Protein AF-A0A7S2U0S7-F1 (afdb_monomer)

pLDDT: mean 76.63, std 20.43, range [22.02, 98.06]

Nearest PDB structures (foldseek):
  7uqo-assembly1_A-2  TM=3.531E-01  e=1.583E-01  Papaver somniferum
  7uqn-assembly1_A-2  TM=3.551E-01  e=3.623E-01  Papaver somniferum
  3kay-assembly1_B  TM=3.324E-01  e=2.334E+00  Arabidopsis thaliana

Organism: NCBI:txid641309

InterPro domains:
  IPR036188 FAD/NAD(P)-binding domain superfamily [SSF51905] (11-325)

Secondary structure (DSSP, 8-state):
-PPPTTSS-----HHHHHHHHHHHHHHTT----TTEEEEEEEE-S-------------------SSSGGGGSEEEEEEEPPP--------PPPP---PEEEEEEES-EEE--GGG-HHHHHHTTTPPPSEEEEEEEEEEE-GGGTTGGGG--EEEE-SSS-EEEES---HHHHHHHHH--S-------EEEE--EEEEEE-TT-TTEEEEEEEEEE-S-TTSPPHHHHHHHHHHHHHHHTT-SS-HHHHHHTTS-EEEEEEEEEEEE-SS-S----TT--SEEE-GGGGT-S-TTT--HHHHHHHHHHHHHHHHHHHHHHT--SHHHHGGGS---HHHHTTHHHHHHTSPPP-----S-------PPP----------S--------S---HHHHHHTHHHHHHHHHHHHHHHTTTTS-TTHHHHHTT---HHHHHHHHHHHHHH-TTHHHHHHHHH-HHHHHHHHHHHHHHHHHHHHHHHHTHHHHHHHHHHTSSSHHHHHHHHHHHHHHHHHTTTTTT--

Mean predicted aligned error: 11.98 Å

Sequence (522 aa):
STPVKDILNIGISPKKLIETARKRFEDMGGTVYEKVSLESISISEDFHHTNNNNNNNNNNNHDDNDNDNNNLAVLECRKTKINNNNSSQGTPPEQHHDMMVQLKSRLVIDAMGSGSPIAGQARGGVKPDGVCLVVGGSMATEEFKDLNGGGGDLIYTMNGAMEIPTLATDQEYAFTKSSPRHTKIPNKTSEIQLFWEAFPSSSGASYRTTYMFAYMDTQTERPSLQRLFQEYWRLLPEYQNLSNSIEELVDQGKITPKRFLYAVFPTYTDSPIQYPKNWHRLVSVGDASGIQSPLSFGGFGALLRHMPRTIPAIEDALKHDYLDHSSLKGLNPYLPNLASTWMMQTSMSAPVPVVAPSSSSSKSLSLPLLLSSPYKSLFPKASLVFGGEEGEEEYNEYLIPNILARTFEQMLLLDGGKGESLKPFLQDVVQPKGLLGGLLGVMITSPSIVPKILQHVGPNPIIKWVGDVAAMVTYAAINTFTKTNEAKNKVSSWFKTEPVRFRVRQTLDAIKYGSGGDFNDH

Foldseek 3Di:
DQDDPPFQPDDDDVVVVVVVVVVVCVVVVHDDDPQKAWDDKDAALPPDQPPPPDPDDDDDDPDPPPPVQRGWIKTKIWHDDDPPDPDDDDDDDDPDDIDIDIDTHLFDEAAVAQPGVLLVVLCVNDAFQKKKKKKWFKKFFPLQLPFPNLDKDDFDFDWFWDWFFADDDPVVVVCVVVDPDDDPDPRLTWTWGKTKIKHRDPVHSRMIIMMIMTMAGPDSSHHDSVSVNVVCQQCVCVVRVNPDRPVVCVVVVRMDTDDIDIDMQGAHLPPQRDGDQSPWNYDYAFNSRNQAAPPQSVSVLSRVLLCVQLVVLVVLCVVSVVGGPVSRVLSGDDFLLRSLRVLLSLLRTFDGPDPPDPDDDDDDDDDDDDDDDPDDDDDDDPDPDDDDPDDPVRCVSCLSVVLVVQLLVQLCVLVPNNCPLVVLVSSRQGALSSNVSSVVSCCVVPVVSVVVSCVRNPDPVVVVSVVSSVLLVVLLVCCVVCVLVVNLVVVLVVDDDSSSSSSSNSVSVSSCRSNSVSSPVD

Solvent-accessible surface area (backbone atoms only — not comparable to full-atom values): 30523 Å² total; per-residue (Å²): 134,84,85,71,81,90,63,87,82,71,66,79,58,67,67,62,51,52,53,52,53,48,49,56,41,43,77,72,71,45,85,85,72,80,62,50,46,82,76,49,76,48,63,53,88,71,76,70,83,78,77,87,78,73,94,67,94,77,84,89,80,96,76,78,78,69,67,67,72,56,58,32,38,37,35,40,26,42,40,67,82,82,83,89,68,95,62,96,70,96,67,81,84,72,89,73,82,71,48,77,44,80,46,77,37,72,64,46,75,41,68,66,26,81,78,22,65,67,46,46,56,51,51,70,74,65,74,50,69,23,33,34,48,37,28,35,36,32,37,34,24,70,85,42,47,69,44,72,83,58,50,61,45,76,80,37,65,95,63,42,54,38,79,39,63,34,72,68,60,74,70,58,56,54,46,66,78,75,49,100,70,90,76,91,69,86,73,52,58,27,51,39,27,58,32,31,34,33,42,50,36,88,85,36,56,35,22,40,36,38,39,38,32,33,36,36,63,75,56,86,62,49,56,45,72,67,51,51,42,53,49,44,58,69,45,44,27,70,77,69,70,47,96,53,56,56,68,58,33,40,75,70,65,50,38,44,82,75,45,81,46,73,50,76,47,75,31,57,85,75,43,34,60,68,69,58,80,85,50,42,31,56,46,54,40,28,37,30,22,43,53,40,43,72,74,69,72,39,23,69,59,43,35,58,66,41,41,82,61,43,52,60,51,51,51,51,23,68,74,69,65,40,40,45,32,81,57,41,47,45,77,60,46,67,33,26,28,48,56,38,40,51,61,54,39,53,57,48,25,44,66,77,83,75,80,71,74,84,79,78,95,72,85,82,82,84,78,86,82,88,75,90,79,93,79,80,88,89,77,84,84,80,84,71,94,78,87,72,94,74,56,78,66,67,52,59,44,32,41,50,62,50,55,52,53,45,28,52,50,28,12,20,51,76,52,79,65,71,29,73,37,35,49,41,48,80,70,72,31,42,34,61,68,24,56,51,46,6,50,52,41,34,50,71,80,42,52,80,51,55,65,50,50,47,67,70,58,36,68,68,61,50,58,54,37,52,52,25,46,53,49,18,47,51,23,37,51,50,30,66,75,55,39,40,87,73,28,44,67,57,61,28,63,75,47,93,46,67,73,59,23,53,54,47,42,34,52,45,48,30,30,30,51,10,19,30,67,49,72,79,75,116

Structure (mmCIF, N/CA/C/O backbone):
data_AF-A0A7S2U0S7-F1
#
_entry.id   AF-A0A7S2U0S7-F1
#
loop_
_atom_site.group_PDB
_atom_site.id
_atom_site.type_symbol
_atom_site.label_atom_id
_atom_site.label_alt_id
_atom_site.label_comp_id
_atom_site.label_asym_id
_atom_site.label_entity_id
_atom_site.label_seq_id
_atom_site.pdbx_PDB_ins_code
_atom_site.Cartn_x
_atom_site.Cartn_y
_atom_site.Cartn_z
_atom_site.occupancy
_atom_site.B_iso_or_equiv
_atom_site.auth_seq_id
_atom_site.auth_comp_id
_atom_site.auth_asym_id
_atom_site.auth_atom_id
_atom_site.pdbx_PDB_model_num
ATOM 1 N N . SER A 1 1 ? -9.415 19.368 16.269 1.00 45.88 1 SER A N 1
ATOM 2 C CA . SER A 1 1 ? -8.719 19.010 15.018 1.00 45.88 1 SER A CA 1
ATOM 3 C C . SER A 1 1 ? -9.001 20.081 13.975 1.00 45.88 1 SER A C 1
ATOM 5 O O . SER A 1 1 ? -10.144 20.497 13.833 1.00 45.88 1 SER A O 1
ATOM 7 N N . THR A 1 2 ? -7.978 20.577 13.277 1.00 52.56 2 THR A N 1
ATOM 8 C CA . THR A 1 2 ? -8.186 21.419 12.086 1.00 52.56 2 THR A CA 1
ATOM 9 C C . THR A 1 2 ? -8.474 20.481 10.912 1.00 52.56 2 THR A C 1
ATOM 11 O O . THR A 1 2 ? -7.631 19.628 10.635 1.00 52.56 2 THR A O 1
ATOM 14 N N . PRO A 1 3 ? -9.638 20.560 10.244 1.00 60.47 3 PRO A N 1
ATOM 15 C CA . PRO A 1 3 ? -9.969 19.634 9.168 1.00 60.47 3 PRO A CA 1
ATOM 16 C C . PRO A 1 3 ? -9.050 19.866 7.963 1.00 60.47 3 PRO A C 1
ATOM 18 O O . PRO A 1 3 ? -9.024 20.961 7.395 1.00 60.47 3 PRO A O 1
ATOM 21 N N . VAL A 1 4 ? -8.321 18.828 7.551 1.00 63.91 4 VAL A N 1
ATOM 22 C CA . VAL A 1 4 ? -7.629 18.815 6.257 1.00 63.91 4 VAL A CA 1
ATOM 23 C C . VAL A 1 4 ? -8.654 18.420 5.202 1.00 63.91 4 VAL A C 1
ATOM 25 O O . VAL A 1 4 ? -9.242 17.343 5.266 1.00 63.91 4 VAL A O 1
ATOM 28 N N . LYS A 1 5 ? -8.910 19.320 4.253 1.00 70.38 5 LYS A N 1
ATOM 29 C CA . LYS A 1 5 ? -9.866 19.072 3.171 1.00 70.38 5 LYS A CA 1
ATOM 30 C C . LYS A 1 5 ? -9.280 18.120 2.134 1.00 70.38 5 LYS A C 1
ATOM 32 O O . LYS A 1 5 ? -8.067 18.030 1.949 1.00 70.38 5 LYS A O 1
ATOM 37 N N . ASP A 1 6 ? -10.178 17.476 1.410 1.00 73.75 6 ASP A N 1
ATOM 38 C CA . ASP A 1 6 ? -9.883 16.550 0.327 1.00 73.75 6 ASP A CA 1
ATOM 39 C C . ASP A 1 6 ? -9.153 15.257 0.746 1.00 73.75 6 ASP A C 1
ATOM 41 O O . ASP A 1 6 ? -8.473 14.634 -0.072 1.00 73.75 6 ASP A O 1
ATOM 45 N N . ILE A 1 7 ? -9.327 14.821 1.992 1.00 72.19 7 ILE A N 1
ATOM 46 C CA . ILE A 1 7 ? -8.801 13.560 2.522 1.00 72.19 7 ILE A CA 1
ATOM 47 C C . ILE A 1 7 ? -9.979 12.634 2.829 1.00 72.19 7 ILE A C 1
ATOM 49 O O . ILE A 1 7 ? -10.916 13.031 3.514 1.00 72.19 7 ILE A O 1
ATOM 53 N N . LEU A 1 8 ? -9.943 11.403 2.305 1.00 66.69 8 LEU A N 1
ATOM 54 C CA . LEU A 1 8 ? -10.996 10.392 2.495 1.00 66.69 8 LEU A CA 1
ATOM 55 C C . LEU A 1 8 ? -12.412 10.822 2.049 1.00 66.69 8 LEU A C 1
ATOM 57 O O . LEU A 1 8 ? -13.409 10.332 2.573 1.00 66.69 8 LEU A O 1
ATOM 61 N N . ASN A 1 9 ? -12.532 11.702 1.049 1.00 62.47 9 ASN A N 1
ATOM 62 C CA . ASN A 1 9 ? -13.840 12.263 0.652 1.00 62.47 9 ASN A CA 1
ATOM 63 C C . ASN A 1 9 ? -14.761 11.272 -0.066 1.00 62.47 9 ASN A C 1
ATOM 65 O O . ASN A 1 9 ? -15.925 11.586 -0.310 1.00 62.47 9 ASN A O 1
ATOM 69 N N . ILE A 1 10 ? -14.238 10.119 -0.486 1.00 66.75 10 ILE A N 1
ATOM 70 C CA . ILE A 1 10 ? -14.990 9.137 -1.259 1.00 66.75 10 ILE A CA 1
ATOM 71 C C . ILE A 1 10 ? -14.705 7.721 -0.766 1.00 66.75 10 ILE A C 1
ATOM 73 O O . ILE A 1 10 ? -13.571 7.249 -0.764 1.00 66.75 10 ILE A O 1
ATOM 77 N N . GLY A 1 11 ? -15.768 7.024 -0.371 1.00 68.50 11 GLY A N 1
ATOM 78 C CA . GLY A 1 11 ? -15.736 5.584 -0.151 1.00 68.50 11 GLY A CA 1
ATOM 79 C C . GLY A 1 11 ? -15.989 4.847 -1.464 1.00 68.50 11 GLY A C 1
ATOM 80 O O . GLY A 1 11 ? -17.004 5.076 -2.122 1.00 68.50 11 GLY A O 1
ATOM 81 N N . ILE A 1 12 ? -15.095 3.932 -1.837 1.00 74.62 12 ILE A N 1
ATOM 82 C CA . ILE A 1 12 ? -15.262 3.072 -3.014 1.00 74.62 12 ILE A CA 1
ATOM 83 C C . ILE A 1 12 ? -15.735 1.694 -2.552 1.00 74.62 12 ILE A C 1
ATOM 85 O O . ILE A 1 12 ? -15.182 1.122 -1.620 1.00 74.62 12 ILE A O 1
ATOM 89 N N . SER A 1 13 ? -16.745 1.130 -3.220 1.00 79.00 13 SER A N 1
ATOM 90 C CA . SER A 1 13 ? -17.102 -0.282 -3.040 1.00 79.00 13 SER A CA 1
ATOM 91 C C . SER A 1 13 ? -16.127 -1.152 -3.844 1.00 79.00 13 SER A C 1
ATOM 93 O O . SER A 1 13 ? -16.196 -1.109 -5.077 1.00 79.00 13 SER A O 1
ATOM 95 N N . PRO A 1 14 ? -15.263 -1.976 -3.209 1.00 82.25 14 PRO A N 1
ATOM 96 C CA . PRO A 1 14 ? -14.278 -2.779 -3.938 1.00 82.25 14 PRO A CA 1
ATOM 97 C C . PRO A 1 14 ? -14.932 -3.736 -4.935 1.00 82.25 14 PRO A C 1
ATOM 99 O O . PRO A 1 14 ? -14.457 -3.885 -6.053 1.00 82.25 14 PRO A O 1
ATOM 102 N N . LYS A 1 15 ? -16.083 -4.314 -4.566 1.00 85.38 15 LYS A N 1
ATOM 103 C CA . LYS A 1 15 ? -16.865 -5.188 -5.446 1.00 85.38 15 LYS A CA 1
ATOM 104 C C . LYS A 1 15 ? -17.272 -4.470 -6.735 1.00 85.38 15 LYS A C 1
ATOM 106 O O . LYS A 1 15 ? -16.960 -4.954 -7.815 1.00 85.38 15 LYS A O 1
ATOM 111 N N . LYS A 1 16 ? -17.905 -3.295 -6.626 1.00 89.12 16 LYS A N 1
ATOM 112 C CA . LYS A 1 16 ? -18.332 -2.519 -7.803 1.00 89.12 16 LYS A CA 1
ATOM 113 C C . LYS A 1 16 ? -17.143 -2.064 -8.647 1.00 89.12 16 LYS A C 1
ATOM 115 O O . LYS A 1 16 ? -17.238 -2.064 -9.871 1.00 89.12 16 LYS A O 1
ATOM 120 N N . LEU A 1 17 ? -16.040 -1.671 -8.006 1.00 89.50 17 LEU A N 1
ATOM 121 C CA . LEU A 1 17 ? -14.816 -1.273 -8.699 1.00 89.50 17 LEU A CA 1
ATOM 122 C C . LEU A 1 17 ? -14.252 -2.433 -9.529 1.00 89.50 17 LEU A C 1
ATOM 124 O O . LEU A 1 17 ? -14.016 -2.256 -10.720 1.00 89.50 17 LEU A O 1
ATOM 128 N N . ILE A 1 18 ? -14.090 -3.612 -8.921 1.00 91.62 18 ILE A N 1
ATOM 129 C CA . ILE A 1 18 ? -13.567 -4.810 -9.591 1.00 91.62 18 ILE A CA 1
ATOM 130 C C . ILE A 1 18 ? -14.509 -5.254 -10.712 1.00 91.62 18 ILE A C 1
ATOM 132 O O . ILE A 1 18 ? -14.045 -5.504 -11.817 1.00 91.62 18 ILE A O 1
ATOM 136 N N . GLU A 1 19 ? -15.825 -5.282 -10.478 1.00 94.25 19 GLU A N 1
ATOM 137 C CA . GLU A 1 19 ? -16.820 -5.605 -11.514 1.00 94.25 19 GLU A CA 1
ATOM 138 C C . GLU A 1 19 ? -16.751 -4.625 -12.695 1.00 94.25 19 GLU A C 1
ATOM 140 O O . GLU A 1 19 ? -16.797 -5.037 -13.853 1.00 94.25 19 GLU A O 1
ATOM 145 N N . THR A 1 20 ? -16.582 -3.330 -12.416 1.00 95.31 20 THR A N 1
ATOM 146 C CA . THR A 1 20 ? -16.449 -2.299 -13.456 1.00 95.31 20 THR A CA 1
ATOM 147 C C . THR A 1 20 ? -15.147 -2.457 -14.240 1.00 95.31 20 THR A C 1
ATOM 149 O O . THR A 1 20 ? -15.161 -2.379 -15.468 1.00 95.31 20 THR A O 1
ATOM 152 N N . ALA A 1 21 ? -14.026 -2.685 -13.550 1.00 93.75 21 ALA A N 1
ATOM 153 C CA . ALA A 1 21 ? -12.724 -2.902 -14.175 1.00 93.75 21 ALA A CA 1
ATOM 154 C C . ALA A 1 21 ? -12.726 -4.169 -15.040 1.00 93.75 21 ALA A C 1
ATOM 156 O O . ALA A 1 21 ? -12.300 -4.128 -16.192 1.00 93.75 21 ALA A O 1
ATOM 157 N N . ARG A 1 22 ? -13.289 -5.263 -14.515 1.00 95.38 22 ARG A N 1
ATOM 158 C CA . ARG A 1 22 ? -13.472 -6.527 -15.226 1.00 95.38 22 ARG A CA 1
ATOM 159 C C . ARG A 1 22 ? -14.281 -6.340 -16.500 1.00 95.38 22 ARG A C 1
ATOM 161 O O . ARG A 1 22 ? -13.817 -6.732 -17.563 1.00 95.38 22 ARG A O 1
ATOM 168 N N . LYS A 1 23 ? -15.456 -5.715 -16.396 1.00 96.94 23 LYS A N 1
ATOM 169 C CA . LYS A 1 23 ? -16.320 -5.491 -17.555 1.00 96.94 23 LYS A CA 1
ATOM 170 C C . LYS A 1 23 ? -15.585 -4.716 -18.647 1.00 96.94 23 LYS A C 1
ATOM 172 O O . LYS A 1 23 ? -15.597 -5.134 -19.793 1.00 96.94 23 LYS A O 1
ATOM 177 N N . ARG A 1 24 ? -14.891 -3.629 -18.287 1.00 97.38 24 ARG A N 1
ATOM 178 C CA . ARG A 1 24 ? -14.087 -2.854 -19.249 1.00 97.38 24 ARG A CA 1
ATOM 179 C C . ARG A 1 24 ? -13.001 -3.703 -19.909 1.00 97.38 24 ARG A C 1
ATOM 181 O O . ARG A 1 24 ? -12.791 -3.578 -21.107 1.00 97.38 24 ARG A O 1
ATOM 188 N N . PHE A 1 25 ? -12.324 -4.555 -19.142 1.00 96.44 25 PHE A N 1
ATOM 189 C CA . PHE A 1 25 ? -11.301 -5.455 -19.668 1.00 96.44 25 PHE A CA 1
ATOM 190 C C . PHE A 1 25 ? -11.884 -6.482 -20.653 1.00 96.44 25 PHE A C 1
ATOM 192 O O . PHE A 1 25 ? -11.331 -6.662 -21.735 1.00 96.44 25 PHE A O 1
ATOM 199 N N . GLU A 1 26 ? -13.019 -7.103 -20.322 1.00 97.44 26 GLU A N 1
ATOM 200 C CA . GLU A 1 26 ? -13.724 -8.056 -21.194 1.00 97.44 26 GLU A CA 1
ATOM 201 C C . GLU A 1 26 ? -14.292 -7.376 -22.456 1.00 97.44 26 GLU A C 1
ATOM 203 O O . GLU A 1 26 ? -14.131 -7.902 -23.556 1.00 97.44 26 GLU A O 1
ATOM 208 N N . ASP A 1 27 ? -14.860 -6.170 -22.332 1.00 98.06 27 ASP A N 1
ATOM 209 C CA . ASP A 1 27 ? -15.355 -5.361 -23.459 1.00 98.06 27 ASP A CA 1
ATOM 210 C C . ASP A 1 27 ? -14.223 -4.993 -24.447 1.00 98.06 27 ASP A C 1
ATOM 212 O O . ASP A 1 27 ? -14.465 -4.807 -25.640 1.00 98.06 27 ASP A O 1
ATOM 216 N N . MET A 1 28 ? -12.974 -4.923 -23.969 1.00 97.50 28 MET A N 1
ATOM 217 C CA . MET A 1 28 ? -11.767 -4.712 -24.781 1.00 97.50 28 MET A CA 1
ATOM 218 C C . MET A 1 28 ? -11.173 -6.016 -25.353 1.00 97.50 28 MET A C 1
ATOM 220 O O . MET A 1 28 ? -10.092 -5.990 -25.939 1.00 97.50 28 MET A O 1
ATOM 224 N N . GLY A 1 29 ? -11.856 -7.155 -25.196 1.00 97.38 29 GLY A N 1
ATOM 225 C CA . GLY A 1 29 ? -11.415 -8.470 -25.679 1.00 97.38 29 GLY A CA 1
ATOM 226 C C . GLY A 1 29 ? -10.529 -9.246 -24.699 1.00 97.38 29 GLY A C 1
ATOM 227 O O . GLY A 1 29 ? -10.010 -10.309 -25.044 1.00 97.38 29 GLY A O 1
ATOM 228 N N . GLY A 1 30 ? -10.346 -8.743 -23.476 1.00 96.56 30 GLY A N 1
ATOM 229 C CA . GLY A 1 30 ? -9.663 -9.458 -22.405 1.00 96.56 30 GLY A CA 1
ATOM 230 C C . GLY A 1 30 ? -10.436 -10.703 -21.964 1.00 96.56 30 GLY A C 1
ATOM 231 O O . GLY A 1 30 ? -11.662 -10.743 -21.993 1.00 96.56 30 GLY A O 1
ATOM 232 N N . THR A 1 31 ? -9.720 -11.744 -21.537 1.00 95.50 31 THR A N 1
ATOM 233 C CA . THR A 1 31 ? -10.335 -12.981 -21.029 1.00 95.50 31 THR A CA 1
ATOM 234 C C . THR A 1 31 ? -10.067 -13.129 -19.540 1.00 95.50 31 THR A C 1
ATOM 236 O O . THR A 1 31 ? -8.916 -13.063 -19.109 1.00 95.50 31 THR A O 1
ATOM 239 N N . VAL A 1 32 ? -11.119 -13.361 -18.752 1.00 94.56 32 VAL A N 1
ATOM 240 C CA . VAL A 1 32 ? -11.018 -13.556 -17.301 1.00 94.56 32 VAL A CA 1
ATOM 241 C C . VAL A 1 32 ? -11.297 -15.007 -16.937 1.00 94.56 32 VAL A C 1
ATOM 243 O O . VAL A 1 32 ? -12.365 -15.551 -17.219 1.00 94.56 32 VAL A O 1
ATOM 246 N N . TYR A 1 33 ? -10.333 -15.618 -16.254 1.00 91.69 33 TYR A N 1
ATOM 247 C CA . TYR A 1 33 ? -10.421 -16.981 -15.746 1.00 91.69 33 TYR A CA 1
ATOM 248 C C . TYR A 1 33 ? -10.698 -16.961 -14.239 1.00 91.69 33 TYR A C 1
ATOM 250 O O . TYR A 1 33 ? -9.789 -16.943 -13.417 1.00 91.69 33 TYR A O 1
ATOM 258 N N . GLU A 1 34 ? -11.976 -16.951 -13.867 1.00 91.12 34 GLU A N 1
ATOM 259 C CA . GLU A 1 34 ? -12.394 -17.062 -12.464 1.00 91.12 34 GLU A CA 1
ATOM 260 C C . GLU A 1 34 ? -12.154 -18.473 -11.917 1.00 91.12 34 GLU A C 1
ATOM 262 O O . GLU A 1 34 ? -12.342 -19.463 -12.631 1.00 91.12 34 GLU A O 1
ATOM 267 N N . LYS A 1 35 ? -11.832 -18.569 -10.619 1.00 89.44 35 LYS A N 1
ATOM 268 C CA . LYS A 1 35 ? -11.599 -19.852 -9.914 1.00 89.44 35 LYS A CA 1
ATOM 269 C C . LYS A 1 35 ? -10.485 -20.685 -10.552 1.00 89.44 35 LYS A C 1
ATOM 271 O O . LYS A 1 35 ? -10.542 -21.916 -10.576 1.00 89.44 35 LYS A O 1
ATOM 276 N N . VAL A 1 36 ? -9.493 -19.982 -11.084 1.00 90.81 36 VAL A N 1
ATOM 277 C CA . VAL A 1 36 ? -8.270 -20.543 -11.637 1.00 90.81 36 VAL A CA 1
ATOM 278 C C . VAL A 1 36 ? -7.109 -20.003 -10.809 1.00 90.81 36 VAL A C 1
ATOM 280 O O . VAL A 1 36 ? -6.824 -18.809 -10.858 1.00 90.81 36 VAL A O 1
ATOM 283 N N . SER A 1 37 ? -6.488 -20.862 -9.999 1.00 90.81 37 SER A N 1
ATOM 284 C CA . SER A 1 37 ? -5.305 -20.515 -9.207 1.00 90.81 37 SER A CA 1
ATOM 285 C C . SER A 1 37 ? -4.038 -20.759 -10.015 1.00 90.81 37 SER A C 1
ATOM 287 O O . SER A 1 37 ? -3.939 -21.746 -10.740 1.00 90.81 37 SER A O 1
ATOM 289 N N . LEU A 1 38 ? -3.061 -19.864 -9.885 1.00 91.00 38 LEU A N 1
ATOM 290 C CA . LEU A 1 38 ? -1.718 -20.081 -10.412 1.00 91.00 38 LEU A CA 1
ATOM 291 C C . LEU A 1 38 ? -0.976 -21.084 -9.518 1.00 91.00 38 LEU A C 1
ATOM 293 O O . LEU A 1 38 ? -0.885 -20.868 -8.312 1.00 91.00 38 LEU A O 1
ATOM 297 N N . GLU A 1 39 ? -0.420 -22.139 -10.108 1.00 90.88 39 GLU A N 1
ATOM 298 C CA . GLU A 1 39 ? 0.350 -23.164 -9.390 1.00 90.88 39 GLU A CA 1
ATOM 299 C C . GLU A 1 39 ? 1.854 -22.996 -9.616 1.00 90.88 39 GLU A C 1
ATOM 301 O O . GLU A 1 39 ? 2.641 -23.053 -8.672 1.00 90.88 39 GLU A O 1
ATOM 306 N N . SER A 1 40 ? 2.265 -22.740 -10.861 1.00 88.06 40 SER A N 1
ATOM 307 C CA . SER A 1 40 ? 3.667 -22.481 -11.190 1.00 88.06 40 SER A CA 1
ATOM 308 C C . SER A 1 40 ? 3.828 -21.643 -12.451 1.00 88.06 40 SER A C 1
ATOM 310 O O . SER A 1 40 ? 2.959 -21.619 -13.321 1.00 88.06 40 SER A O 1
ATOM 312 N N . ILE A 1 41 ? 4.984 -20.992 -12.562 1.00 88.50 41 ILE A N 1
ATOM 313 C CA . ILE A 1 41 ? 5.435 -20.316 -13.777 1.00 88.50 41 ILE A CA 1
ATOM 314 C C . ILE A 1 41 ? 6.754 -20.950 -14.201 1.00 88.50 41 ILE A C 1
ATOM 316 O O . ILE A 1 41 ? 7.657 -21.127 -13.384 1.00 88.50 41 ILE A O 1
ATOM 320 N N . SER A 1 42 ? 6.876 -21.253 -15.485 1.00 86.56 42 SER A N 1
ATOM 321 C CA . SER A 1 42 ? 8.118 -21.668 -16.121 1.00 86.56 42 SER A CA 1
ATOM 322 C C . SER A 1 42 ? 8.474 -20.661 -17.206 1.00 86.56 42 SER A C 1
ATOM 324 O O . SER A 1 42 ? 7.652 -20.327 -18.058 1.00 86.56 42 SER A O 1
ATOM 326 N N . ILE A 1 43 ? 9.698 -20.149 -17.156 1.00 80.94 43 ILE A N 1
ATOM 327 C CA . ILE A 1 43 ? 10.245 -19.223 -18.148 1.00 80.94 43 ILE A CA 1
ATOM 328 C C . ILE A 1 43 ? 11.419 -19.944 -18.803 1.00 80.94 43 ILE A C 1
ATOM 330 O O . ILE A 1 43 ? 12.274 -20.472 -18.096 1.00 80.94 43 ILE A O 1
ATOM 334 N N . SER A 1 44 ? 11.425 -20.006 -20.134 1.00 69.31 44 SER A N 1
ATOM 335 C CA . SER A 1 44 ? 12.507 -20.637 -20.896 1.00 69.31 44 SER A CA 1
ATOM 336 C C . SER A 1 44 ? 13.848 -19.933 -20.657 1.00 69.31 44 SER A C 1
ATOM 338 O O . SER A 1 44 ? 13.896 -18.704 -20.565 1.00 69.31 44 SER A O 1
ATOM 340 N N . GLU A 1 45 ? 14.931 -20.709 -20.564 1.00 61.12 45 GLU A N 1
ATOM 341 C CA . GLU A 1 45 ? 16.294 -20.197 -20.357 1.00 61.12 45 GLU A CA 1
ATOM 342 C C . GLU A 1 45 ? 16.880 -19.538 -21.621 1.00 61.12 45 GLU A C 1
ATOM 344 O O . GLU A 1 45 ? 17.769 -18.692 -21.512 1.00 61.12 45 GLU A O 1
ATOM 349 N N . ASP A 1 46 ? 16.331 -19.838 -22.805 1.00 56.44 46 ASP A N 1
ATOM 350 C CA . ASP A 1 46 ? 16.804 -19.353 -24.111 1.00 56.44 46 ASP A CA 1
ATOM 351 C C . ASP A 1 46 ? 16.342 -17.912 -24.419 1.00 56.44 46 ASP A C 1
ATOM 353 O O . ASP A 1 46 ? 15.857 -17.592 -25.509 1.00 56.44 46 ASP A O 1
ATOM 357 N N . PHE A 1 47 ? 16.480 -16.997 -23.454 1.00 56.19 47 PHE A N 1
ATOM 358 C CA . PHE A 1 47 ? 16.214 -15.578 -23.684 1.00 56.19 47 PHE A CA 1
ATOM 359 C C . PHE A 1 47 ? 17.360 -14.954 -24.501 1.00 56.19 47 PHE A C 1
ATOM 361 O O . PHE A 1 47 ? 18.295 -14.354 -23.965 1.00 56.19 47 PHE A O 1
ATOM 368 N N . HIS A 1 48 ? 17.297 -15.075 -25.827 1.00 55.91 48 HIS A N 1
ATOM 369 C CA . HIS A 1 48 ? 18.170 -14.331 -26.731 1.00 55.91 48 HIS A CA 1
ATOM 370 C C . HIS A 1 48 ? 17.542 -12.980 -27.081 1.00 55.91 48 HIS A C 1
ATOM 372 O O . HIS A 1 48 ? 16.482 -12.912 -27.695 1.00 55.91 48 HIS A O 1
ATOM 378 N N . HIS A 1 49 ? 18.219 -11.883 -26.723 1.00 48.69 49 HIS A N 1
ATOM 379 C CA . HIS A 1 49 ? 17.872 -10.557 -27.228 1.00 48.69 49 HIS A CA 1
ATOM 380 C C . HIS A 1 49 ? 18.141 -10.546 -28.738 1.00 48.69 49 HIS A C 1
ATOM 382 O O . HIS A 1 49 ? 19.292 -10.418 -29.164 1.00 48.69 49 HIS A O 1
ATOM 388 N N . THR A 1 50 ? 17.105 -10.716 -29.560 1.00 46.72 50 THR A N 1
ATOM 389 C CA . THR A 1 50 ? 17.212 -10.538 -31.010 1.00 46.72 50 THR A CA 1
ATOM 390 C C . THR A 1 50 ? 17.458 -9.060 -31.279 1.00 46.72 50 THR A C 1
ATOM 392 O O . THR A 1 50 ? 16.536 -8.259 -31.420 1.00 46.72 50 THR A O 1
ATOM 395 N N . ASN A 1 51 ? 18.732 -8.670 -31.284 1.00 39.22 51 ASN A N 1
ATOM 396 C CA . ASN A 1 51 ? 19.166 -7.333 -31.642 1.00 39.22 51 ASN A CA 1
ATOM 397 C C . ASN A 1 51 ? 18.924 -7.168 -33.146 1.00 39.22 51 ASN A C 1
ATOM 399 O O . ASN A 1 51 ? 19.783 -7.498 -33.962 1.00 39.22 51 ASN A O 1
ATOM 403 N N . ASN A 1 52 ? 17.719 -6.734 -33.515 1.00 39.75 52 ASN A N 1
ATOM 404 C CA . ASN A 1 52 ? 17.301 -6.579 -34.902 1.00 39.75 52 ASN A CA 1
ATOM 405 C C . ASN A 1 52 ? 17.927 -5.300 -35.482 1.00 39.75 52 ASN A C 1
ATOM 407 O O . ASN A 1 52 ? 17.272 -4.292 -35.720 1.00 39.75 52 ASN A O 1
ATOM 411 N N . ASN A 1 53 ? 19.248 -5.335 -35.629 1.00 36.97 53 ASN A N 1
ATOM 412 C CA . ASN A 1 53 ? 20.082 -4.296 -36.216 1.00 36.97 53 ASN A CA 1
ATOM 413 C C . ASN A 1 53 ? 20.764 -4.853 -37.474 1.00 36.97 53 ASN A C 1
ATOM 415 O O . ASN A 1 53 ? 21.955 -4.661 -37.685 1.00 36.97 53 ASN A O 1
ATOM 419 N N . ASN A 1 54 ? 20.008 -5.560 -38.317 1.00 35.00 54 ASN A N 1
ATOM 420 C CA . ASN A 1 54 ? 20.467 -5.964 -39.640 1.00 35.00 54 ASN A CA 1
ATOM 421 C C . ASN A 1 54 ? 19.640 -5.245 -40.706 1.00 35.00 54 ASN A C 1
ATOM 423 O O . ASN A 1 54 ? 18.653 -5.759 -41.223 1.00 35.00 54 ASN A O 1
ATOM 427 N N . ASN A 1 55 ? 20.109 -4.053 -41.082 1.00 40.44 55 ASN A N 1
ATOM 428 C CA . ASN A 1 55 ? 19.959 -3.590 -42.456 1.00 40.44 55 ASN A CA 1
ATOM 429 C C . ASN A 1 55 ? 20.776 -4.541 -43.337 1.00 40.44 55 ASN A C 1
ATOM 431 O O . ASN A 1 55 ? 21.960 -4.302 -43.547 1.00 40.44 55 ASN A O 1
ATOM 435 N N . ASN A 1 56 ? 20.170 -5.620 -43.823 1.00 36.75 56 ASN A N 1
ATOM 436 C CA . ASN A 1 56 ? 20.674 -6.338 -44.984 1.00 36.75 56 ASN A CA 1
ATOM 437 C C . ASN A 1 56 ? 19.502 -6.922 -45.772 1.00 36.75 56 ASN A C 1
ATOM 439 O O . ASN A 1 56 ? 18.818 -7.842 -45.335 1.00 36.75 56 ASN A O 1
ATOM 443 N N . ASN A 1 57 ? 19.302 -6.357 -46.962 1.00 43.94 57 ASN A N 1
ATOM 444 C CA . ASN A 1 57 ? 18.538 -6.964 -48.040 1.00 43.94 57 ASN A CA 1
ATOM 445 C C . ASN A 1 57 ? 19.134 -8.342 -48.367 1.00 43.94 57 ASN A C 1
ATOM 447 O O . ASN A 1 57 ? 20.302 -8.406 -48.751 1.00 43.94 57 ASN A O 1
ATOM 451 N N . ASN A 1 58 ? 18.342 -9.413 -48.260 1.00 39.44 58 ASN A N 1
ATOM 452 C CA . ASN A 1 58 ? 18.023 -10.329 -49.369 1.00 39.44 58 ASN A CA 1
ATOM 453 C C . ASN A 1 58 ? 17.433 -11.668 -48.883 1.00 39.44 58 ASN A C 1
ATOM 455 O O . ASN A 1 58 ? 18.070 -12.406 -48.145 1.00 39.44 58 ASN A O 1
ATOM 459 N N . ASN A 1 59 ? 16.252 -11.961 -49.436 1.00 40.94 59 ASN A N 1
ATOM 460 C CA . ASN A 1 59 ? 15.690 -13.241 -49.887 1.00 40.94 59 ASN A CA 1
ATOM 461 C C . ASN A 1 59 ? 15.684 -14.500 -48.994 1.00 40.94 59 ASN A C 1
ATOM 463 O O . ASN A 1 59 ? 16.706 -15.134 -48.768 1.00 40.94 59 ASN A O 1
ATOM 467 N N . ASN A 1 60 ? 14.439 -14.943 -48.758 1.00 43.44 60 ASN A N 1
ATOM 468 C CA . ASN A 1 60 ? 13.915 -16.315 -48.766 1.00 43.44 60 ASN A CA 1
ATOM 469 C C . ASN A 1 60 ? 14.621 -17.374 -47.906 1.00 43.44 60 ASN A C 1
ATOM 471 O O . ASN A 1 60 ? 15.601 -17.973 -48.337 1.00 43.44 60 ASN A O 1
ATOM 475 N N . ASN A 1 61 ? 13.975 -17.762 -46.803 1.00 36.56 61 ASN A N 1
ATOM 476 C CA . ASN A 1 61 ? 13.377 -19.095 -46.684 1.00 36.56 61 ASN A CA 1
ATOM 477 C C . ASN A 1 61 ? 12.362 -19.149 -45.534 1.00 36.56 61 ASN A C 1
ATOM 479 O O . ASN A 1 61 ? 12.520 -18.513 -44.501 1.00 36.56 61 ASN A O 1
ATOM 483 N N . HIS A 1 62 ? 11.291 -19.892 -45.793 1.00 45.31 62 HIS A N 1
ATOM 484 C CA . HIS A 1 62 ? 10.241 -20.304 -44.870 1.00 45.31 62 HIS A CA 1
ATOM 485 C C . HIS A 1 62 ? 10.874 -21.182 -43.777 1.00 45.31 62 HIS A C 1
ATOM 487 O O . HIS A 1 62 ? 11.375 -22.233 -44.148 1.00 45.31 62 HIS A O 1
ATOM 493 N N . ASP A 1 63 ? 10.910 -20.731 -42.513 1.00 38.19 63 ASP A N 1
ATOM 494 C CA . ASP A 1 63 ? 10.992 -21.556 -41.279 1.00 38.19 63 ASP A CA 1
ATOM 495 C C . ASP A 1 63 ? 10.967 -20.681 -39.989 1.00 38.19 63 ASP A C 1
ATOM 497 O O . ASP A 1 63 ? 11.650 -20.958 -39.008 1.00 38.19 63 ASP A O 1
ATOM 501 N N . ASP A 1 64 ? 10.168 -19.604 -39.947 1.00 41.09 64 ASP A N 1
ATOM 502 C CA . ASP A 1 64 ? 10.149 -18.657 -38.805 1.00 41.09 64 ASP A CA 1
ATOM 503 C C . ASP A 1 64 ? 9.121 -18.982 -37.693 1.00 41.09 64 ASP A C 1
ATOM 505 O O . ASP A 1 64 ? 9.014 -18.241 -36.720 1.00 41.09 64 ASP A O 1
ATOM 509 N N . ASN A 1 65 ? 8.356 -20.078 -37.775 1.00 39.75 65 ASN A N 1
ATOM 510 C CA . ASN A 1 65 ? 7.227 -20.300 -36.848 1.00 39.75 65 ASN A CA 1
ATOM 511 C C . ASN A 1 65 ? 7.549 -21.064 -35.547 1.00 39.75 65 ASN A C 1
ATOM 513 O O . ASN A 1 65 ? 6.733 -21.020 -34.625 1.00 39.75 65 ASN A O 1
ATOM 517 N N . ASP A 1 66 ? 8.701 -21.735 -35.426 1.00 42.19 66 ASP A N 1
ATOM 518 C CA . ASP A 1 66 ? 9.006 -22.553 -34.235 1.00 42.19 66 ASP A CA 1
ATOM 519 C C . ASP A 1 66 ? 9.877 -21.845 -33.179 1.00 42.19 66 ASP A C 1
ATOM 521 O O . ASP A 1 66 ? 9.843 -22.224 -32.007 1.00 42.19 66 ASP A O 1
ATOM 525 N N . ASN A 1 67 ? 10.599 -20.772 -33.529 1.00 47.00 67 ASN A N 1
ATOM 526 C CA . ASN A 1 67 ? 11.478 -20.075 -32.575 1.00 47.00 67 ASN A CA 1
ATOM 527 C C . ASN A 1 67 ? 10.733 -19.135 -31.607 1.00 47.00 67 ASN A C 1
ATOM 529 O O . ASN A 1 67 ? 11.156 -18.988 -30.460 1.00 47.00 67 ASN A O 1
ATOM 533 N N . ASP A 1 68 ? 9.600 -18.551 -32.009 1.00 50.19 68 ASP A N 1
ATOM 534 C CA . ASP A 1 68 ? 8.848 -17.614 -31.156 1.00 50.19 68 ASP A CA 1
ATOM 535 C C . ASP A 1 68 ? 8.123 -18.312 -29.988 1.00 50.19 68 ASP A C 1
ATOM 537 O O . ASP A 1 68 ? 7.928 -17.724 -28.921 1.00 50.19 68 ASP A O 1
ATOM 541 N N . ASN A 1 69 ? 7.768 -19.593 -30.143 1.00 50.41 69 ASN A N 1
ATOM 542 C CA . ASN A 1 69 ? 7.086 -20.370 -29.102 1.00 50.41 69 ASN A CA 1
ATOM 543 C C . ASN A 1 69 ? 8.009 -20.807 -27.953 1.00 50.41 69 ASN A C 1
ATOM 545 O O . ASN A 1 69 ? 7.513 -21.094 -26.859 1.00 50.41 69 ASN A O 1
ATOM 549 N N . ASN A 1 70 ? 9.328 -20.832 -28.174 1.00 56.69 70 ASN A N 1
ATOM 550 C CA . ASN A 1 70 ? 10.313 -21.237 -27.167 1.00 56.69 70 ASN A CA 1
ATOM 551 C C . ASN A 1 70 ? 10.691 -20.112 -26.195 1.00 56.69 70 ASN A C 1
ATOM 553 O O . ASN A 1 70 ? 11.360 -20.373 -25.200 1.00 56.69 70 ASN A O 1
ATOM 557 N N . ASN A 1 71 ? 10.236 -18.878 -26.431 1.00 73.88 71 ASN A N 1
ATOM 558 C CA . ASN A 1 71 ? 10.557 -17.715 -25.604 1.00 73.88 71 ASN A CA 1
ATOM 559 C C . ASN A 1 71 ? 9.293 -17.117 -24.955 1.00 73.88 71 ASN A C 1
ATOM 561 O O . ASN A 1 71 ? 9.088 -15.906 -24.949 1.00 73.88 71 ASN A O 1
ATOM 565 N N . LEU A 1 72 ? 8.410 -17.967 -24.425 1.00 86.19 72 LEU A N 1
ATOM 566 C CA . LEU A 1 72 ? 7.199 -17.563 -23.702 1.00 86.19 72 LEU A CA 1
ATOM 567 C C . LEU A 1 72 ? 7.283 -17.972 -22.229 1.00 86.19 72 LEU A C 1
ATOM 569 O O . LEU A 1 72 ? 7.908 -18.970 -21.874 1.00 86.19 72 LEU A O 1
ATOM 573 N N . ALA A 1 73 ? 6.613 -17.211 -21.367 1.00 88.25 73 ALA A N 1
ATOM 574 C CA . ALA A 1 73 ? 6.296 -17.656 -20.020 1.00 88.25 73 ALA A CA 1
ATOM 575 C C . ALA A 1 73 ? 5.116 -18.635 -20.088 1.00 88.25 73 ALA A C 1
ATOM 577 O O . ALA A 1 73 ? 4.068 -18.317 -20.662 1.00 88.25 73 ALA A O 1
ATOM 578 N N . VAL A 1 74 ? 5.292 -19.811 -19.496 1.00 89.12 74 VAL A N 1
ATOM 579 C CA . VAL A 1 74 ? 4.279 -20.857 -19.369 1.00 89.12 74 VAL A CA 1
ATOM 580 C C . VAL A 1 74 ? 3.752 -20.839 -17.940 1.00 89.12 74 VAL A C 1
ATOM 582 O O . VAL A 1 74 ? 4.519 -20.959 -16.988 1.00 89.12 74 VAL A O 1
ATOM 585 N N . LEU A 1 75 ? 2.446 -20.659 -17.783 1.00 89.62 75 LEU A N 1
ATOM 586 C CA . LEU A 1 75 ? 1.758 -20.646 -16.502 1.00 89.62 75 LEU A CA 1
ATOM 587 C C . LEU A 1 75 ? 0.942 -21.928 -16.392 1.00 89.62 75 LEU A C 1
ATOM 589 O O . LEU A 1 75 ? 0.082 -22.189 -17.234 1.00 89.62 75 LEU A O 1
ATOM 593 N N . GLU A 1 76 ? 1.205 -22.700 -15.347 1.00 89.69 76 GLU A N 1
ATOM 594 C CA . GLU A 1 76 ? 0.383 -23.842 -14.967 1.00 89.69 76 GLU A CA 1
ATOM 595 C C . GLU A 1 76 ? -0.632 -23.381 -13.932 1.00 89.69 76 GLU A C 1
ATOM 597 O O . GLU A 1 76 ? -0.273 -22.870 -12.865 1.00 89.69 76 GLU A O 1
ATOM 602 N N . CYS A 1 77 ? -1.906 -23.563 -14.251 1.00 87.31 77 CYS A N 1
ATOM 603 C CA . CYS A 1 77 ? -3.003 -23.101 -13.425 1.00 87.31 77 CYS A CA 1
ATOM 604 C C . CYS A 1 77 ? -3.967 -24.242 -13.105 1.00 87.31 77 CYS A C 1
ATOM 606 O O . CYS A 1 77 ? -4.267 -25.080 -13.954 1.00 87.31 77 CYS A O 1
ATOM 608 N N . ARG A 1 78 ? -4.527 -24.246 -11.899 1.00 88.31 78 ARG A N 1
ATOM 609 C CA . ARG A 1 78 ? -5.527 -25.222 -11.464 1.00 88.31 78 ARG A CA 1
ATOM 610 C C . ARG A 1 78 ? -6.911 -24.600 -11.493 1.00 88.31 78 ARG A C 1
ATOM 612 O O . ARG A 1 78 ? -7.132 -23.539 -10.915 1.00 88.31 78 ARG A O 1
ATOM 619 N N . LYS A 1 79 ? -7.871 -25.270 -12.131 1.00 85.25 79 LYS A N 1
ATOM 620 C CA . LYS A 1 79 ? -9.273 -24.834 -12.149 1.00 85.25 79 LYS A CA 1
ATOM 621 C C . LYS A 1 79 ? -10.103 -25.602 -11.124 1.00 85.25 79 LYS A C 1
ATOM 623 O O . LYS A 1 79 ? -10.315 -26.803 -11.276 1.00 85.25 79 LYS A O 1
ATOM 628 N N . THR A 1 80 ? -10.653 -24.896 -10.140 1.00 80.31 80 THR A N 1
ATOM 629 C CA . THR A 1 80 ? -11.531 -25.488 -9.119 1.00 80.31 80 THR A CA 1
ATOM 630 C C . THR A 1 80 ? -12.979 -25.564 -9.620 1.00 80.31 80 THR A C 1
ATOM 632 O O . THR A 1 80 ? -13.558 -24.555 -10.034 1.00 80.31 80 THR A O 1
ATOM 635 N N . LYS A 1 81 ? -13.609 -26.748 -9.567 1.00 69.00 81 LYS A N 1
ATOM 636 C CA . LYS A 1 81 ? -15.055 -26.901 -9.833 1.00 69.00 81 LYS A CA 1
ATOM 637 C C . LYS A 1 81 ? -15.886 -26.494 -8.610 1.00 69.00 81 LYS A C 1
ATOM 639 O O . LYS A 1 81 ? -15.527 -26.787 -7.477 1.00 69.00 81 LYS A O 1
ATOM 644 N N . ILE A 1 82 ? -17.027 -25.844 -8.844 1.00 56.53 82 ILE A N 1
ATOM 645 C CA . ILE A 1 82 ? -18.023 -25.556 -7.801 1.00 56.53 82 ILE A CA 1
ATOM 646 C C . ILE A 1 82 ? -18.995 -26.737 -7.750 1.00 56.53 82 ILE A C 1
ATOM 648 O O . ILE A 1 82 ? -19.684 -26.987 -8.739 1.00 56.53 82 ILE A O 1
ATOM 652 N N . ASN A 1 83 ? -19.094 -27.428 -6.615 1.00 51.72 83 ASN A N 1
ATOM 653 C CA . ASN A 1 83 ? -20.209 -28.342 -6.374 1.00 51.72 83 ASN A CA 1
ATOM 654 C C . ASN A 1 83 ? -21.450 -27.525 -5.990 1.00 51.72 83 ASN A C 1
ATOM 656 O O . ASN A 1 83 ? -21.505 -26.943 -4.912 1.00 51.72 83 ASN A O 1
ATOM 660 N N . ASN A 1 84 ? -22.462 -27.509 -6.858 1.00 42.69 84 ASN A N 1
ATOM 661 C CA . ASN A 1 84 ? -23.790 -26.951 -6.572 1.00 42.69 84 ASN A CA 1
ATOM 662 C C . ASN A 1 84 ? -24.717 -27.982 -5.892 1.00 42.69 84 ASN A C 1
ATOM 664 O O . ASN A 1 84 ? -25.915 -28.000 -6.155 1.00 42.69 84 ASN A O 1
ATOM 668 N N . ASN A 1 85 ? -24.191 -28.838 -5.011 1.00 41.91 85 ASN A N 1
ATOM 669 C CA . ASN A 1 85 ? -25.010 -29.832 -4.317 1.00 41.91 85 ASN A CA 1
ATOM 670 C C . ASN A 1 85 ? -25.227 -29.436 -2.855 1.00 41.91 85 ASN A C 1
ATOM 672 O O . ASN A 1 85 ? -24.507 -29.864 -1.957 1.00 41.91 85 ASN A O 1
ATOM 676 N N . ASN A 1 86 ? -26.300 -28.675 -2.621 1.00 43.19 86 ASN A N 1
ATOM 677 C CA . ASN A 1 86 ? -27.086 -28.824 -1.399 1.00 43.19 86 ASN A CA 1
ATOM 678 C C . ASN A 1 86 ? -27.807 -30.179 -1.477 1.00 43.19 86 ASN A C 1
ATOM 680 O O . ASN A 1 86 ? -28.977 -30.253 -1.842 1.00 43.19 86 ASN A O 1
ATOM 684 N N . SER A 1 87 ? -27.107 -31.263 -1.168 1.00 38.84 87 SER A N 1
ATOM 685 C CA . SER A 1 87 ? -27.748 -32.540 -0.871 1.00 38.84 87 SER A CA 1
ATOM 686 C C . SER A 1 87 ? -27.025 -33.176 0.300 1.00 38.84 87 SER A C 1
ATOM 688 O O . SER A 1 87 ? -25.923 -33.706 0.175 1.00 38.84 87 SER A O 1
ATOM 690 N N . SER A 1 88 ? -27.665 -33.078 1.457 1.00 45.53 88 SER A N 1
ATOM 691 C CA . SER A 1 88 ? -27.351 -33.818 2.663 1.00 45.53 88 SER A CA 1
ATOM 692 C C . SER A 1 88 ? -27.401 -35.312 2.343 1.00 45.53 88 SER A C 1
ATOM 694 O O . SER A 1 88 ? -28.490 -35.861 2.232 1.00 45.53 88 SER A O 1
ATOM 696 N N . GLN A 1 89 ? -26.251 -35.966 2.184 1.00 42.06 89 GLN A N 1
ATOM 697 C CA . GLN A 1 89 ? -26.032 -37.350 2.617 1.00 42.06 89 GLN A CA 1
ATOM 698 C C . GLN A 1 89 ? -24.566 -37.754 2.437 1.00 42.06 89 GLN A C 1
ATOM 700 O O . GLN A 1 89 ? -23.932 -37.463 1.427 1.00 42.06 89 GLN A O 1
ATOM 705 N N . GLY A 1 90 ? -24.028 -38.391 3.479 1.00 45.09 90 GLY A N 1
ATOM 706 C CA . GLY A 1 90 ? -22.626 -38.763 3.608 1.00 45.09 90 GLY A CA 1
ATOM 707 C C . GLY A 1 90 ? -22.232 -39.949 2.737 1.00 45.09 90 GLY A C 1
ATOM 708 O O . GLY A 1 90 ? -22.265 -41.090 3.189 1.00 45.09 90 GLY A O 1
ATOM 709 N N . THR A 1 91 ? -21.769 -39.659 1.528 1.00 34.03 91 THR A N 1
ATOM 710 C CA . THR A 1 91 ? -20.862 -40.537 0.778 1.00 34.03 91 THR A CA 1
ATOM 711 C C . THR A 1 91 ? -19.433 -39.981 0.824 1.00 34.03 91 THR A C 1
ATOM 713 O O . THR A 1 91 ? -19.267 -38.759 0.864 1.00 34.03 91 THR A O 1
ATOM 716 N N . PRO A 1 92 ? -18.391 -40.840 0.847 1.00 37.28 92 PRO A N 1
ATOM 717 C CA . PRO A 1 92 ? -16.997 -40.392 0.839 1.00 37.28 92 PRO A CA 1
ATOM 718 C C . PRO A 1 92 ? -16.725 -39.544 -0.411 1.00 37.28 92 PRO A C 1
ATOM 720 O O . PRO A 1 92 ? -17.357 -39.796 -1.439 1.00 37.28 92 PRO A O 1
ATOM 723 N N . PRO A 1 93 ? -15.805 -38.565 -0.358 1.00 39.28 93 PRO A N 1
ATOM 724 C CA . PRO A 1 93 ? -15.537 -37.713 -1.505 1.00 39.28 93 PRO A CA 1
ATOM 725 C C . PRO A 1 93 ? -15.017 -38.574 -2.662 1.00 39.28 93 PRO A C 1
ATOM 727 O O . PRO A 1 93 ? -13.957 -39.193 -2.559 1.00 39.28 93 PRO A O 1
ATOM 730 N N . GLU A 1 94 ? -15.782 -38.626 -3.755 1.00 40.47 94 GLU A N 1
ATOM 731 C CA . GLU A 1 94 ? -15.283 -39.086 -5.049 1.00 40.47 94 GLU A CA 1
ATOM 732 C C . GLU A 1 94 ? -13.994 -38.320 -5.371 1.00 40.47 94 GLU A C 1
ATOM 734 O O . GLU A 1 94 ? -13.912 -37.104 -5.180 1.00 40.47 94 GLU A O 1
ATOM 739 N N . GLN A 1 95 ? -12.975 -39.032 -5.855 1.00 41.75 95 GLN A N 1
ATOM 740 C CA . GLN A 1 95 ? -11.727 -38.437 -6.326 1.00 41.75 95 GLN A CA 1
ATOM 741 C C . GLN A 1 95 ? -12.006 -37.591 -7.577 1.00 41.75 95 GLN A C 1
ATOM 743 O O . GLN A 1 95 ? -11.917 -38.055 -8.715 1.00 41.75 95 GLN A O 1
ATOM 748 N N . HIS A 1 96 ? -12.389 -36.336 -7.363 1.00 48.09 96 HIS A N 1
ATOM 749 C CA . HIS A 1 96 ? -12.602 -35.369 -8.425 1.00 48.09 96 HIS A CA 1
ATOM 750 C C . HIS A 1 96 ? -11.251 -35.012 -9.060 1.00 48.09 96 HIS A C 1
ATOM 752 O O . HIS A 1 96 ? -10.357 -34.496 -8.395 1.00 48.09 96 HIS A O 1
ATOM 758 N N . HIS A 1 97 ? -11.096 -35.293 -10.355 1.00 52.47 97 HIS A N 1
ATOM 759 C CA . HIS A 1 97 ? -9.951 -34.817 -11.129 1.00 52.47 97 HIS A CA 1
ATOM 760 C C . HIS A 1 97 ? -10.078 -33.300 -11.337 1.00 52.47 97 HIS A C 1
ATOM 762 O O . HIS A 1 97 ? -10.933 -32.840 -12.104 1.00 52.47 97 HIS A O 1
ATOM 768 N N . ASP A 1 98 ? -9.236 -32.534 -10.645 1.00 65.25 98 ASP A N 1
ATOM 769 C CA . ASP A 1 98 ? -8.995 -31.119 -10.932 1.00 65.25 98 ASP A CA 1
ATOM 770 C C . ASP A 1 98 ? -8.426 -30.971 -12.353 1.00 65.25 98 ASP A C 1
ATOM 772 O O . ASP A 1 98 ? -7.592 -31.764 -12.792 1.00 65.25 98 ASP A O 1
ATOM 776 N N . MET A 1 99 ? -8.886 -29.958 -13.095 1.00 80.12 99 MET A N 1
ATOM 777 C CA . MET A 1 99 ? -8.407 -29.708 -14.457 1.00 80.12 99 MET A CA 1
ATOM 778 C C . MET A 1 99 ? -7.259 -28.700 -14.419 1.00 80.12 99 MET A C 1
ATOM 780 O O . MET A 1 99 ? -7.454 -27.557 -13.994 1.00 80.12 99 MET A O 1
ATOM 784 N N . MET A 1 100 ? -6.084 -29.115 -14.891 1.00 86.00 100 MET A N 1
ATOM 785 C CA . MET A 1 100 ? -4.955 -28.217 -15.128 1.00 86.00 100 MET A CA 1
ATOM 786 C C . MET A 1 100 ? -5.154 -27.463 -16.445 1.00 86.00 100 MET A C 1
ATOM 788 O O . MET A 1 100 ? -5.599 -28.030 -17.445 1.00 86.00 100 MET A O 1
ATOM 792 N N . VAL A 1 101 ? -4.854 -26.169 -16.430 1.00 88.31 101 VAL A N 1
ATOM 793 C CA . VAL A 1 101 ? -4.915 -25.260 -17.573 1.00 88.31 101 VAL A CA 1
ATOM 794 C C . VAL A 1 101 ? -3.534 -24.655 -17.747 1.00 88.31 101 VAL A C 1
ATOM 796 O O . VAL A 1 101 ? -3.039 -23.983 -16.846 1.00 88.31 101 VAL A O 1
ATOM 799 N N . GLN A 1 102 ? -2.947 -24.855 -18.922 1.00 91.31 102 GLN A N 1
ATOM 800 C CA . GLN A 1 102 ? -1.690 -24.222 -19.289 1.00 91.31 102 GLN A CA 1
ATOM 801 C C . GLN A 1 102 ? -1.972 -22.951 -20.095 1.00 91.31 102 GLN A C 1
ATOM 803 O O . GLN A 1 102 ? -2.707 -22.984 -21.085 1.00 91.31 102 GLN A O 1
ATOM 808 N N . LEU A 1 103 ? -1.380 -21.831 -19.685 1.00 91.56 103 LEU A N 1
ATOM 809 C CA . LEU A 1 103 ? -1.433 -20.558 -20.403 1.00 91.56 103 LEU A CA 1
ATOM 810 C C . LEU A 1 103 ? -0.023 -20.167 -20.847 1.00 91.56 103 LEU A C 1
ATOM 812 O O . LEU A 1 103 ? 0.933 -20.327 -20.096 1.00 91.56 103 LEU A O 1
ATOM 816 N N . LYS A 1 104 ? 0.115 -19.627 -22.059 1.00 92.00 104 LYS A N 1
ATOM 817 C CA . LYS A 1 104 ? 1.390 -19.107 -22.572 1.00 92.00 104 LYS A CA 1
ATOM 818 C C . LYS A 1 104 ? 1.278 -17.605 -22.793 1.00 92.00 104 LYS A C 1
ATOM 820 O O . LYS A 1 104 ? 0.259 -17.131 -23.291 1.00 92.00 104 LYS A O 1
ATOM 825 N N . SER A 1 105 ? 2.306 -16.851 -22.418 1.00 92.81 105 SER A N 1
ATOM 826 C CA . SER A 1 105 ? 2.305 -15.388 -22.525 1.00 92.81 105 SER A CA 1
ATOM 827 C C . SER A 1 105 ? 3.703 -14.823 -22.777 1.00 92.81 105 SER A C 1
ATOM 829 O O . SER A 1 105 ? 4.706 -15.425 -22.403 1.00 92.81 105 SER A O 1
ATOM 831 N N . ARG A 1 106 ? 3.786 -13.640 -23.402 1.00 93.81 106 ARG A N 1
ATOM 832 C CA . ARG A 1 106 ? 5.065 -12.925 -23.581 1.00 93.81 106 ARG A CA 1
ATOM 833 C C . ARG A 1 106 ? 5.541 -12.253 -22.292 1.00 93.81 106 ARG A C 1
ATOM 835 O O . ARG A 1 106 ? 6.745 -12.156 -22.078 1.00 93.81 106 ARG A O 1
ATOM 842 N N . LEU A 1 107 ? 4.611 -11.778 -21.467 1.00 94.38 107 LEU A N 1
ATOM 843 C CA . LEU A 1 107 ? 4.861 -11.068 -20.214 1.00 94.38 107 LEU A CA 1
ATOM 844 C C . LEU A 1 107 ? 3.798 -11.475 -19.194 1.00 94.38 107 LEU A C 1
ATOM 846 O O . LEU A 1 107 ? 2.606 -11.455 -19.499 1.00 94.38 107 LEU A O 1
ATOM 850 N N . VAL A 1 108 ? 4.243 -11.776 -17.980 1.00 95.44 108 VAL A N 1
ATOM 851 C CA . VAL A 1 108 ? 3.409 -11.990 -16.801 1.00 95.44 108 VAL A CA 1
ATOM 852 C C . VAL A 1 108 ? 3.439 -10.731 -15.945 1.00 95.44 108 VAL A C 1
ATOM 854 O O . VAL A 1 108 ? 4.511 -10.234 -15.592 1.00 95.44 108 VAL A O 1
ATOM 857 N N . ILE A 1 109 ? 2.255 -10.227 -15.598 1.00 95.62 109 ILE A N 1
ATOM 858 C CA . ILE A 1 109 ? 2.089 -9.125 -14.651 1.00 95.62 109 ILE A CA 1
ATOM 859 C C . ILE A 1 109 ? 1.530 -9.701 -13.349 1.00 95.62 109 ILE A C 1
ATOM 861 O O . ILE A 1 109 ? 0.376 -10.125 -13.300 1.00 95.62 109 ILE A O 1
ATOM 865 N N . ASP A 1 110 ? 2.342 -9.724 -12.297 1.00 94.94 110 ASP A N 1
ATOM 866 C CA . ASP A 1 110 ? 1.921 -10.134 -10.961 1.00 94.94 110 ASP A CA 1
ATOM 867 C C . ASP A 1 110 ? 1.186 -8.987 -10.254 1.00 94.94 110 ASP A C 1
ATOM 869 O O . ASP A 1 110 ? 1.787 -8.005 -9.813 1.00 94.94 110 ASP A O 1
ATOM 873 N N . ALA A 1 111 ? -0.134 -9.131 -10.156 1.00 93.31 111 ALA A N 1
ATOM 874 C CA . ALA A 1 111 ? -1.036 -8.215 -9.466 1.00 93.31 111 ALA A CA 1
ATOM 875 C C . ALA A 1 111 ? -1.798 -8.910 -8.319 1.00 93.31 111 ALA A C 1
ATOM 877 O O . ALA A 1 111 ? -2.906 -8.502 -7.975 1.00 93.31 111 ALA A O 1
ATOM 878 N N . MET A 1 112 ? -1.237 -9.979 -7.734 1.00 91.75 112 MET A N 1
ATOM 879 C CA . MET A 1 112 ? -1.914 -10.797 -6.709 1.00 91.75 112 MET A CA 1
ATOM 880 C C . MET A 1 112 ? -1.890 -10.190 -5.294 1.00 91.75 112 MET A C 1
ATOM 882 O O . MET A 1 112 ? -2.403 -10.789 -4.348 1.00 91.75 112 MET A O 1
ATOM 886 N N . GLY A 1 113 ? -1.322 -8.993 -5.138 1.00 89.75 113 GLY A N 1
ATOM 887 C CA . GLY A 1 113 ? -1.251 -8.282 -3.865 1.00 89.75 113 GLY A CA 1
ATOM 888 C C . GLY A 1 113 ? -0.201 -8.849 -2.901 1.00 89.75 113 GLY A C 1
ATOM 889 O O . GLY A 1 113 ? 0.717 -9.567 -3.301 1.00 89.75 113 GLY A O 1
ATOM 890 N N . SER A 1 114 ? -0.333 -8.527 -1.611 1.00 86.19 114 SER A N 1
ATOM 891 C CA . SER A 1 114 ? 0.638 -8.893 -0.566 1.00 86.19 114 SER A CA 1
ATOM 892 C C . SER A 1 114 ? 0.778 -10.406 -0.350 1.00 86.19 114 SER A C 1
ATOM 894 O O . SER A 1 114 ? 1.816 -10.870 0.115 1.00 86.19 114 SER A O 1
ATOM 896 N N . GLY A 1 115 ? -0.248 -11.177 -0.723 1.00 87.38 115 GLY A N 1
ATOM 897 C CA . GLY A 1 115 ? -0.266 -12.638 -0.680 1.00 87.38 115 GLY A CA 1
ATOM 898 C C . GLY A 1 115 ? 0.284 -13.322 -1.935 1.00 87.38 115 GLY A C 1
ATOM 899 O O . GLY A 1 115 ? 0.061 -14.520 -2.093 1.00 87.38 115 GLY A O 1
ATOM 900 N N . SER A 1 116 ? 0.951 -12.594 -2.842 1.00 91.62 116 SER A N 1
ATOM 901 C CA . SER A 1 116 ? 1.479 -13.172 -4.082 1.00 91.62 116 SER A CA 1
ATOM 902 C C . SER A 1 116 ? 2.443 -14.342 -3.800 1.00 91.62 116 SER A C 1
ATOM 904 O O . SER A 1 116 ? 3.491 -14.140 -3.173 1.00 91.62 116 SER A O 1
ATOM 906 N N . PRO A 1 117 ? 2.163 -15.561 -4.303 1.00 90.50 117 PRO A N 1
ATOM 907 C CA . PRO A 1 117 ? 3.084 -16.687 -4.182 1.00 90.50 117 PRO A CA 1
ATOM 908 C C . PRO A 1 117 ? 4.374 -16.472 -4.987 1.00 90.50 117 PRO A C 1
ATOM 910 O O . PRO A 1 117 ? 5.430 -16.949 -4.576 1.00 90.50 117 PRO A O 1
ATOM 913 N N . ILE A 1 118 ? 4.323 -15.704 -6.082 1.00 92.62 118 ILE A N 1
ATOM 914 C CA . ILE A 1 118 ? 5.507 -15.329 -6.870 1.00 92.62 118 ILE A CA 1
ATOM 915 C C . ILE A 1 118 ? 6.421 -14.434 -6.029 1.00 92.62 118 ILE A C 1
ATOM 917 O O . ILE A 1 118 ? 7.624 -14.679 -5.931 1.00 92.62 118 ILE A O 1
ATOM 921 N N . ALA A 1 119 ? 5.847 -13.418 -5.378 1.00 91.62 119 ALA A N 1
ATOM 922 C CA . ALA A 1 119 ? 6.586 -12.551 -4.470 1.00 91.62 119 ALA A CA 1
ATOM 923 C C . ALA A 1 119 ? 7.149 -13.338 -3.273 1.00 91.62 119 ALA A C 1
ATOM 925 O O . ALA A 1 119 ? 8.310 -13.160 -2.907 1.00 91.62 119 ALA A O 1
ATOM 926 N N . GLY A 1 120 ? 6.363 -14.256 -2.700 1.00 91.19 120 GLY A N 1
ATOM 927 C CA . GLY A 1 120 ? 6.808 -15.137 -1.617 1.00 91.19 120 GLY A CA 1
ATOM 928 C C . GLY A 1 120 ? 8.016 -16.001 -2.000 1.00 91.19 120 GLY A C 1
ATOM 929 O O . GLY A 1 120 ? 8.975 -16.091 -1.232 1.00 91.19 120 GLY A O 1
ATOM 930 N N . GLN A 1 121 ? 8.011 -16.577 -3.207 1.00 91.56 121 GLN A N 1
ATOM 931 C CA . GLN A 1 121 ? 9.144 -17.339 -3.742 1.00 91.56 121 GLN A CA 1
ATOM 932 C C . GLN A 1 121 ? 10.373 -16.457 -3.982 1.00 91.56 121 GLN A C 1
ATOM 934 O O . GLN A 1 121 ? 11.473 -16.834 -3.584 1.00 91.56 121 GLN A O 1
ATOM 939 N N . ALA A 1 122 ? 10.197 -15.268 -4.569 1.00 91.06 122 ALA A N 1
ATOM 940 C CA . ALA A 1 122 ? 11.296 -14.328 -4.803 1.00 91.06 122 ALA A CA 1
ATOM 941 C C . ALA A 1 122 ? 11.983 -13.895 -3.499 1.00 91.06 122 ALA A C 1
ATOM 943 O O . ALA A 1 122 ? 13.194 -13.695 -3.468 1.00 91.06 122 ALA A O 1
ATOM 944 N N . ARG A 1 123 ? 11.216 -13.802 -2.406 1.00 91.25 123 ARG A N 1
ATOM 945 C CA . ARG A 1 123 ? 11.734 -13.512 -1.064 1.00 91.25 123 ARG A CA 1
ATOM 946 C C . ARG A 1 123 ? 12.379 -14.717 -0.377 1.00 91.25 123 ARG A C 1
ATOM 948 O O . ARG A 1 123 ? 12.981 -14.536 0.675 1.00 91.25 123 ARG A O 1
ATOM 955 N N . GLY A 1 124 ? 12.251 -15.934 -0.906 1.00 90.50 124 GLY A N 1
ATOM 956 C CA . GLY A 1 124 ? 12.937 -17.120 -0.378 1.00 90.50 124 GLY A CA 1
ATOM 957 C C . GLY A 1 124 ? 12.626 -17.444 1.089 1.00 90.50 124 GLY A C 1
ATOM 958 O O . GLY A 1 124 ? 13.495 -17.934 1.804 1.00 90.50 124 GLY A O 1
ATOM 959 N N . GLY A 1 125 ? 11.416 -17.132 1.567 1.00 86.69 125 GLY A N 1
ATOM 960 C CA . GLY A 1 125 ? 11.022 -17.354 2.964 1.00 86.69 125 GLY A CA 1
ATOM 961 C C . GLY A 1 125 ? 11.549 -16.318 3.967 1.00 86.69 125 GLY A C 1
ATOM 962 O O . GLY A 1 125 ? 11.364 -16.500 5.171 1.00 86.69 125 GLY A O 1
ATOM 963 N N . VAL A 1 126 ? 12.171 -15.225 3.503 1.00 90.12 126 VAL A N 1
ATOM 964 C CA . VAL A 1 126 ? 12.529 -14.084 4.359 1.00 90.12 126 VAL A CA 1
ATOM 965 C C . VAL A 1 126 ? 11.272 -13.548 5.048 1.00 90.12 126 VAL A C 1
ATOM 967 O O . VAL A 1 126 ? 10.269 -13.222 4.401 1.00 90.12 126 VAL A O 1
ATOM 970 N N . LYS A 1 127 ? 11.325 -13.472 6.381 1.00 90.81 127 LYS A N 1
ATOM 971 C CA . LYS A 1 127 ? 10.236 -12.926 7.195 1.00 90.81 127 LYS A CA 1
ATOM 972 C C . LYS A 1 127 ? 10.086 -11.420 6.941 1.00 90.81 127 LYS A C 1
ATOM 974 O O . LYS A 1 127 ? 11.095 -10.758 6.710 1.00 90.81 127 LYS A O 1
ATOM 979 N N . PRO A 1 128 ? 8.861 -10.873 7.008 1.00 90.44 128 PRO A N 1
ATOM 980 C CA . PRO A 1 128 ? 8.663 -9.428 7.034 1.00 90.44 128 PRO A CA 1
ATOM 981 C C . PRO A 1 128 ? 9.428 -8.781 8.195 1.00 90.44 128 PRO A C 1
ATOM 983 O O . PRO A 1 128 ? 9.491 -9.345 9.291 1.00 90.44 128 PRO A O 1
ATOM 986 N N . ASP A 1 129 ? 9.955 -7.579 7.961 1.00 88.12 129 ASP A N 1
ATOM 987 C CA . ASP A 1 129 ? 10.581 -6.747 8.998 1.00 88.12 129 ASP A CA 1
ATOM 988 C C . ASP A 1 129 ? 9.543 -6.223 9.997 1.00 88.12 129 ASP A C 1
ATOM 990 O O . ASP A 1 129 ? 9.848 -5.958 11.157 1.00 88.12 129 ASP A O 1
ATOM 994 N N . GLY A 1 130 ? 8.294 -6.099 9.551 1.00 89.38 130 GLY A N 1
ATOM 995 C CA . GLY A 1 130 ? 7.159 -5.784 10.397 1.00 89.38 130 GLY A CA 1
ATOM 996 C C . GLY A 1 130 ? 5.852 -6.180 9.736 1.00 89.38 130 GLY A C 1
ATOM 997 O O . GLY A 1 130 ? 5.807 -6.618 8.585 1.00 89.38 130 GLY A O 1
ATOM 998 N N . VAL A 1 131 ? 4.772 -6.025 10.480 1.00 89.81 131 VAL A N 1
ATOM 999 C CA . VAL A 1 131 ? 3.424 -6.318 10.027 1.00 89.81 131 VAL A CA 1
ATOM 1000 C C . VAL A 1 131 ? 2.472 -5.279 10.587 1.00 89.81 131 VAL A C 1
ATOM 1002 O O . VAL A 1 131 ? 2.652 -4.775 11.697 1.00 89.81 131 VAL A O 1
ATOM 1005 N N . CYS A 1 132 ? 1.436 -4.977 9.820 1.00 90.81 132 CYS A N 1
ATOM 1006 C CA . CYS A 1 132 ? 0.251 -4.357 10.364 1.00 90.81 132 CYS A CA 1
ATOM 1007 C C . CYS A 1 132 ? -0.921 -5.313 10.333 1.00 90.81 132 CYS A C 1
ATOM 1009 O O . CYS A 1 132 ? -1.256 -5.893 9.295 1.00 90.81 132 CYS A O 1
ATOM 1011 N N . LEU A 1 133 ? -1.530 -5.475 11.498 1.00 92.25 133 LEU A N 1
ATOM 1012 C CA . LEU A 1 133 ? -2.757 -6.228 11.655 1.00 92.25 133 LEU A CA 1
ATOM 1013 C C . LEU A 1 133 ? -3.907 -5.239 11.690 1.00 92.25 133 LEU A C 1
ATOM 1015 O O . LEU A 1 133 ? -3.898 -4.314 12.499 1.00 92.25 133 LEU A O 1
ATOM 1019 N N . VAL A 1 134 ? -4.887 -5.454 10.819 1.00 92.69 134 VAL A N 1
ATOM 1020 C CA . VAL A 1 134 ? -6.093 -4.633 10.727 1.00 92.69 134 VAL A CA 1
ATOM 1021 C C . VAL A 1 134 ? -7.289 -5.521 11.010 1.00 92.69 134 VAL A C 1
ATOM 1023 O O . VAL A 1 134 ? -7.418 -6.607 10.444 1.00 92.69 134 VAL A O 1
ATOM 1026 N N . VAL A 1 135 ? -8.185 -5.043 11.857 1.00 95.12 135 VAL A N 1
ATOM 1027 C CA . VAL A 1 135 ? -9.503 -5.621 12.109 1.00 95.12 135 VAL A CA 1
ATOM 1028 C C . VAL A 1 135 ? -10.545 -4.519 11.998 1.00 95.12 135 VAL A C 1
ATOM 1030 O O . VAL A 1 135 ? -10.238 -3.338 12.133 1.00 95.12 135 VAL A O 1
ATOM 1033 N N . GLY A 1 136 ? -11.786 -4.869 11.709 1.00 93.75 136 GLY A N 1
ATOM 1034 C CA . GLY A 1 136 ? -12.818 -3.861 11.575 1.00 93.75 136 GLY A CA 1
ATOM 1035 C C . GLY A 1 136 ? -14.156 -4.411 11.142 1.00 93.75 136 GLY A C 1
ATOM 1036 O O . GLY A 1 136 ? -14.377 -5.620 11.012 1.00 93.75 136 GLY A O 1
ATOM 1037 N N . GLY A 1 137 ? -15.058 -3.485 10.864 1.00 90.31 137 GLY A N 1
ATOM 1038 C CA . GLY A 1 137 ? -16.405 -3.816 10.467 1.00 90.31 137 GLY A CA 1
ATOM 1039 C C . GLY A 1 137 ? -17.145 -2.640 9.865 1.00 90.31 137 GLY A C 1
ATOM 1040 O O . GLY A 1 137 ? -16.839 -1.473 10.107 1.00 90.31 137 GLY A O 1
ATOM 1041 N N . SER A 1 138 ? -18.141 -2.977 9.058 1.00 87.44 138 SER A N 1
ATOM 1042 C CA . SER A 1 138 ? -19.157 -2.041 8.609 1.00 87.44 138 SER A CA 1
ATOM 1043 C C . SER A 1 138 ? -20.418 -2.253 9.428 1.00 87.44 138 SER A C 1
ATOM 1045 O O . SER A 1 138 ? -20.932 -3.374 9.487 1.00 87.44 138 SER A O 1
ATOM 1047 N N . MET A 1 139 ? -20.933 -1.180 10.013 1.00 86.44 139 MET A N 1
ATOM 1048 C CA . MET A 1 139 ? -22.118 -1.207 10.862 1.00 86.44 139 MET A CA 1
ATOM 1049 C C . MET A 1 139 ? -23.101 -0.128 10.434 1.00 86.44 139 MET A C 1
ATOM 1051 O O . MET A 1 139 ? -22.703 0.944 9.973 1.00 86.44 139 MET A O 1
ATOM 1055 N N . ALA A 1 140 ? -24.388 -0.430 10.583 1.00 83.25 140 ALA A N 1
ATOM 1056 C CA . ALA A 1 140 ? -25.459 0.534 10.403 1.00 83.25 140 ALA A CA 1
ATOM 1057 C C . ALA A 1 140 ? -26.102 0.862 11.757 1.00 83.25 140 ALA A C 1
ATOM 1059 O O . ALA A 1 140 ? -26.552 -0.054 12.439 1.00 83.25 140 ALA A O 1
ATOM 1060 N N . THR A 1 141 ? -26.144 2.140 12.125 1.00 76.31 141 THR A N 1
ATOM 1061 C CA . THR A 1 141 ? -26.862 2.670 13.290 1.00 76.31 141 THR A CA 1
ATOM 1062 C C . THR A 1 141 ? -27.177 4.147 13.109 1.00 76.31 141 THR A C 1
ATOM 1064 O O . THR A 1 141 ? -26.403 4.904 12.527 1.00 76.31 141 THR A O 1
ATOM 1067 N N . GLU A 1 142 ? -28.319 4.562 13.643 1.00 76.56 142 GLU A N 1
ATOM 1068 C CA . GLU A 1 142 ? -28.712 5.967 13.731 1.00 76.56 142 GLU A CA 1
ATOM 1069 C C . GLU A 1 142 ? -27.802 6.770 14.672 1.00 76.56 142 GLU A C 1
ATOM 1071 O O . GLU A 1 142 ? -27.661 7.976 14.492 1.00 76.56 142 GLU A O 1
ATOM 1076 N N . GLU A 1 143 ? -27.114 6.106 15.608 1.00 73.62 143 GLU A N 1
ATOM 1077 C CA . GLU A 1 143 ? -26.165 6.737 16.540 1.00 73.62 143 GLU A CA 1
ATOM 1078 C C . GLU A 1 143 ? -24.954 7.358 15.823 1.00 73.62 143 GLU A C 1
ATOM 1080 O O . GLU A 1 143 ? -24.283 8.220 16.380 1.00 73.62 143 GLU A O 1
ATOM 1085 N N . PHE A 1 144 ? -24.693 6.988 14.563 1.00 73.62 144 PHE A N 1
ATOM 1086 C CA . PHE A 1 144 ? -23.595 7.552 13.775 1.00 73.62 144 PHE A CA 1
ATOM 1087 C C . PHE A 1 144 ? -23.931 8.860 13.054 1.00 73.62 144 PHE A C 1
ATOM 1089 O O . PHE A 1 144 ? -23.011 9.517 12.565 1.00 73.62 144 PHE A O 1
ATOM 1096 N N . LYS A 1 145 ? -25.213 9.252 12.974 1.00 65.94 145 LYS A N 1
ATOM 1097 C CA . LYS A 1 145 ? -25.667 10.343 12.092 1.00 65.94 145 LYS A CA 1
ATOM 1098 C C . LYS A 1 145 ? -24.989 11.690 12.347 1.00 65.94 145 LYS A C 1
ATOM 1100 O O . LYS A 1 145 ? -24.767 12.425 11.388 1.00 65.94 145 LYS A O 1
ATOM 1105 N N . ASP A 1 146 ? -24.622 11.967 13.596 1.00 67.00 146 ASP A N 1
ATOM 1106 C CA . ASP A 1 146 ? -24.048 13.251 14.013 1.00 67.00 146 ASP A CA 1
ATOM 1107 C C . ASP A 1 146 ? -22.562 13.157 14.411 1.00 67.00 146 ASP A C 1
ATOM 1109 O O . ASP A 1 146 ? -21.949 14.159 14.789 1.00 67.00 146 ASP A O 1
ATOM 1113 N N . LEU A 1 147 ? -21.942 11.974 14.299 1.00 69.50 147 LEU A N 1
ATOM 1114 C CA . LEU A 1 147 ? -20.537 11.794 14.669 1.00 69.50 147 LEU A CA 1
ATOM 1115 C C . LEU A 1 147 ? -19.610 12.549 13.709 1.00 69.50 147 LEU A C 1
ATOM 1117 O O . LEU A 1 147 ? -19.702 12.423 12.485 1.00 69.50 147 LEU A O 1
ATOM 1121 N N . ASN A 1 148 ? -18.694 13.333 14.283 1.00 64.00 148 ASN A N 1
ATOM 1122 C CA . ASN A 1 148 ? -17.656 14.102 13.584 1.00 64.00 148 ASN A CA 1
ATOM 1123 C C . ASN A 1 148 ? -18.185 14.978 12.434 1.00 64.00 148 ASN A C 1
ATOM 1125 O O . ASN A 1 148 ? -17.496 15.187 11.435 1.00 64.00 148 ASN A O 1
ATOM 1129 N N . GLY A 1 149 ? -19.424 15.475 12.545 1.00 66.25 149 GLY A N 1
ATOM 1130 C CA . GLY A 1 149 ? -20.067 16.271 11.494 1.00 66.25 149 GLY A CA 1
ATOM 1131 C C . GLY A 1 149 ? -20.218 15.524 10.161 1.00 66.25 149 GLY A C 1
ATOM 1132 O O . GLY A 1 149 ? -20.206 16.155 9.106 1.00 66.25 149 GLY A O 1
ATOM 1133 N N . GLY A 1 150 ? -20.288 14.186 10.197 1.00 65.06 150 GLY A N 1
ATOM 1134 C CA . GLY A 1 150 ? -20.314 13.315 9.018 1.00 65.06 150 GLY A CA 1
ATOM 1135 C C . GLY A 1 150 ? -18.934 12.995 8.423 1.00 65.06 150 GLY A C 1
ATOM 1136 O O . GLY A 1 150 ? -18.857 12.294 7.414 1.00 65.06 150 GLY A O 1
ATOM 1137 N N . GLY A 1 151 ? -17.849 13.489 9.029 1.00 69.56 151 GLY A N 1
ATOM 1138 C CA . GLY A 1 151 ? -16.470 13.235 8.613 1.00 69.56 151 GLY A CA 1
ATOM 1139 C C . GLY A 1 151 ? -15.929 11.864 9.035 1.00 69.56 151 GLY A C 1
ATOM 1140 O O . GLY A 1 151 ? -16.490 11.171 9.894 1.00 69.56 151 GLY A O 1
ATOM 1141 N N . GLY A 1 152 ? -14.818 11.473 8.410 1.00 75.69 152 GLY A N 1
ATOM 1142 C CA . GLY A 1 152 ? -14.028 10.307 8.804 1.00 75.69 152 GLY A CA 1
ATOM 1143 C C . GLY A 1 152 ? -12.935 10.642 9.820 1.00 75.69 152 GLY A C 1
ATOM 1144 O O . GLY A 1 152 ? -12.590 11.808 10.005 1.00 75.69 152 GLY A O 1
ATOM 1145 N N . ASP A 1 153 ? -12.378 9.603 10.433 1.00 80.12 153 ASP A N 1
ATOM 1146 C CA . ASP A 1 153 ? -11.200 9.683 11.298 1.00 80.12 153 ASP A CA 1
ATOM 1147 C C . ASP A 1 153 ? -10.021 9.033 10.582 1.00 80.12 153 ASP A C 1
ATOM 1149 O O . ASP A 1 153 ? -10.170 7.944 10.024 1.00 80.12 153 ASP A O 1
ATOM 1153 N N . LEU A 1 154 ? -8.863 9.691 10.610 1.00 79.44 154 LEU A N 1
ATOM 1154 C CA . LEU A 1 154 ? -7.624 9.187 10.026 1.00 79.44 154 LEU A CA 1
ATOM 1155 C C . LEU A 1 154 ? -6.545 9.118 11.109 1.00 79.44 154 LEU A C 1
ATOM 1157 O O . LEU A 1 154 ? -6.198 10.153 11.678 1.00 79.44 154 LEU A O 1
ATOM 1161 N N . ILE 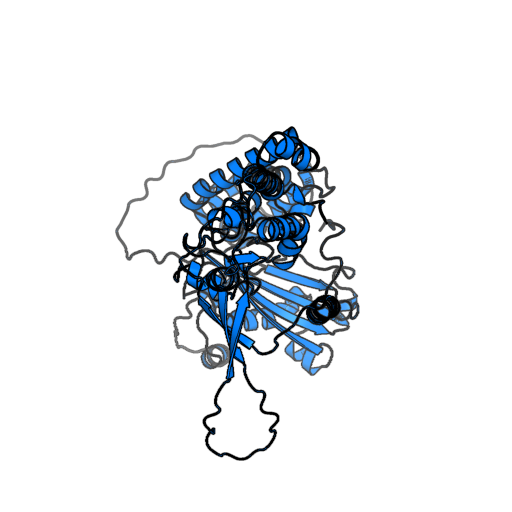A 1 155 ? -6.031 7.911 11.368 1.00 80.38 155 ILE A N 1
ATOM 1162 C CA . ILE A 1 155 ? -4.991 7.616 12.368 1.00 80.38 155 ILE A CA 1
ATOM 1163 C C . ILE A 1 155 ? -5.323 8.246 13.735 1.00 80.38 155 ILE A C 1
ATOM 1165 O O . ILE A 1 155 ? -4.607 9.097 14.263 1.00 80.38 155 ILE A O 1
ATOM 1169 N N . TYR A 1 156 ? -6.456 7.837 14.300 1.00 85.12 156 TYR A N 1
ATOM 1170 C CA . TYR A 1 156 ? -6.886 8.225 15.639 1.00 85.12 156 TYR A CA 1
ATOM 1171 C C . TYR A 1 156 ? -6.348 7.252 16.693 1.00 85.12 156 TYR A C 1
ATOM 1173 O O . TYR A 1 156 ? -6.213 6.060 16.437 1.00 85.12 156 TYR A O 1
ATOM 1181 N N . THR A 1 157 ? -6.078 7.738 17.899 1.00 86.12 157 THR A N 1
ATOM 1182 C CA . THR A 1 157 ? -5.785 6.886 19.055 1.00 86.12 157 THR A CA 1
ATOM 1183 C C . THR A 1 157 ? -6.504 7.421 20.285 1.00 86.12 157 THR A C 1
ATOM 1185 O O . THR A 1 157 ? -6.587 8.634 20.471 1.00 86.12 157 THR A O 1
ATOM 1188 N N . MET A 1 158 ? -7.036 6.510 21.102 1.00 82.00 158 MET A N 1
ATOM 1189 C CA . MET A 1 158 ? -7.687 6.839 22.376 1.00 82.00 158 MET A CA 1
ATOM 1190 C C . MET A 1 158 ? -6.675 6.904 23.517 1.00 82.00 158 MET A C 1
ATOM 1192 O O . MET A 1 158 ? -6.763 7.781 24.367 1.00 82.00 158 MET A O 1
ATOM 1196 N N . ASN A 1 159 ? -5.703 5.987 23.497 1.00 77.94 159 ASN A N 1
ATOM 1197 C CA . ASN A 1 159 ? -4.823 5.687 24.619 1.00 77.94 159 ASN A CA 1
ATOM 1198 C C . ASN A 1 159 ? -3.363 5.589 24.152 1.00 77.94 159 ASN A C 1
ATOM 1200 O O . ASN A 1 159 ? -3.066 5.529 22.949 1.00 77.94 159 ASN A O 1
ATOM 1204 N N . GLY A 1 160 ? -2.455 5.544 25.123 1.00 81.44 160 GLY A N 1
ATOM 1205 C CA . GLY A 1 160 ? -1.086 5.102 24.909 1.00 81.44 160 GLY A CA 1
ATOM 1206 C C . GLY A 1 160 ? -1.004 3.625 24.525 1.00 81.44 160 GLY A C 1
ATOM 1207 O O . GLY A 1 160 ? -2.014 2.973 24.231 1.00 81.44 160 GLY A O 1
ATOM 1208 N N . ALA A 1 161 ? 0.210 3.088 24.510 1.00 82.62 161 ALA A N 1
ATOM 1209 C CA . ALA A 1 161 ? 0.398 1.678 24.216 1.00 82.62 161 ALA A CA 1
ATOM 1210 C C . ALA A 1 161 ? -0.220 0.814 25.336 1.00 82.62 161 ALA A C 1
ATOM 1212 O O . ALA A 1 161 ? -0.087 1.109 26.519 1.00 82.62 161 ALA A O 1
ATOM 1213 N N . MET A 1 162 ? -0.954 -0.234 24.957 1.00 82.75 162 MET A N 1
ATOM 1214 C CA . MET A 1 162 ? -1.745 -1.053 25.879 1.00 82.75 162 MET A CA 1
ATOM 1215 C C . MET A 1 162 ? -1.198 -2.474 25.967 1.00 82.75 162 MET A C 1
ATOM 1217 O O . MET A 1 162 ? -0.856 -3.075 24.949 1.00 82.75 162 MET A O 1
ATOM 1221 N N . GLU A 1 163 ? -1.206 -3.065 27.161 1.00 85.00 163 GLU A N 1
ATOM 1222 C CA . GLU A 1 163 ? -0.942 -4.495 27.325 1.00 85.00 163 GLU A CA 1
ATOM 1223 C C . GLU A 1 163 ? -2.122 -5.342 26.825 1.00 85.00 163 GLU A C 1
ATOM 1225 O O . GLU A 1 163 ? -3.214 -5.334 27.397 1.00 85.00 163 GLU A O 1
ATOM 1230 N N . ILE A 1 164 ? -1.887 -6.127 25.772 1.00 83.56 164 ILE A N 1
ATOM 1231 C CA . ILE A 1 164 ? -2.868 -7.050 25.198 1.00 83.56 164 ILE A CA 1
ATOM 1232 C C . ILE A 1 164 ? -2.428 -8.498 25.464 1.00 83.56 164 ILE A C 1
ATOM 1234 O O . ILE A 1 164 ? -1.275 -8.848 25.199 1.00 83.56 164 ILE A O 1
ATOM 1238 N N . PRO A 1 165 ? -3.320 -9.381 25.955 1.00 79.75 165 PRO A N 1
ATOM 1239 C CA . PRO A 1 165 ? -3.018 -10.802 26.114 1.00 79.75 165 PRO A CA 1
ATOM 1240 C C . PRO A 1 165 ? -2.584 -11.466 24.800 1.00 79.75 165 PRO A C 1
ATOM 1242 O O . PRO A 1 165 ? -3.217 -11.297 23.764 1.00 79.75 165 PRO A O 1
ATOM 1245 N N . THR A 1 166 ? -1.520 -12.262 24.851 1.00 75.56 166 THR A N 1
ATOM 1246 C CA . THR A 1 166 ? -0.901 -12.893 23.665 1.00 75.56 166 THR A CA 1
ATOM 1247 C C . THR A 1 166 ? -1.456 -14.289 23.384 1.00 75.56 166 THR A C 1
ATOM 1249 O O . THR A 1 166 ? -1.532 -14.719 22.235 1.00 75.56 166 THR A O 1
ATOM 1252 N N . LEU A 1 167 ? -1.912 -14.971 24.437 1.00 62.38 167 LEU A N 1
ATOM 1253 C CA . LEU A 1 167 ? -2.537 -16.286 24.409 1.00 62.38 167 LEU A CA 1
ATOM 1254 C C . LEU A 1 167 ? -3.891 -16.186 25.107 1.00 62.38 167 LEU A C 1
ATOM 1256 O O . LEU A 1 167 ? -3.956 -15.858 26.289 1.00 62.38 167 LEU A O 1
ATOM 1260 N N . ALA A 1 168 ? -4.959 -16.463 24.370 1.00 53.47 168 ALA A N 1
ATOM 1261 C CA . ALA A 1 168 ? -6.197 -16.955 24.949 1.00 53.47 168 ALA A CA 1
ATOM 1262 C C . ALA A 1 168 ? -6.984 -17.663 23.848 1.00 53.47 168 ALA A C 1
ATOM 1264 O O . ALA A 1 168 ? -7.489 -17.035 22.918 1.00 53.47 168 ALA A O 1
ATOM 1265 N N . THR A 1 169 ? -7.100 -18.982 23.968 1.00 53.94 169 THR A N 1
ATOM 1266 C CA . THR A 1 169 ? -8.307 -19.639 23.458 1.00 53.94 169 THR A CA 1
ATOM 1267 C C . THR A 1 169 ? -9.500 -19.109 24.264 1.00 53.94 169 THR A C 1
ATOM 1269 O O . THR A 1 169 ? -9.346 -18.747 25.432 1.00 53.94 169 THR A O 1
ATOM 1272 N N . ASP A 1 170 ? -10.695 -19.038 23.673 1.00 50.28 170 ASP A N 1
ATOM 1273 C CA . ASP A 1 170 ? -11.881 -18.435 24.314 1.00 50.28 170 ASP A CA 1
ATOM 1274 C C . ASP A 1 170 ? -12.209 -19.035 25.705 1.00 50.28 170 ASP A C 1
ATOM 1276 O O . ASP A 1 170 ? -12.797 -18.365 26.558 1.00 50.28 170 ASP A O 1
ATOM 1280 N N . GLN A 1 171 ? -11.763 -20.270 25.978 1.00 48.56 171 GLN A N 1
ATOM 1281 C CA . GLN A 1 171 ? -11.889 -20.942 27.277 1.00 48.56 171 GLN A CA 1
ATOM 1282 C C . GLN A 1 171 ? -11.067 -20.289 28.402 1.00 48.56 171 GLN A C 1
ATOM 1284 O O . GLN A 1 171 ? -11.553 -20.211 29.529 1.00 48.56 171 GLN A O 1
ATOM 1289 N N . GLU A 1 172 ? -9.861 -19.787 28.128 1.00 49.16 172 GLU A N 1
ATOM 1290 C CA . GLU A 1 172 ? -9.001 -19.160 29.146 1.00 49.16 172 GLU A CA 1
ATOM 1291 C C . GLU A 1 172 ? -9.493 -17.751 29.508 1.00 49.16 172 GLU A C 1
ATOM 1293 O O . GLU A 1 172 ? -9.450 -17.349 30.672 1.00 49.16 172 GLU A O 1
ATOM 1298 N N . TYR A 1 173 ? -10.054 -17.019 28.539 1.00 47.06 173 TYR A N 1
ATOM 1299 C CA . TYR A 1 173 ? -10.597 -15.679 28.775 1.00 47.06 173 TYR A CA 1
ATOM 1300 C C . TYR A 1 173 ? -11.922 -15.714 29.556 1.00 47.06 173 TYR A C 1
ATOM 1302 O O . TYR A 1 173 ? -12.110 -14.919 30.476 1.00 47.06 173 TYR A O 1
ATOM 1310 N N . ALA A 1 174 ? -12.815 -16.675 29.280 1.00 46.28 174 ALA A N 1
ATOM 1311 C CA . ALA A 1 174 ? -14.040 -16.859 30.067 1.00 46.28 174 ALA A CA 1
ATOM 1312 C C . ALA A 1 174 ? -13.737 -17.214 31.538 1.00 46.28 174 ALA A C 1
ATOM 1314 O O . ALA A 1 174 ? -14.395 -16.702 32.445 1.00 46.28 174 ALA A O 1
ATOM 1315 N N . PHE A 1 175 ? -12.690 -18.015 31.780 1.00 42.62 175 PHE A N 1
ATOM 1316 C CA . PHE A 1 175 ? -12.275 -18.431 33.123 1.00 42.62 175 PHE A CA 1
ATOM 1317 C C . PHE A 1 175 ? -11.782 -17.260 33.992 1.00 42.62 175 PHE A C 1
ATOM 1319 O O . PHE A 1 175 ? -12.016 -17.250 35.203 1.00 42.62 175 PHE A O 1
ATOM 1326 N N . THR A 1 176 ? -11.152 -16.242 33.389 1.00 48.50 176 THR A N 1
ATOM 1327 C CA . THR A 1 176 ? -10.677 -15.051 34.124 1.00 48.50 176 THR A CA 1
ATOM 1328 C C . THR A 1 176 ? -11.812 -14.124 34.565 1.00 48.50 176 THR A C 1
ATOM 1330 O O . THR A 1 176 ? -11.698 -13.498 35.617 1.00 48.50 176 THR A O 1
ATOM 1333 N N . LYS A 1 177 ? -12.942 -14.084 33.843 1.00 44.72 177 LYS A N 1
ATOM 1334 C CA . LYS A 1 177 ? -14.153 -13.373 34.297 1.00 44.72 177 LYS A CA 1
ATOM 1335 C C . LYS A 1 177 ? -14.931 -14.133 35.379 1.00 44.72 177 LYS A C 1
ATOM 1337 O O . LYS A 1 177 ? -15.593 -13.493 36.190 1.00 44.72 177 LYS A O 1
ATOM 1342 N N . SER A 1 178 ? -14.877 -15.469 35.405 1.00 41.38 178 SER A N 1
ATOM 1343 C CA . SER A 1 178 ? -15.742 -16.289 36.271 1.00 41.38 178 SER A CA 1
ATOM 1344 C C . SER A 1 178 ? -15.102 -16.812 37.565 1.00 41.38 178 SER A C 1
ATOM 1346 O O . SER A 1 178 ? -15.826 -17.364 38.391 1.00 41.38 178 SER A O 1
ATOM 1348 N N . SER A 1 179 ? -13.786 -16.673 37.785 1.00 38.69 179 SER A N 1
ATOM 1349 C CA . SER A 1 179 ? -13.121 -17.214 38.986 1.00 38.69 179 SER A CA 1
ATOM 1350 C C . SER A 1 179 ? -12.128 -16.229 39.633 1.00 38.69 179 SER A C 1
ATOM 1352 O O . SER A 1 179 ? -10.985 -16.121 39.191 1.00 38.69 179 SER A O 1
ATOM 1354 N N . PRO A 1 180 ? -12.505 -15.530 40.725 1.00 38.91 180 PRO A N 1
ATOM 1355 C CA . PRO A 1 180 ? -11.642 -14.556 41.397 1.00 38.91 180 PRO A CA 1
ATOM 1356 C C . PRO A 1 180 ? -10.647 -15.183 42.394 1.00 38.91 180 PRO A C 1
ATOM 1358 O O . PRO A 1 180 ? -10.134 -14.485 43.268 1.00 38.91 180 PRO A O 1
ATOM 1361 N N . ARG A 1 181 ? -10.365 -16.496 42.333 1.00 39.97 181 ARG A N 1
ATOM 1362 C CA . ARG A 1 181 ? -9.440 -17.148 43.280 1.00 39.97 181 ARG A CA 1
ATOM 1363 C C . ARG A 1 181 ? -8.453 -18.096 42.600 1.00 39.97 181 ARG A C 1
ATOM 1365 O O . ARG A 1 181 ? -8.806 -19.191 42.189 1.00 39.97 181 ARG A O 1
ATOM 1372 N N . HIS A 1 182 ? -7.195 -17.659 42.611 1.00 41.03 182 HIS A N 1
ATOM 1373 C CA . HIS A 1 182 ? -5.972 -18.465 42.598 1.00 41.03 182 HIS A CA 1
ATOM 1374 C C . HIS A 1 182 ? -5.822 -19.544 41.511 1.00 41.03 182 HIS A C 1
ATOM 1376 O O . HIS A 1 182 ? -5.750 -20.728 41.815 1.00 41.03 182 HIS A O 1
ATOM 1382 N N . THR A 1 183 ? -5.548 -19.118 40.277 1.00 36.31 183 THR A N 1
ATOM 1383 C CA . THR A 1 183 ? -4.641 -19.843 39.367 1.00 36.31 183 THR A CA 1
ATOM 1384 C C . THR A 1 183 ? -3.815 -18.824 38.581 1.00 36.31 183 THR A C 1
ATOM 1386 O O . THR A 1 183 ? -4.348 -18.121 37.729 1.00 36.31 183 THR A O 1
ATOM 1389 N N . LYS A 1 184 ? -2.512 -18.705 38.884 1.00 40.81 184 LYS A N 1
ATOM 1390 C CA . LYS A 1 184 ? -1.556 -17.921 38.082 1.00 40.81 184 LYS A CA 1
ATOM 1391 C C . LYS A 1 184 ? -1.283 -18.673 36.776 1.00 40.81 184 LYS A C 1
ATOM 1393 O O . LYS A 1 184 ? -0.316 -19.424 36.690 1.00 40.81 184 LYS A O 1
ATOM 1398 N N . ILE A 1 185 ? -2.141 -18.492 35.778 1.00 43.25 185 ILE A N 1
ATOM 1399 C CA . ILE A 1 185 ? -1.757 -18.740 34.386 1.00 43.25 185 ILE A CA 1
ATOM 1400 C C . ILE A 1 185 ? -0.822 -17.580 34.012 1.00 43.25 185 ILE A C 1
ATOM 1402 O O . ILE A 1 185 ? -1.166 -16.430 34.302 1.00 43.25 185 ILE A O 1
ATOM 1406 N N . PRO A 1 186 ? 0.379 -17.824 33.462 1.00 44.94 186 PRO A N 1
ATOM 1407 C CA . PRO A 1 186 ? 1.223 -16.743 32.982 1.00 44.94 186 PRO A CA 1
ATOM 1408 C C . PRO A 1 186 ? 0.549 -16.139 31.746 1.00 44.94 186 PRO A C 1
ATOM 1410 O O . PRO A 1 186 ? 0.784 -16.582 30.625 1.00 44.94 186 PRO A O 1
ATOM 1413 N N . ASN A 1 187 ? -0.314 -15.144 31.954 1.00 55.09 187 ASN A N 1
ATOM 1414 C CA . ASN A 1 187 ? -0.846 -14.317 30.881 1.00 55.09 187 ASN A CA 1
ATOM 1415 C C . ASN A 1 187 ? 0.325 -13.514 30.322 1.00 55.09 187 ASN A C 1
ATOM 1417 O O . ASN A 1 187 ? 0.616 -12.422 30.799 1.00 55.09 187 ASN A O 1
ATOM 1421 N N . LYS A 1 188 ? 1.044 -14.073 29.346 1.00 71.94 188 LYS A N 1
ATOM 1422 C CA . LYS A 1 188 ? 1.974 -13.278 28.552 1.00 71.94 188 LYS A CA 1
ATOM 1423 C C . LYS A 1 188 ? 1.147 -12.176 27.887 1.00 71.94 188 LYS A C 1
ATOM 1425 O O . LYS A 1 188 ? 0.232 -12.482 27.118 1.00 71.94 188 LYS A O 1
ATOM 1430 N N . THR A 1 189 ? 1.431 -10.926 28.216 1.00 75.19 189 THR A N 1
ATOM 1431 C CA . THR A 1 189 ? 0.905 -9.738 27.543 1.00 75.19 189 THR A CA 1
ATOM 1432 C C . THR A 1 189 ? 1.969 -9.187 26.598 1.00 75.19 189 THR A C 1
ATOM 1434 O O . THR A 1 189 ? 3.164 -9.439 26.761 1.00 75.19 189 THR A O 1
ATOM 1437 N N . SER A 1 190 ? 1.528 -8.488 25.561 1.00 82.94 190 SER A N 1
ATOM 1438 C CA . SER A 1 190 ? 2.384 -7.715 24.670 1.00 82.94 190 SER A CA 1
ATOM 1439 C C . SER A 1 190 ? 1.835 -6.305 24.620 1.00 82.94 190 SER A C 1
ATOM 1441 O O . SER A 1 190 ? 0.630 -6.112 24.457 1.00 82.94 190 SER A O 1
ATOM 1443 N N . GLU A 1 191 ? 2.717 -5.331 24.782 1.00 86.62 191 GLU A N 1
ATOM 1444 C CA . GLU A 1 191 ? 2.377 -3.929 24.615 1.00 86.62 191 GLU A CA 1
ATOM 1445 C C . GLU A 1 191 ? 2.136 -3.631 23.128 1.00 86.62 191 GLU A C 1
ATOM 1447 O O . GLU A 1 191 ? 2.934 -4.021 22.268 1.00 86.62 191 GLU A O 1
ATOM 1452 N N . ILE A 1 192 ? 1.015 -2.978 22.815 1.00 88.62 192 ILE A N 1
ATOM 1453 C CA . ILE A 1 192 ? 0.571 -2.669 21.454 1.00 88.62 192 ILE A CA 1
ATOM 1454 C C . ILE A 1 192 ? -0.015 -1.257 21.415 1.00 88.62 192 ILE A C 1
ATOM 1456 O O . ILE A 1 192 ? -0.921 -0.935 22.181 1.00 88.62 192 ILE A O 1
ATOM 1460 N N . GLN A 1 193 ? 0.440 -0.434 20.467 1.00 91.81 193 GLN A N 1
ATOM 1461 C CA . GLN A 1 193 ? -0.244 0.814 20.135 1.00 91.81 193 GLN A CA 1
ATOM 1462 C C . GLN A 1 193 ? -1.370 0.535 19.138 1.00 91.81 193 GLN A C 1
ATOM 1464 O O . GLN A 1 193 ? -1.124 0.063 18.025 1.00 91.81 193 GLN A O 1
ATOM 1469 N N . LEU A 1 194 ? -2.601 0.848 19.542 1.00 92.31 194 LEU A N 1
ATOM 1470 C CA . LEU A 1 194 ? -3.782 0.740 18.692 1.00 92.31 194 LEU A CA 1
ATOM 1471 C C . LEU A 1 194 ? -4.057 2.073 17.997 1.00 92.31 194 LEU A C 1
ATOM 1473 O O . LEU A 1 194 ? -3.997 3.134 18.617 1.00 92.31 194 LEU A O 1
ATOM 1477 N N . PHE A 1 195 ? -4.397 1.989 16.718 1.00 91.69 195 PHE A N 1
ATOM 1478 C CA . PHE A 1 195 ? -4.855 3.094 15.891 1.00 91.69 195 PHE A CA 1
ATOM 1479 C C . PHE A 1 195 ? -6.235 2.777 15.333 1.00 91.69 195 PHE A C 1
ATOM 1481 O O . PHE A 1 195 ? -6.583 1.613 15.127 1.00 91.69 195 PHE A O 1
ATOM 1488 N N . TRP A 1 196 ? -7.006 3.820 15.068 1.00 91.44 196 TRP A N 1
ATOM 1489 C CA . TRP A 1 196 ? -8.378 3.734 14.609 1.00 91.44 196 TRP A CA 1
ATOM 1490 C C . TRP A 1 196 ? -8.607 4.616 13.397 1.00 91.44 196 TRP A C 1
ATOM 1492 O O . TRP A 1 196 ? -8.067 5.718 13.281 1.00 91.44 196 TRP A O 1
ATOM 1502 N N . GLU A 1 197 ? -9.466 4.133 12.515 1.00 88.00 197 GLU A N 1
ATOM 1503 C CA . GLU A 1 197 ? -9.976 4.888 11.384 1.00 88.00 197 GLU A CA 1
ATOM 1504 C C . GLU A 1 197 ? -11.469 4.661 11.249 1.00 88.00 197 GLU A C 1
ATOM 1506 O O . GLU A 1 197 ? -11.982 3.565 11.497 1.00 88.00 197 GLU A O 1
ATOM 1511 N N . ALA A 1 198 ? -12.163 5.685 10.775 1.00 85.44 198 ALA A N 1
ATOM 1512 C CA . ALA A 1 198 ? -13.556 5.559 10.416 1.00 85.44 198 ALA A CA 1
ATOM 1513 C C . ALA A 1 198 ? -13.839 6.278 9.114 1.00 85.44 198 ALA A C 1
ATOM 1515 O O . ALA A 1 198 ? -13.435 7.416 8.895 1.00 85.44 198 ALA A O 1
ATOM 1516 N N . PHE A 1 199 ? -14.591 5.602 8.260 1.00 80.62 199 PHE A N 1
ATOM 1517 C CA . PHE A 1 199 ? -14.908 6.060 6.926 1.00 80.62 199 PHE A CA 1
ATOM 1518 C C . PHE A 1 199 ? -16.418 6.246 6.806 1.00 80.62 199 PHE A C 1
ATOM 1520 O O . PHE A 1 199 ? -17.178 5.315 7.130 1.00 80.62 199 PHE A O 1
ATOM 1527 N N . PRO A 1 200 ? -16.872 7.410 6.310 1.00 70.81 200 PRO A N 1
ATOM 1528 C CA . PRO A 1 200 ? -18.266 7.584 5.947 1.00 70.81 200 PRO A CA 1
ATOM 1529 C C . PRO A 1 200 ? -18.616 6.613 4.815 1.00 70.81 200 PRO A C 1
ATOM 1531 O O . PRO A 1 200 ? -17.814 6.345 3.916 1.00 70.81 200 PRO A O 1
ATOM 1534 N N . SER A 1 201 ? -19.824 6.059 4.850 1.00 68.00 201 SER A N 1
ATOM 1535 C CA . SER A 1 201 ? -20.293 5.159 3.800 1.00 68.00 201 SER A CA 1
ATOM 1536 C C . SER A 1 201 ? -21.204 5.867 2.812 1.00 68.00 201 SER A C 1
ATOM 1538 O O . SER A 1 201 ? -22.060 6.668 3.175 1.00 68.00 201 SER A O 1
ATOM 1540 N N . SER A 1 202 ? -21.105 5.457 1.547 1.00 61.16 202 SER A N 1
ATOM 1541 C CA . SER A 1 202 ? -22.057 5.837 0.492 1.00 61.16 202 SER A CA 1
ATOM 1542 C C . SER A 1 202 ? -23.507 5.422 0.786 1.00 61.16 202 SER A C 1
ATOM 1544 O O . SER A 1 202 ? -24.421 5.893 0.119 1.00 61.16 202 SER A O 1
ATOM 1546 N N . SER A 1 203 ? -23.730 4.545 1.773 1.00 62.47 203 SER A N 1
ATOM 1547 C CA . SER A 1 203 ? -25.067 4.105 2.201 1.00 62.47 203 SER A CA 1
ATOM 1548 C C . SER A 1 203 ? -25.771 5.083 3.157 1.00 62.47 203 SER A C 1
ATOM 1550 O O . SER A 1 203 ? -26.881 4.789 3.592 1.00 62.47 203 SER A O 1
ATOM 1552 N N . GLY A 1 204 ? -25.160 6.234 3.466 1.00 66.56 204 GLY A N 1
ATOM 1553 C CA . GLY A 1 204 ? -25.739 7.302 4.289 1.00 66.56 204 GLY A CA 1
ATOM 1554 C C . GLY A 1 204 ? -25.054 7.470 5.649 1.00 66.56 204 GLY A C 1
ATOM 1555 O O . GLY A 1 204 ? -24.252 6.634 6.057 1.00 66.56 204 GLY A O 1
ATOM 1556 N N . ALA A 1 205 ? -25.392 8.554 6.358 1.00 67.38 205 ALA A N 1
ATOM 1557 C CA . ALA A 1 205 ? -24.775 8.936 7.637 1.00 67.38 205 ALA A CA 1
ATOM 1558 C C . ALA A 1 205 ? -24.965 7.895 8.760 1.00 67.38 205 ALA A C 1
ATOM 1560 O O . ALA A 1 205 ? -24.148 7.813 9.669 1.00 67.38 205 ALA A O 1
ATOM 1561 N N . SER A 1 206 ? -25.992 7.044 8.659 1.00 76.62 206 SER A N 1
ATOM 1562 C CA . SER A 1 206 ? -26.222 5.927 9.583 1.00 76.62 206 SER A CA 1
ATOM 1563 C C . SER A 1 206 ? -25.358 4.698 9.294 1.00 76.62 206 SER A C 1
ATOM 1565 O O . SER A 1 206 ? -25.601 3.641 9.860 1.00 76.62 206 SER A O 1
ATOM 1567 N N . TYR A 1 207 ? -24.414 4.759 8.353 1.00 79.94 207 TYR A N 1
ATOM 1568 C CA . TYR A 1 207 ? -23.554 3.634 8.002 1.00 79.94 207 TYR A CA 1
ATOM 1569 C C . TYR A 1 207 ? -22.099 4.073 8.081 1.00 79.94 207 TYR A C 1
ATOM 1571 O O . TYR A 1 207 ? -21.663 4.977 7.368 1.00 79.94 207 TYR A O 1
ATOM 1579 N N . ARG A 1 208 ? -21.315 3.365 8.892 1.00 82.25 208 ARG A N 1
ATOM 1580 C CA . ARG A 1 208 ? -19.902 3.676 9.107 1.00 82.25 208 ARG A CA 1
ATOM 1581 C C . ARG A 1 208 ? -19.070 2.410 9.009 1.00 82.25 208 ARG A C 1
ATOM 1583 O O . ARG A 1 208 ? -19.496 1.332 9.426 1.00 82.25 208 ARG A O 1
ATOM 1590 N N . THR A 1 209 ? -17.903 2.535 8.389 1.00 87.25 209 THR A N 1
ATOM 1591 C CA . THR A 1 209 ? -16.896 1.471 8.409 1.00 87.25 209 THR A CA 1
ATOM 1592 C C . THR A 1 209 ? -15.771 1.921 9.307 1.00 87.25 209 THR A C 1
ATOM 1594 O O . THR A 1 209 ? -15.209 2.984 9.075 1.00 87.25 209 THR A O 1
ATOM 1597 N N . THR A 1 210 ? -15.469 1.127 10.322 1.00 89.69 210 THR A N 1
ATOM 1598 C CA . THR A 1 210 ? -14.426 1.422 11.302 1.00 89.69 210 THR A CA 1
ATOM 1599 C C . THR A 1 210 ? -13.357 0.349 11.240 1.00 89.69 210 THR A C 1
ATOM 1601 O O . THR A 1 210 ? -13.693 -0.836 11.132 1.00 89.69 210 THR A O 1
ATOM 1604 N N . TYR A 1 211 ? -12.107 0.755 11.382 1.00 92.19 211 TYR A N 1
ATOM 1605 C CA . TYR A 1 211 ? -10.963 -0.130 11.490 1.00 92.19 211 TYR A CA 1
ATOM 1606 C C . TYR A 1 211 ? -10.211 0.165 12.780 1.00 92.19 211 TYR A C 1
ATOM 1608 O O . TYR A 1 211 ? -10.118 1.317 13.197 1.00 92.19 211 TYR A O 1
ATOM 1616 N N . MET A 1 212 ? -9.663 -0.886 13.373 1.00 94.38 212 MET A N 1
ATOM 1617 C CA . MET A 1 212 ? -8.633 -0.821 14.394 1.00 94.38 212 MET A CA 1
ATOM 1618 C C . MET A 1 212 ? -7.416 -1.567 13.867 1.00 94.38 212 MET A C 1
ATOM 1620 O O . MET A 1 212 ? -7.540 -2.671 13.328 1.00 94.38 212 MET A O 1
ATOM 1624 N N . PHE A 1 213 ? -6.240 -0.978 14.011 1.00 93.50 213 PHE A N 1
ATOM 1625 C CA . PHE A 1 213 ? -5.011 -1.571 13.520 1.00 93.50 213 PHE A CA 1
ATOM 1626 C C . PHE A 1 213 ? -3.822 -1.281 14.420 1.00 93.50 213 PHE A C 1
ATOM 1628 O O . PHE A 1 213 ? -3.838 -0.357 15.230 1.00 93.50 213 PHE A O 1
ATOM 1635 N N . ALA A 1 214 ? -2.791 -2.102 14.277 1.00 92.56 214 ALA A N 1
ATOM 1636 C CA . ALA A 1 214 ? -1.559 -1.978 15.034 1.00 92.56 214 ALA A CA 1
ATOM 1637 C C . ALA A 1 214 ? -0.356 -2.316 14.162 1.00 92.56 214 ALA A C 1
ATOM 1639 O O . ALA A 1 214 ? -0.393 -3.279 13.392 1.00 92.56 214 ALA A O 1
ATOM 1640 N N . TYR A 1 215 ? 0.713 -1.543 14.327 1.00 91.25 215 TYR A N 1
ATOM 1641 C CA . TYR A 1 215 ? 2.031 -1.848 13.784 1.00 91.25 215 TYR A CA 1
ATOM 1642 C C . TYR A 1 215 ? 2.821 -2.672 14.791 1.00 91.25 215 TYR A C 1
ATOM 1644 O O . TYR A 1 215 ? 2.849 -2.351 15.980 1.00 91.25 215 TYR A O 1
ATOM 1652 N N . MET A 1 216 ? 3.456 -3.739 14.320 1.00 89.50 216 MET A N 1
ATOM 1653 C CA . MET A 1 216 ? 4.264 -4.614 15.160 1.00 89.50 216 MET A CA 1
ATOM 1654 C C . MET A 1 216 ? 5.383 -5.285 14.364 1.00 89.50 216 MET A C 1
ATOM 1656 O O . MET A 1 216 ? 5.366 -5.338 13.133 1.00 89.50 216 MET A O 1
ATOM 1660 N N . ASP A 1 217 ? 6.366 -5.811 15.083 1.00 89.25 217 ASP A N 1
ATOM 1661 C CA . ASP A 1 217 ? 7.309 -6.791 14.546 1.00 89.25 217 ASP A CA 1
ATOM 1662 C C . ASP A 1 217 ? 6.639 -8.162 14.330 1.00 89.25 217 ASP A C 1
ATOM 1664 O O . ASP A 1 217 ? 5.456 -8.365 14.598 1.00 89.25 217 ASP A O 1
ATOM 1668 N N . THR A 1 218 ? 7.406 -9.124 13.820 1.00 88.44 218 THR A N 1
ATOM 1669 C CA . THR A 1 218 ? 6.929 -10.485 13.532 1.00 88.44 218 THR A CA 1
ATOM 1670 C C . THR A 1 218 ? 7.216 -11.481 14.663 1.00 88.44 218 THR A C 1
ATOM 1672 O O . THR A 1 218 ? 7.324 -12.687 14.413 1.00 88.44 218 THR A O 1
ATOM 1675 N N . GLN A 1 219 ? 7.364 -11.004 15.907 1.00 86.38 219 GLN A N 1
ATOM 1676 C CA . GLN A 1 219 ? 7.593 -11.884 17.054 1.00 86.38 219 GLN A CA 1
ATOM 1677 C C . GLN A 1 219 ? 6.343 -12.703 17.393 1.00 86.38 219 GLN A C 1
ATOM 1679 O O . GLN A 1 219 ? 5.208 -12.246 17.283 1.00 86.38 219 GLN A O 1
ATOM 1684 N N . THR A 1 220 ? 6.557 -13.946 17.817 1.00 82.56 220 THR A N 1
ATOM 1685 C CA . THR A 1 220 ? 5.483 -14.902 18.141 1.00 82.56 220 THR A CA 1
ATOM 1686 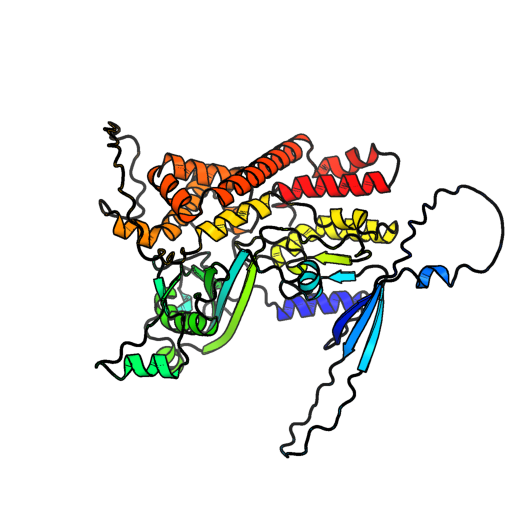C C . THR A 1 220 ? 4.700 -14.535 19.398 1.00 82.56 220 THR A C 1
ATOM 1688 O O . THR A 1 220 ? 3.603 -15.033 19.618 1.00 82.56 220 THR A O 1
ATOM 1691 N N . GLU A 1 221 ? 5.274 -13.663 20.217 1.00 81.50 221 GLU A N 1
ATOM 1692 C CA . GLU A 1 221 ? 4.710 -13.075 21.418 1.00 81.50 221 GLU A CA 1
ATOM 1693 C C . GLU A 1 221 ? 3.695 -11.974 21.095 1.00 81.50 221 GLU A C 1
ATOM 1695 O O . GLU A 1 221 ? 3.057 -11.469 22.007 1.00 81.50 221 GLU A O 1
ATOM 1700 N N . ARG A 1 222 ? 3.527 -11.571 19.831 1.00 87.19 222 ARG A N 1
ATOM 1701 C CA . ARG A 1 222 ? 2.490 -10.607 19.443 1.00 87.19 222 ARG A CA 1
ATOM 1702 C C . ARG A 1 222 ? 1.097 -11.256 19.476 1.00 87.19 222 ARG A C 1
ATOM 1704 O O . ARG A 1 222 ? 0.974 -12.458 19.231 1.00 87.19 222 ARG A O 1
ATOM 1711 N N . PRO A 1 223 ? 0.032 -10.492 19.788 1.00 86.44 223 PRO A N 1
ATOM 1712 C CA . PRO A 1 223 ? -1.318 -11.038 19.857 1.00 86.44 223 PRO A CA 1
ATOM 1713 C C . PRO A 1 223 ? -1.785 -11.569 18.499 1.00 86.44 223 PRO A C 1
ATOM 1715 O O . PRO A 1 223 ? -1.420 -11.059 17.439 1.00 86.44 223 PRO A O 1
ATOM 1718 N N . SER A 1 224 ? -2.648 -12.583 18.536 1.00 87.31 224 SER A N 1
ATOM 1719 C CA . SER A 1 224 ? -3.264 -13.123 17.326 1.00 87.31 224 SER A CA 1
ATOM 1720 C C . SER A 1 224 ? -4.261 -12.137 16.706 1.00 87.31 224 SER A C 1
ATOM 1722 O O . SER A 1 224 ? -4.838 -11.280 17.380 1.00 87.31 224 SER A O 1
ATOM 1724 N N . LEU A 1 225 ? -4.544 -12.315 15.413 1.00 89.31 225 LEU A N 1
ATOM 1725 C CA . LEU A 1 225 ? -5.577 -11.545 14.716 1.00 89.31 225 LEU A CA 1
ATOM 1726 C C . LEU A 1 225 ? -6.962 -11.715 15.362 1.00 89.31 225 LEU A C 1
ATOM 1728 O O . LEU A 1 225 ? -7.717 -10.753 15.466 1.00 89.31 225 LEU A O 1
ATOM 1732 N N . GLN A 1 226 ? -7.273 -12.922 15.851 1.00 89.62 226 GLN A N 1
ATOM 1733 C CA . GLN A 1 226 ? -8.498 -13.193 16.608 1.00 89.62 226 GLN A CA 1
ATOM 1734 C C . GLN A 1 226 ? -8.557 -12.348 17.884 1.00 89.62 226 GLN A C 1
ATOM 1736 O O . GLN A 1 226 ? -9.594 -11.751 18.168 1.00 89.62 226 GLN A O 1
ATOM 1741 N N . ARG A 1 227 ? -7.449 -12.253 18.631 1.00 88.81 227 ARG A N 1
ATOM 1742 C CA . ARG A 1 227 ? -7.401 -11.436 19.845 1.00 88.81 227 ARG A CA 1
ATOM 1743 C C . ARG A 1 227 ? -7.603 -9.958 19.537 1.00 88.81 227 ARG A C 1
ATOM 1745 O O . ARG A 1 227 ? -8.391 -9.307 20.215 1.00 88.81 227 ARG A O 1
ATOM 1752 N N . LEU A 1 228 ? -6.941 -9.434 18.507 1.00 91.25 228 LEU A N 1
ATOM 1753 C CA . LEU A 1 228 ? -7.166 -8.051 18.081 1.00 91.25 228 LEU A CA 1
ATOM 1754 C C . LEU A 1 228 ? -8.622 -7.810 17.687 1.00 91.25 228 LEU A C 1
ATOM 1756 O O . LEU A 1 228 ? -9.173 -6.766 18.013 1.00 91.25 228 LEU A O 1
ATOM 1760 N N . PHE A 1 229 ? -9.277 -8.779 17.049 1.00 93.12 229 PHE A N 1
ATOM 1761 C CA . PHE A 1 229 ? -10.691 -8.660 16.708 1.00 93.12 229 PHE A CA 1
ATOM 1762 C C . PHE A 1 229 ? -11.586 -8.556 17.953 1.00 93.12 229 PHE A C 1
ATOM 1764 O O . PHE A 1 229 ? -12.528 -7.765 17.978 1.00 93.12 229 PHE A O 1
ATOM 1771 N N . GLN A 1 230 ? -11.274 -9.319 19.004 1.00 91.12 230 GLN A N 1
ATOM 1772 C CA . GLN A 1 230 ? -11.971 -9.232 20.292 1.00 91.12 230 GLN A CA 1
ATOM 1773 C C . GLN A 1 230 ? -11.774 -7.860 20.949 1.00 91.12 230 GLN A C 1
ATOM 1775 O O . GLN A 1 230 ? -12.738 -7.283 21.448 1.00 91.12 230 GLN A O 1
ATOM 1780 N N . GLU A 1 231 ? -10.553 -7.317 20.917 1.00 90.94 231 GLU A N 1
ATOM 1781 C CA . GLU A 1 231 ? -10.282 -5.964 21.421 1.00 90.94 231 GLU A CA 1
ATOM 1782 C C . GLU A 1 231 ? 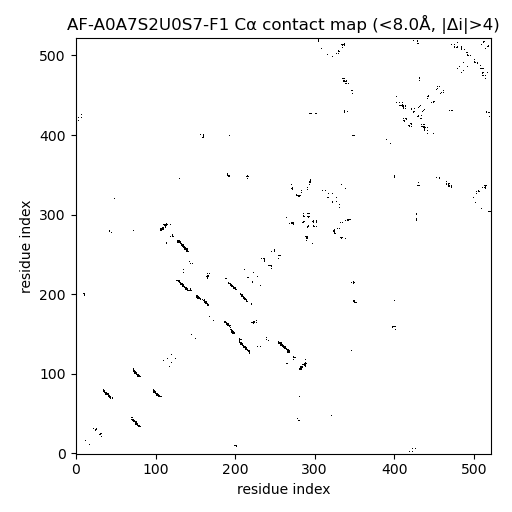-11.008 -4.891 20.609 1.00 90.94 231 GLU A C 1
ATOM 1784 O O . GLU A 1 231 ? -11.597 -3.992 21.201 1.00 90.94 231 GLU A O 1
ATOM 1789 N N . TYR A 1 232 ? -11.053 -5.018 19.278 1.00 93.38 232 TYR A N 1
ATOM 1790 C CA . TYR A 1 232 ? -11.829 -4.122 18.418 1.00 93.38 232 TYR A CA 1
ATOM 1791 C C . TYR A 1 232 ? -13.293 -4.090 18.844 1.00 93.38 232 TYR A C 1
ATOM 1793 O O . TYR A 1 232 ? -13.847 -3.019 19.067 1.00 93.38 232 TYR A O 1
ATOM 1801 N N . TRP A 1 233 ? -13.906 -5.262 19.003 1.00 91.00 233 TRP A N 1
ATOM 1802 C CA . TRP A 1 233 ? -15.309 -5.366 19.386 1.00 91.00 233 TRP A CA 1
ATOM 1803 C C . TRP A 1 233 ? -15.581 -4.761 20.771 1.00 91.00 233 TRP A C 1
ATOM 1805 O O . TRP A 1 233 ? -16.560 -4.040 20.950 1.00 91.00 233 TRP A O 1
ATOM 1815 N N . ARG A 1 234 ? -14.669 -4.983 21.728 1.00 90.25 234 ARG A N 1
ATOM 1816 C CA . ARG A 1 234 ? -14.746 -4.443 23.094 1.00 90.25 234 ARG A CA 1
ATOM 1817 C C . ARG A 1 234 ? -14.579 -2.921 23.151 1.00 90.25 234 ARG A C 1
ATOM 1819 O O . ARG A 1 234 ? -15.244 -2.277 23.955 1.00 90.25 234 ARG A O 1
ATOM 1826 N N . LEU A 1 235 ? -13.664 -2.366 22.356 1.00 91.62 235 LEU A N 1
ATOM 1827 C CA . LEU A 1 235 ? -13.268 -0.953 22.396 1.00 91.62 235 LEU A CA 1
ATOM 1828 C C . LEU A 1 235 ? -14.070 -0.059 21.444 1.00 91.62 235 LEU A C 1
ATOM 1830 O O . LEU A 1 235 ? -14.051 1.162 21.586 1.00 91.62 235 LEU A O 1
ATOM 1834 N N . LEU A 1 236 ? -14.792 -0.640 20.484 1.00 90.31 236 LEU A N 1
ATOM 1835 C CA . LEU A 1 236 ? -15.568 0.120 19.508 1.00 90.31 236 LEU A CA 1
ATOM 1836 C C . LEU A 1 236 ? -16.574 1.111 20.131 1.00 90.31 236 LEU A C 1
ATOM 1838 O O . LEU A 1 236 ? -16.678 2.218 19.594 1.00 90.31 236 LEU A O 1
ATOM 1842 N N . PRO A 1 237 ? -17.292 0.790 21.232 1.00 88.69 237 PRO A N 1
ATOM 1843 C CA . PRO A 1 237 ? -18.183 1.749 21.876 1.00 88.69 237 PRO A CA 1
ATOM 1844 C C . PRO A 1 237 ? -17.475 3.007 22.360 1.00 88.69 237 PRO A C 1
ATOM 1846 O O . PRO A 1 237 ? -17.976 4.103 22.146 1.00 88.69 237 PRO A O 1
ATOM 1849 N N . GLU A 1 238 ? -16.297 2.853 22.960 1.00 89.06 238 GLU A N 1
ATOM 1850 C CA . GLU A 1 238 ? -15.487 3.970 23.443 1.00 89.06 238 GLU A CA 1
ATOM 1851 C C . GLU A 1 238 ? -15.016 4.833 22.268 1.00 89.06 238 GLU A C 1
ATOM 1853 O O . GLU A 1 238 ? -15.231 6.043 22.258 1.00 89.06 238 GLU A O 1
ATOM 1858 N N . TYR A 1 239 ? -14.490 4.195 21.217 1.00 89.12 239 TYR A N 1
ATOM 1859 C CA . TYR A 1 239 ? -13.994 4.892 20.031 1.00 89.12 239 TYR A CA 1
ATOM 1860 C C . TYR A 1 239 ? -15.077 5.710 19.319 1.00 89.12 239 TYR A C 1
ATOM 1862 O O . TYR A 1 239 ? -14.835 6.837 18.892 1.00 89.12 239 TYR A O 1
ATOM 1870 N N . GLN A 1 240 ? -16.273 5.145 19.155 1.00 85.31 240 GLN A N 1
ATOM 1871 C CA . GLN A 1 240 ? -17.376 5.811 18.458 1.00 85.31 240 GLN A CA 1
ATOM 1872 C C . GLN A 1 240 ? -18.318 6.570 19.398 1.00 85.31 240 GLN A C 1
ATOM 1874 O O . GLN A 1 240 ? -19.359 7.043 18.945 1.00 85.31 240 GLN A O 1
ATOM 1879 N N . ASN A 1 241 ? -17.949 6.713 20.678 1.00 84.50 241 ASN A N 1
ATOM 1880 C CA . ASN A 1 241 ? -18.745 7.375 21.712 1.00 84.50 241 ASN A CA 1
ATOM 1881 C C . ASN A 1 241 ? -20.202 6.868 21.753 1.00 84.50 241 ASN A C 1
ATOM 1883 O O . ASN A 1 241 ? -21.160 7.644 21.773 1.00 84.50 241 ASN A O 1
ATOM 1887 N N . LEU A 1 242 ? -20.358 5.546 21.688 1.00 84.25 242 LEU A N 1
ATOM 1888 C CA . LEU A 1 242 ? -21.649 4.872 21.709 1.00 84.25 242 LEU A CA 1
ATOM 1889 C C . LEU A 1 242 ? -22.184 4.757 23.131 1.00 84.25 242 LEU A C 1
ATOM 1891 O O . LEU A 1 242 ? -21.439 4.660 24.104 1.00 84.25 242 LEU A O 1
ATOM 1895 N N . SER A 1 243 ? -23.509 4.735 23.232 1.00 82.75 243 SER A N 1
ATOM 1896 C CA . SER A 1 243 ? -24.198 4.802 24.519 1.00 82.75 243 SER A CA 1
ATOM 1897 C C . SER A 1 243 ? -24.033 3.551 25.394 1.00 82.75 243 SER A C 1
ATOM 1899 O O . SER A 1 243 ? -24.049 3.674 26.615 1.00 82.75 243 SER A O 1
ATOM 1901 N N . ASN A 1 244 ? -23.868 2.371 24.786 1.00 86.00 244 ASN A N 1
ATOM 1902 C CA . ASN A 1 244 ? -23.793 1.067 25.456 1.00 86.00 244 ASN A CA 1
ATOM 1903 C C . ASN A 1 244 ? -22.775 0.136 24.766 1.00 86.00 244 ASN A C 1
ATOM 1905 O O . ASN A 1 244 ? -22.189 0.486 23.739 1.00 86.00 244 ASN A O 1
ATOM 1909 N N . SER A 1 245 ? -22.602 -1.078 25.305 1.00 87.06 245 SER A N 1
ATOM 1910 C CA . SER A 1 245 ? -21.820 -2.142 24.658 1.00 87.06 245 SER A CA 1
ATOM 1911 C C . SER A 1 245 ? -22.366 -2.487 23.265 1.00 87.06 245 SER A C 1
ATOM 1913 O O . SER A 1 245 ? -23.564 -2.349 23.006 1.00 87.06 245 SER A O 1
ATOM 1915 N N . ILE A 1 246 ? -21.504 -2.956 22.350 1.00 86.38 246 ILE A N 1
ATOM 1916 C CA . ILE A 1 246 ? -21.957 -3.335 21.001 1.00 86.38 246 ILE A CA 1
ATOM 1917 C C . ILE A 1 246 ? -22.997 -4.452 21.079 1.00 86.38 246 ILE A C 1
ATOM 1919 O O . ILE A 1 246 ? -23.976 -4.412 20.341 1.00 86.38 246 ILE A O 1
ATOM 1923 N N . GLU A 1 247 ? -22.819 -5.421 21.974 1.00 88.38 247 GLU A N 1
ATOM 1924 C CA . GLU A 1 247 ? -23.747 -6.530 22.182 1.00 88.38 247 GLU A CA 1
ATOM 1925 C C . GLU A 1 247 ? -25.149 -6.028 22.534 1.00 88.38 247 GLU A C 1
ATOM 1927 O O . GLU A 1 247 ? -26.114 -6.388 21.865 1.00 88.38 247 GLU A O 1
ATOM 1932 N N . GLU A 1 248 ? -25.262 -5.122 23.507 1.00 89.62 248 GLU A N 1
ATOM 1933 C CA . GLU A 1 248 ? -26.552 -4.542 23.888 1.00 89.62 248 GLU A CA 1
ATOM 1934 C C . GLU A 1 248 ? -27.182 -3.738 22.752 1.00 89.62 248 GLU A C 1
ATOM 1936 O O . GLU A 1 248 ? -28.395 -3.787 22.552 1.00 89.62 248 GLU A O 1
ATOM 1941 N N . LEU A 1 249 ? -26.378 -2.990 21.994 1.00 87.56 249 LEU A N 1
ATOM 1942 C CA . LEU A 1 249 ? -26.876 -2.206 20.865 1.00 87.56 249 LEU A CA 1
ATOM 1943 C C . LEU A 1 249 ? -27.343 -3.094 19.707 1.00 87.56 249 LEU A C 1
ATOM 1945 O O . LEU A 1 249 ? -28.301 -2.738 19.016 1.00 87.56 249 LEU A O 1
ATOM 1949 N N . VAL A 1 250 ? -26.708 -4.248 19.505 1.00 88.25 250 VAL A N 1
ATOM 1950 C CA . VAL A 1 250 ? -27.152 -5.267 18.547 1.00 88.25 250 VAL A CA 1
ATOM 1951 C C . VAL A 1 250 ? -28.441 -5.931 19.029 1.00 88.25 250 VAL A C 1
ATOM 1953 O O . VAL A 1 250 ? -29.398 -6.006 18.259 1.00 88.25 250 VAL A O 1
ATOM 1956 N N . ASP A 1 251 ? -28.515 -6.328 20.300 1.00 90.31 251 ASP A N 1
ATOM 1957 C CA . ASP A 1 251 ? -29.699 -6.965 20.894 1.00 90.31 251 ASP A CA 1
ATOM 1958 C C . ASP A 1 251 ? -30.921 -6.031 20.894 1.00 90.31 251 ASP A C 1
ATOM 1960 O O . ASP A 1 251 ? -32.052 -6.459 20.659 1.00 90.31 251 ASP A O 1
ATOM 1964 N N . GLN A 1 252 ? -30.700 -4.728 21.092 1.00 89.19 252 GLN A N 1
ATOM 1965 C CA . GLN A 1 252 ? -31.730 -3.687 20.993 1.00 89.19 252 GLN A CA 1
ATOM 1966 C C . GLN A 1 252 ? -32.113 -3.345 19.541 1.00 89.19 252 GLN A C 1
ATOM 1968 O O . GLN A 1 252 ? -33.012 -2.531 19.324 1.00 89.19 252 GLN A O 1
ATOM 1973 N N . GLY A 1 253 ? -31.424 -3.906 18.542 1.00 86.00 253 GLY A N 1
ATOM 1974 C CA . GLY A 1 253 ? -31.630 -3.595 17.126 1.00 86.00 253 GLY A CA 1
ATOM 1975 C C . GLY A 1 253 ? -31.186 -2.187 16.713 1.00 86.00 253 GLY A C 1
ATOM 1976 O O . GLY A 1 253 ? -31.555 -1.728 15.632 1.00 86.00 253 GLY A O 1
ATOM 1977 N N . LYS A 1 254 ? -30.403 -1.491 17.548 1.00 85.75 254 LYS A N 1
ATOM 1978 C CA . LYS A 1 254 ? -29.862 -0.151 17.263 1.00 85.75 254 LYS A CA 1
ATOM 1979 C C . LYS A 1 254 ? -28.666 -0.207 16.320 1.00 85.75 254 LYS A C 1
ATOM 1981 O O . LYS A 1 254 ? -28.547 0.638 15.437 1.00 85.75 254 LYS A O 1
ATOM 1986 N N . ILE A 1 255 ? -27.810 -1.219 16.475 1.00 86.94 255 ILE A N 1
ATOM 1987 C CA . ILE A 1 255 ? -26.695 -1.507 15.569 1.00 86.94 255 ILE A CA 1
ATOM 1988 C C . ILE A 1 255 ? -27.000 -2.760 14.758 1.00 86.94 255 ILE A C 1
ATOM 1990 O O . ILE A 1 255 ? -27.352 -3.808 15.286 1.00 86.94 255 ILE A O 1
ATOM 1994 N N . THR A 1 256 ? -26.796 -2.673 13.446 1.00 88.88 256 THR A N 1
ATOM 1995 C CA . THR A 1 256 ? -26.809 -3.827 12.546 1.00 88.88 256 THR A CA 1
ATOM 1996 C C . THR A 1 256 ? -25.429 -4.010 11.913 1.00 88.88 256 THR A C 1
ATOM 1998 O O . THR A 1 256 ? -25.069 -3.231 11.019 1.00 88.88 256 THR A O 1
ATOM 2001 N N . PRO A 1 257 ? -24.659 -5.044 12.299 1.00 89.19 257 PRO A N 1
ATOM 2002 C CA . PRO A 1 257 ? -23.431 -5.412 11.607 1.00 89.19 257 PRO A CA 1
ATOM 2003 C C . PRO A 1 257 ? -23.731 -5.817 10.160 1.00 89.19 257 PRO A C 1
ATOM 2005 O O . PRO A 1 257 ? -24.698 -6.524 9.876 1.00 89.19 257 PRO A O 1
ATOM 2008 N N . LYS A 1 258 ? -22.909 -5.351 9.221 1.00 88.75 258 LYS A N 1
ATOM 2009 C CA . LYS A 1 258 ? -23.062 -5.626 7.781 1.00 88.75 258 LYS A CA 1
ATOM 2010 C C . LYS A 1 258 ? -21.915 -6.449 7.230 1.00 88.75 258 LYS A C 1
ATOM 2012 O O . LYS A 1 258 ? -22.126 -7.290 6.359 1.00 88.75 258 LYS A O 1
ATOM 2017 N N . ARG A 1 259 ? -20.701 -6.197 7.719 1.00 88.38 259 ARG A N 1
ATOM 2018 C CA . ARG A 1 259 ? -19.502 -6.936 7.329 1.00 88.38 259 ARG A CA 1
ATOM 2019 C C . ARG A 1 259 ? -18.469 -6.884 8.439 1.00 88.38 259 ARG A C 1
ATOM 2021 O O . ARG A 1 259 ? -18.288 -5.832 9.040 1.00 88.38 259 ARG A O 1
ATOM 2028 N N . PHE A 1 260 ? -17.758 -7.987 8.617 1.00 91.50 260 PHE A N 1
ATOM 2029 C CA . PHE A 1 260 ? -16.543 -8.067 9.417 1.00 91.50 260 PHE A CA 1
ATOM 2030 C C . PHE A 1 260 ? -15.324 -8.156 8.512 1.00 91.50 260 PHE A C 1
ATOM 2032 O O . PHE A 1 260 ? -15.392 -8.721 7.418 1.00 91.50 260 PHE A O 1
ATOM 2039 N N . LEU A 1 261 ? -14.237 -7.533 8.944 1.00 90.12 261 LEU A N 1
ATOM 2040 C CA . LEU A 1 261 ? -13.051 -7.292 8.143 1.00 90.12 261 LEU A CA 1
ATOM 2041 C C . LEU A 1 261 ? -11.804 -7.585 8.949 1.00 90.12 261 LEU A C 1
ATOM 2043 O O . LEU A 1 261 ? -11.696 -7.184 10.102 1.00 90.12 261 LEU A O 1
ATOM 2047 N N . TYR A 1 262 ? -10.851 -8.244 8.312 1.00 93.00 262 TYR A N 1
ATOM 2048 C CA . TYR A 1 262 ? -9.519 -8.408 8.851 1.00 93.00 262 TYR A CA 1
ATOM 2049 C C . TYR A 1 262 ? -8.510 -8.473 7.709 1.00 93.00 262 TYR A C 1
ATOM 2051 O O . TYR A 1 262 ? -8.839 -8.918 6.606 1.00 93.00 262 TYR A O 1
ATOM 2059 N N . ALA A 1 263 ? -7.293 -8.013 7.966 1.00 89.81 263 ALA A N 1
ATOM 2060 C CA . ALA A 1 263 ? -6.203 -8.037 7.008 1.00 89.81 263 ALA A CA 1
ATOM 2061 C C . ALA A 1 263 ? -4.846 -8.076 7.718 1.00 89.81 263 ALA A C 1
ATOM 2063 O O . ALA A 1 263 ? -4.706 -7.662 8.870 1.00 89.81 263 ALA A O 1
ATOM 2064 N N . VAL A 1 264 ? -3.853 -8.586 6.995 1.00 89.38 264 VAL A N 1
ATOM 2065 C CA . VAL A 1 264 ? -2.456 -8.659 7.420 1.00 89.38 264 VAL A CA 1
ATOM 2066 C C . VAL A 1 264 ? -1.619 -8.021 6.322 1.00 89.38 264 VAL A C 1
ATOM 2068 O O . VAL A 1 264 ? -1.624 -8.498 5.186 1.00 89.38 264 VAL A O 1
ATOM 2071 N N . PHE A 1 265 ? -0.903 -6.954 6.658 1.00 88.56 265 PHE A N 1
ATOM 2072 C CA . PHE A 1 265 ? -0.048 -6.227 5.727 1.00 88.56 265 PHE A CA 1
ATOM 2073 C C . PHE A 1 265 ? 1.415 -6.405 6.132 1.00 88.56 265 PHE A C 1
ATOM 2075 O O . PHE A 1 265 ? 1.866 -5.756 7.078 1.00 88.56 265 PHE A O 1
ATOM 2082 N N . PRO A 1 266 ? 2.160 -7.310 5.476 1.00 88.56 266 PRO A N 1
ATOM 2083 C CA . PRO A 1 266 ? 3.581 -7.460 5.735 1.00 88.56 266 PRO A CA 1
ATOM 2084 C C . PRO A 1 266 ? 4.360 -6.274 5.161 1.00 88.56 266 PRO A C 1
ATOM 2086 O O . PRO A 1 266 ? 4.112 -5.835 4.034 1.00 88.56 266 PRO A O 1
ATOM 2089 N N . THR A 1 267 ? 5.361 -5.822 5.907 1.00 86.81 267 THR A N 1
ATOM 2090 C CA . THR A 1 267 ? 6.310 -4.803 5.466 1.00 86.81 267 THR A CA 1
ATOM 2091 C C . THR A 1 267 ? 7.705 -5.391 5.329 1.00 86.81 267 THR A C 1
ATOM 2093 O O . THR A 1 267 ? 8.181 -6.119 6.200 1.00 86.81 267 THR A O 1
ATOM 2096 N N . TYR A 1 268 ? 8.386 -4.998 4.255 1.00 86.62 268 TYR A N 1
ATOM 2097 C CA . TYR A 1 268 ? 9.784 -5.313 4.004 1.00 86.62 268 TYR A CA 1
ATOM 2098 C C . TYR A 1 268 ? 10.571 -4.023 3.778 1.00 86.62 268 TYR A C 1
ATOM 2100 O O . TYR A 1 268 ? 10.172 -3.177 2.979 1.00 86.62 268 TYR A O 1
ATOM 2108 N N . THR A 1 269 ? 11.700 -3.895 4.465 1.00 85.00 269 THR A N 1
ATOM 2109 C CA . THR A 1 269 ? 12.689 -2.826 4.275 1.00 85.00 269 THR A CA 1
ATOM 2110 C C . THR A 1 269 ? 13.403 -2.939 2.937 1.00 85.00 269 THR A C 1
ATOM 2112 O O . THR A 1 269 ? 13.790 -1.919 2.365 1.00 85.00 269 THR A O 1
ATOM 2115 N N . ASP A 1 270 ? 13.560 -4.170 2.443 1.00 84.50 270 ASP A N 1
ATOM 2116 C CA . ASP A 1 270 ? 14.010 -4.473 1.090 1.00 84.50 270 ASP A CA 1
ATOM 2117 C C . ASP A 1 270 ? 12.827 -4.343 0.119 1.00 84.50 270 ASP A C 1
ATOM 2119 O O . ASP A 1 270 ? 12.097 -5.300 -0.186 1.00 84.50 270 ASP A O 1
ATOM 2123 N N . SER A 1 271 ? 12.590 -3.092 -0.276 1.00 84.56 271 SER A N 1
ATOM 2124 C CA . SER A 1 271 ? 11.565 -2.673 -1.224 1.00 84.56 271 SER A CA 1
ATOM 2125 C C . SER A 1 271 ? 12.171 -1.738 -2.286 1.00 84.56 271 SER A C 1
ATOM 2127 O O . SER A 1 271 ? 12.982 -0.869 -1.947 1.00 84.56 271 SER A O 1
ATOM 2129 N N . PRO A 1 272 ? 11.794 -1.872 -3.573 1.00 89.44 272 PRO A N 1
ATOM 2130 C CA . PRO A 1 272 ? 10.850 -2.851 -4.123 1.00 89.44 272 PRO A CA 1
ATOM 2131 C C . PRO A 1 272 ? 11.415 -4.272 -4.117 1.00 89.44 272 PRO A C 1
ATOM 2133 O O . PRO A 1 272 ? 12.613 -4.479 -3.918 1.00 89.44 272 PRO A O 1
ATOM 2136 N N . ILE A 1 273 ? 10.550 -5.255 -4.362 1.00 89.62 273 ILE A N 1
ATOM 2137 C CA . ILE A 1 273 ? 10.955 -6.660 -4.423 1.00 89.62 273 ILE A CA 1
ATOM 2138 C C . ILE A 1 273 ? 12.076 -6.884 -5.450 1.00 89.62 273 ILE A C 1
ATOM 2140 O O . ILE A 1 273 ? 12.026 -6.383 -6.576 1.00 89.62 273 ILE A O 1
ATOM 2144 N N . GLN A 1 274 ? 13.094 -7.655 -5.066 1.00 89.25 274 GLN A N 1
ATOM 2145 C CA . GLN A 1 274 ? 14.195 -8.030 -5.951 1.00 89.25 274 GLN A CA 1
ATOM 2146 C C . GLN A 1 274 ? 13.968 -9.441 -6.500 1.00 89.25 274 GLN A C 1
ATOM 2148 O O . GLN A 1 274 ? 14.170 -10.430 -5.802 1.00 89.25 274 GLN A O 1
ATOM 2153 N N . TYR A 1 275 ? 13.566 -9.543 -7.768 1.00 90.44 275 TYR A N 1
ATOM 2154 C CA . TYR A 1 275 ? 13.451 -10.843 -8.431 1.00 90.44 275 TYR A CA 1
ATOM 2155 C C . TYR A 1 275 ? 14.826 -11.430 -8.790 1.00 90.44 275 TYR A C 1
ATOM 2157 O O . TYR A 1 275 ? 15.735 -10.668 -9.154 1.00 90.44 275 TYR A O 1
ATOM 2165 N N . PRO A 1 276 ? 14.985 -12.768 -8.751 1.00 90.19 276 PRO A N 1
ATOM 2166 C CA . PRO A 1 276 ? 16.167 -13.452 -9.269 1.00 90.19 276 PRO A CA 1
ATOM 2167 C C . PRO A 1 276 ? 16.497 -13.054 -10.715 1.00 90.19 276 PRO A C 1
ATOM 2169 O O . PRO A 1 276 ? 15.609 -12.810 -11.528 1.00 90.19 276 PRO A O 1
ATOM 2172 N N . LYS A 1 277 ? 17.791 -13.001 -11.060 1.00 89.94 277 LYS A N 1
ATOM 2173 C CA . LYS A 1 277 ? 18.265 -12.497 -12.368 1.00 89.94 277 LYS A CA 1
ATOM 2174 C C . LYS A 1 277 ? 17.764 -13.298 -13.576 1.00 89.94 277 LYS A C 1
ATOM 2176 O O . LYS A 1 277 ? 17.705 -12.751 -14.671 1.00 89.94 277 LYS A O 1
ATOM 2181 N N . ASN A 1 278 ? 17.428 -14.570 -13.380 1.00 86.81 278 ASN A N 1
ATOM 2182 C CA . ASN A 1 278 ? 16.896 -15.466 -14.406 1.00 86.81 278 ASN A CA 1
ATOM 2183 C C . ASN A 1 278 ? 15.362 -15.400 -14.536 1.00 86.81 278 ASN A C 1
ATOM 2185 O O . ASN A 1 278 ? 14.786 -16.122 -15.340 1.00 86.81 278 ASN A O 1
ATOM 2189 N N . TRP A 1 279 ? 14.677 -14.558 -13.757 1.00 89.94 279 TRP A N 1
ATOM 2190 C CA . TRP A 1 279 ? 13.229 -14.376 -13.867 1.00 89.94 279 TRP A CA 1
ATOM 2191 C C . TRP A 1 279 ? 12.923 -13.300 -14.911 1.00 89.94 279 TRP A C 1
ATOM 2193 O O . TRP A 1 279 ? 12.703 -12.129 -14.598 1.00 89.94 279 TRP A O 1
ATOM 2203 N N . HIS A 1 280 ? 12.982 -13.697 -16.180 1.00 92.00 280 HIS A N 1
ATOM 2204 C CA . HIS A 1 280 ? 12.583 -12.864 -17.315 1.00 92.00 280 HIS A CA 1
ATOM 2205 C C . HIS A 1 280 ? 11.056 -12.833 -17.456 1.00 92.00 280 HIS A C 1
ATOM 2207 O O . HIS A 1 280 ? 10.355 -13.671 -16.901 1.00 92.00 280 HIS A O 1
ATOM 2213 N N . ARG A 1 281 ? 10.519 -11.879 -18.221 1.00 93.06 281 ARG A N 1
ATOM 2214 C CA . ARG A 1 281 ? 9.092 -11.824 -18.593 1.00 93.06 281 ARG A CA 1
ATOM 2215 C C . ARG A 1 281 ? 8.138 -11.728 -17.402 1.00 93.06 281 ARG A C 1
ATOM 2217 O O . ARG A 1 281 ? 6.972 -12.091 -17.527 1.00 93.06 281 ARG A O 1
ATOM 2224 N N . LEU A 1 282 ? 8.608 -11.212 -16.272 1.00 93.69 282 LEU A N 1
ATOM 2225 C CA . LEU A 1 282 ? 7.821 -11.024 -15.063 1.00 93.69 282 LEU A CA 1
ATOM 2226 C C . LEU A 1 282 ? 8.000 -9.598 -14.547 1.00 93.69 282 LEU A C 1
ATOM 2228 O O . LEU A 1 282 ? 9.119 -9.127 -14.347 1.00 93.69 282 LEU A O 1
ATOM 2232 N N . VAL A 1 283 ? 6.883 -8.929 -14.286 1.00 94.44 283 VAL A N 1
ATOM 2233 C CA . VAL A 1 283 ? 6.844 -7.659 -13.561 1.00 94.44 283 VAL A CA 1
ATOM 2234 C C . VAL A 1 283 ? 5.708 -7.707 -12.553 1.00 94.44 283 VAL A C 1
ATOM 2236 O O . VAL A 1 283 ? 4.655 -8.259 -12.842 1.00 94.44 283 VAL A O 1
ATOM 2239 N N . SER A 1 284 ? 5.895 -7.135 -11.372 1.00 93.62 284 SER A N 1
ATOM 2240 C CA . SER A 1 284 ? 4.828 -7.001 -10.379 1.00 93.62 284 SER A CA 1
ATOM 2241 C C . SER A 1 284 ? 4.320 -5.574 -10.279 1.00 93.62 284 SER A C 1
ATOM 2243 O O . SER A 1 284 ? 5.043 -4.620 -10.569 1.00 93.62 284 SER A O 1
ATOM 2245 N N . VAL A 1 285 ? 3.073 -5.424 -9.845 1.00 92.75 285 VAL A N 1
ATOM 2246 C CA . VAL A 1 285 ? 2.417 -4.135 -9.607 1.00 92.75 285 VAL A CA 1
ATOM 2247 C C . VAL A 1 285 ? 1.646 -4.163 -8.286 1.00 92.75 285 VAL A C 1
ATOM 2249 O O . VAL A 1 285 ? 1.333 -5.231 -7.760 1.00 92.75 285 VAL A O 1
ATOM 2252 N N . GLY A 1 286 ? 1.345 -2.985 -7.734 1.00 88.50 286 GLY A N 1
ATOM 2253 C CA . GLY A 1 286 ? 0.691 -2.866 -6.425 1.00 88.50 286 GLY A CA 1
ATOM 2254 C C . GLY A 1 286 ? 1.503 -3.557 -5.329 1.00 88.50 286 GLY A C 1
ATOM 2255 O O . GLY A 1 286 ? 2.733 -3.613 -5.401 1.00 88.50 286 GLY A O 1
ATOM 2256 N N . ASP A 1 287 ? 0.832 -4.140 -4.343 1.00 88.62 287 ASP A N 1
ATOM 2257 C CA . ASP A 1 287 ? 1.480 -4.712 -3.155 1.00 88.62 287 ASP A CA 1
ATOM 2258 C C . ASP A 1 287 ? 2.439 -5.861 -3.498 1.00 88.62 287 ASP A C 1
ATOM 2260 O O . ASP A 1 287 ? 3.439 -6.052 -2.807 1.00 88.62 287 ASP A O 1
ATOM 2264 N N . ALA A 1 288 ? 2.191 -6.590 -4.596 1.00 91.00 288 ALA A N 1
ATOM 2265 C CA . ALA A 1 288 ? 3.066 -7.671 -5.055 1.00 91.00 288 ALA A CA 1
ATOM 2266 C C . ALA A 1 288 ? 4.475 -7.168 -5.420 1.00 91.00 288 ALA A C 1
ATOM 2268 O O . ALA A 1 288 ? 5.461 -7.894 -5.295 1.00 91.00 288 ALA A O 1
ATOM 2269 N N . SER A 1 289 ? 4.586 -5.901 -5.834 1.00 90.69 289 SER A N 1
ATOM 2270 C CA . SER A 1 289 ? 5.870 -5.257 -6.135 1.00 90.69 289 SER A CA 1
ATOM 2271 C C . SER A 1 289 ? 6.630 -4.780 -4.901 1.00 90.69 289 SER A C 1
ATOM 2273 O O . SER A 1 289 ? 7.812 -4.446 -4.988 1.00 90.69 289 SER A O 1
ATOM 2275 N N . GLY A 1 290 ? 5.964 -4.713 -3.747 1.00 87.75 290 GLY A N 1
ATOM 2276 C CA . GLY A 1 290 ? 6.478 -4.040 -2.557 1.00 87.75 290 GLY A CA 1
ATOM 2277 C C . GLY A 1 290 ? 6.491 -2.510 -2.659 1.00 87.75 290 GLY A C 1
ATOM 2278 O O . GLY A 1 290 ? 6.838 -1.861 -1.675 1.00 87.75 290 GLY A O 1
ATOM 2279 N N . ILE A 1 291 ? 6.092 -1.922 -3.796 1.00 86.19 291 ILE A N 1
ATOM 2280 C CA . ILE A 1 291 ? 5.942 -0.471 -3.980 1.00 86.19 291 ILE A CA 1
ATOM 2281 C C . ILE A 1 291 ? 4.630 -0.024 -3.342 1.00 86.19 291 ILE A C 1
ATOM 2283 O O . ILE A 1 291 ? 3.619 0.214 -3.998 1.00 86.19 291 ILE A O 1
ATOM 2287 N N . GLN A 1 292 ? 4.662 0.057 -2.024 1.00 78.19 292 GLN A N 1
ATOM 2288 C CA . GLN A 1 292 ? 3.598 0.597 -1.205 1.00 78.19 292 GLN A CA 1
ATOM 2289 C C . GLN A 1 292 ? 4.223 1.265 0.008 1.00 78.19 292 GLN A C 1
ATOM 2291 O O . GLN A 1 292 ? 5.331 0.920 0.427 1.00 78.19 292 GLN A O 1
ATOM 2296 N N . SER A 1 293 ? 3.498 2.203 0.589 1.00 79.06 293 SER A N 1
ATOM 2297 C CA . SER A 1 293 ? 3.858 2.709 1.895 1.00 79.06 293 SER A CA 1
ATOM 2298 C C . SER A 1 293 ? 3.428 1.722 2.982 1.00 79.06 293 SER A C 1
ATOM 2300 O O . SER A 1 293 ? 2.269 1.300 3.013 1.00 79.06 293 SER A O 1
ATOM 2302 N N . PRO A 1 294 ? 4.325 1.390 3.916 1.00 71.00 294 PRO A N 1
ATOM 2303 C CA . PRO A 1 294 ? 4.020 0.623 5.103 1.00 71.00 294 PRO A CA 1
ATOM 2304 C C . PRO A 1 294 ? 3.168 1.390 6.116 1.00 71.00 294 PRO A C 1
ATOM 2306 O O . PRO A 1 294 ? 2.828 0.793 7.124 1.00 71.00 294 PRO A O 1
ATOM 2309 N N . LEU A 1 295 ? 2.861 2.678 5.896 1.00 73.94 295 LEU A N 1
ATOM 2310 C CA . LEU A 1 295 ? 2.148 3.535 6.850 1.00 73.94 295 LEU A CA 1
ATOM 2311 C C . LEU A 1 295 ? 0.657 3.735 6.535 1.00 73.94 295 LEU A C 1
ATOM 2313 O O . LEU A 1 295 ? -0.138 3.970 7.431 1.00 73.94 295 LEU A O 1
ATOM 2317 N N . SER A 1 296 ? 0.253 3.724 5.273 1.00 65.94 296 SER A N 1
ATOM 2318 C CA . SER A 1 296 ? -1.155 3.979 4.913 1.00 65.94 296 SER A CA 1
ATOM 2319 C C . SER A 1 296 ? -1.847 2.754 4.323 1.00 65.94 296 SER A C 1
ATOM 2321 O O . SER A 1 296 ? -3.031 2.813 3.997 1.00 65.94 296 SER A O 1
ATOM 2323 N N . PHE A 1 297 ? -1.097 1.661 4.115 1.00 63.88 297 PHE A N 1
ATOM 2324 C CA . PHE A 1 297 ? -1.541 0.449 3.410 1.00 63.88 297 PHE A CA 1
ATOM 2325 C C . PHE A 1 297 ? -2.241 0.757 2.079 1.00 63.88 297 PHE A C 1
ATOM 2327 O O . PHE A 1 297 ? -3.123 0.032 1.618 1.00 63.88 297 PHE A O 1
ATOM 2334 N N . GLY A 1 298 ? -1.833 1.862 1.449 1.00 63.44 298 GLY A N 1
ATOM 2335 C CA . GLY A 1 298 ? -2.439 2.456 0.268 1.00 63.44 298 GLY A CA 1
ATOM 2336 C C . GLY A 1 298 ? -2.041 1.778 -1.037 1.00 63.44 298 GLY A C 1
ATOM 2337 O O . GLY A 1 298 ? -1.864 2.465 -2.039 1.00 63.44 298 GLY A O 1
ATOM 2338 N N . GLY A 1 299 ? -1.918 0.452 -1.055 1.00 74.69 299 GLY A N 1
ATOM 2339 C CA . GLY A 1 299 ? -1.520 -0.338 -2.219 1.00 74.69 299 GLY A CA 1
ATOM 2340 C C . GLY A 1 299 ? -2.268 0.003 -3.509 1.00 74.69 299 GLY A C 1
ATOM 2341 O O . GLY A 1 299 ? -1.681 0.190 -4.576 1.00 74.69 299 GLY A O 1
ATOM 2342 N N . PHE A 1 300 ? -3.584 0.194 -3.392 1.00 81.69 300 PHE A N 1
ATOM 2343 C CA . PHE A 1 300 ? -4.433 0.633 -4.497 1.00 81.69 300 PHE A CA 1
ATOM 2344 C C . PHE A 1 300 ? -4.142 2.076 -4.944 1.00 81.69 300 PHE A C 1
ATOM 2346 O O . PHE A 1 300 ? -4.058 2.344 -6.142 1.00 81.69 300 PHE A O 1
ATOM 2353 N N . GLY A 1 301 ? -3.960 3.005 -4.001 1.00 81.56 301 GLY A N 1
ATOM 2354 C CA . GLY A 1 301 ? -3.622 4.396 -4.310 1.00 81.56 301 GLY A CA 1
ATOM 2355 C C . GLY A 1 301 ? -2.254 4.513 -4.985 1.00 81.56 301 GLY A C 1
ATOM 2356 O O . GLY A 1 301 ? -2.130 5.180 -6.011 1.00 81.56 301 GLY A O 1
ATOM 2357 N N . ALA A 1 302 ? -1.254 3.800 -4.462 1.00 81.50 302 ALA A N 1
ATOM 2358 C CA . ALA A 1 302 ? 0.072 3.693 -5.058 1.00 81.50 302 ALA A CA 1
ATOM 2359 C C . ALA A 1 302 ? -0.001 3.098 -6.472 1.00 81.50 302 ALA A C 1
ATOM 2361 O O . ALA A 1 302 ? 0.556 3.672 -7.407 1.00 81.50 302 ALA A O 1
ATOM 2362 N N . LEU A 1 303 ? -0.759 2.012 -6.668 1.00 86.94 303 LEU A N 1
ATOM 2363 C CA . LEU A 1 303 ? -0.977 1.423 -7.990 1.00 86.94 303 LEU A CA 1
ATOM 2364 C C . LEU A 1 303 ? -1.532 2.450 -8.988 1.00 86.94 303 LEU A C 1
ATOM 2366 O O . LEU A 1 303 ? -0.968 2.597 -10.072 1.00 86.94 303 LEU A O 1
ATOM 2370 N N . LEU A 1 304 ? -2.596 3.178 -8.624 1.00 87.19 304 LEU A N 1
ATOM 2371 C CA . LEU A 1 304 ? -3.207 4.190 -9.493 1.00 87.19 304 LEU A CA 1
ATOM 2372 C C . LEU A 1 304 ? -2.237 5.325 -9.836 1.00 87.19 304 LEU A C 1
ATOM 2374 O O . LEU A 1 304 ? -2.092 5.656 -11.011 1.00 87.19 304 LEU A O 1
ATOM 2378 N N . ARG A 1 305 ? -1.523 5.878 -8.845 1.00 87.31 305 ARG A N 1
ATOM 2379 C CA . ARG A 1 305 ? -0.528 6.945 -9.070 1.00 87.31 305 ARG A CA 1
ATOM 2380 C C . ARG A 1 305 ? 0.591 6.509 -10.010 1.00 87.31 305 ARG A C 1
ATOM 2382 O O . ARG A 1 305 ? 1.143 7.321 -10.748 1.00 87.31 305 ARG A O 1
ATOM 2389 N N . HIS A 1 306 ? 0.929 5.223 -9.998 1.00 89.56 306 HIS A N 1
ATOM 2390 C CA . HIS A 1 306 ? 2.011 4.667 -10.799 1.00 89.56 306 HIS A CA 1
ATOM 2391 C C . HIS A 1 306 ? 1.582 4.263 -12.218 1.00 89.56 306 HIS A C 1
ATOM 2393 O O . HIS A 1 306 ? 2.453 4.139 -13.079 1.00 89.56 306 HIS A O 1
ATOM 2399 N N . MET A 1 307 ? 0.283 4.113 -12.506 1.00 91.38 307 MET A N 1
ATOM 2400 C CA . MET A 1 307 ? -0.214 3.766 -13.848 1.00 91.38 307 MET A CA 1
ATOM 2401 C C . MET A 1 307 ? 0.321 4.673 -14.975 1.00 91.38 307 MET A C 1
ATOM 2403 O O . MET A 1 307 ? 0.762 4.123 -15.988 1.00 91.38 307 MET A O 1
ATOM 2407 N N . PRO A 1 308 ? 0.378 6.017 -14.827 1.00 91.31 308 PRO A N 1
ATOM 2408 C CA . PRO A 1 308 ? 0.914 6.909 -15.859 1.00 91.31 308 PRO A CA 1
ATOM 2409 C C . PRO A 1 308 ? 2.365 6.620 -16.264 1.00 91.31 308 PRO A C 1
ATOM 2411 O O . PRO A 1 308 ? 2.753 6.921 -17.393 1.00 91.31 308 PRO A O 1
ATOM 2414 N N . ARG A 1 309 ? 3.174 6.027 -15.373 1.00 91.50 309 ARG A N 1
ATOM 2415 C CA . ARG A 1 309 ? 4.549 5.611 -15.692 1.00 91.50 309 ARG A CA 1
ATOM 2416 C C . ARG A 1 309 ? 4.662 4.141 -16.086 1.00 91.50 309 ARG A C 1
ATOM 2418 O O . ARG A 1 309 ? 5.476 3.814 -16.944 1.00 91.50 309 ARG A O 1
ATOM 2425 N N . THR A 1 310 ? 3.889 3.245 -15.468 1.00 93.50 310 THR A N 1
ATOM 2426 C CA . THR A 1 310 ? 4.039 1.798 -15.678 1.00 93.50 310 THR A CA 1
ATOM 2427 C C . THR A 1 310 ? 3.372 1.328 -16.960 1.00 93.50 310 THR A C 1
ATOM 2429 O O . THR A 1 310 ? 3.972 0.514 -17.654 1.00 93.50 310 THR A O 1
ATOM 2432 N N . ILE A 1 311 ? 2.198 1.858 -17.325 1.00 94.81 311 ILE A N 1
ATOM 2433 C CA . ILE A 1 311 ? 1.489 1.441 -18.545 1.00 94.81 311 ILE A CA 1
ATOM 2434 C C . ILE A 1 311 ? 2.337 1.724 -19.797 1.00 94.81 311 ILE A C 1
ATOM 2436 O O . ILE A 1 311 ? 2.661 0.761 -20.493 1.00 94.81 311 ILE A O 1
ATOM 2440 N N . PRO A 1 312 ? 2.817 2.962 -20.055 1.00 93.81 312 PRO A N 1
ATOM 2441 C CA . PRO A 1 312 ? 3.632 3.222 -21.243 1.00 93.81 312 PRO A CA 1
ATOM 2442 C C . PRO A 1 312 ? 4.964 2.463 -21.229 1.00 93.81 312 PRO A C 1
ATOM 2444 O O . PRO A 1 312 ? 5.471 2.075 -22.277 1.00 93.81 312 PRO A O 1
ATOM 2447 N N . ALA A 1 313 ? 5.547 2.226 -20.048 1.00 95.06 313 ALA A N 1
ATOM 2448 C CA . ALA A 1 313 ? 6.780 1.451 -19.929 1.00 95.06 313 ALA A CA 1
ATOM 2449 C C . ALA A 1 313 ? 6.568 -0.037 -20.256 1.00 95.06 313 ALA A C 1
ATOM 2451 O O . ALA A 1 313 ? 7.429 -0.646 -20.886 1.00 95.06 313 ALA A O 1
ATOM 2452 N N . ILE A 1 314 ? 5.433 -0.623 -19.860 1.00 96.75 314 ILE A N 1
ATOM 2453 C CA . ILE A 1 314 ? 5.057 -1.997 -20.221 1.00 96.75 314 ILE A CA 1
ATOM 2454 C C . ILE A 1 314 ? 4.771 -2.092 -21.723 1.00 96.75 314 ILE A C 1
ATOM 2456 O O . ILE A 1 314 ? 5.236 -3.029 -22.370 1.00 96.75 314 ILE A O 1
ATOM 2460 N N . GLU A 1 315 ? 4.065 -1.114 -22.294 1.00 96.25 315 GLU A N 1
ATOM 2461 C CA . GLU A 1 315 ? 3.820 -1.036 -23.739 1.00 96.25 315 GLU A CA 1
ATOM 2462 C C . GLU A 1 315 ? 5.132 -0.956 -24.530 1.00 96.25 315 GLU A C 1
ATOM 2464 O O . GLU A 1 315 ? 5.342 -1.745 -25.452 1.00 96.25 315 GLU A O 1
ATOM 2469 N N . ASP A 1 316 ? 6.050 -0.067 -24.136 1.00 94.50 316 ASP A N 1
ATOM 2470 C CA . ASP A 1 316 ? 7.380 0.045 -24.740 1.00 94.50 316 ASP A CA 1
ATOM 2471 C C . ASP A 1 316 ? 8.176 -1.261 -24.607 1.00 94.50 316 ASP A C 1
ATOM 2473 O O . ASP A 1 316 ? 8.838 -1.670 -25.565 1.00 94.50 316 ASP A O 1
ATOM 2477 N N . ALA A 1 317 ? 8.109 -1.924 -23.448 1.00 95.44 317 ALA A N 1
ATOM 2478 C CA . ALA A 1 317 ? 8.808 -3.183 -23.212 1.00 95.44 317 ALA A CA 1
ATOM 2479 C C . ALA A 1 317 ? 8.278 -4.309 -24.107 1.00 95.44 317 ALA A C 1
ATOM 2481 O O . ALA A 1 317 ? 9.062 -5.034 -24.714 1.00 95.44 317 ALA A O 1
ATOM 2482 N N . LEU A 1 318 ? 6.955 -4.427 -24.248 1.00 95.31 318 LEU A N 1
ATOM 2483 C CA . LEU A 1 318 ? 6.318 -5.396 -25.143 1.00 95.31 318 LEU A CA 1
ATOM 2484 C C . LEU A 1 318 ? 6.598 -5.093 -26.618 1.00 95.31 318 LEU A C 1
ATOM 2486 O O . LEU A 1 318 ? 6.812 -6.018 -27.407 1.00 95.31 318 LEU A O 1
ATOM 2490 N N . LYS A 1 319 ? 6.601 -3.811 -26.995 1.00 95.00 319 LYS A N 1
ATOM 2491 C CA . LYS A 1 319 ? 6.825 -3.359 -28.372 1.00 95.00 319 LYS A CA 1
ATOM 2492 C C . LYS A 1 319 ? 8.243 -3.644 -28.861 1.00 95.00 319 LYS A C 1
ATOM 2494 O O . LYS A 1 319 ? 8.411 -4.005 -30.020 1.00 95.00 319 LYS A O 1
ATOM 2499 N N . HIS A 1 320 ? 9.243 -3.482 -27.998 1.00 92.56 320 HIS A N 1
ATOM 2500 C CA . HIS A 1 320 ? 10.656 -3.637 -28.362 1.00 92.56 320 HIS A CA 1
ATOM 2501 C C . HIS A 1 320 ? 11.304 -4.912 -27.797 1.00 92.56 320 HIS A C 1
ATOM 2503 O O . HIS A 1 320 ? 12.520 -5.062 -27.873 1.00 92.56 320 HIS A O 1
ATOM 2509 N N . ASP A 1 321 ? 10.501 -5.807 -27.217 1.00 91.94 321 ASP A N 1
ATOM 2510 C CA . ASP A 1 321 ? 10.931 -7.054 -26.570 1.00 91.94 321 ASP A CA 1
ATOM 2511 C C . ASP A 1 321 ? 11.976 -6.856 -25.449 1.00 91.94 321 ASP A C 1
ATOM 2513 O O . ASP A 1 321 ? 12.884 -7.659 -25.235 1.00 91.94 321 ASP A O 1
ATOM 2517 N N . TYR A 1 322 ? 11.827 -5.778 -24.672 1.00 94.06 322 TYR A N 1
ATOM 2518 C CA . TYR A 1 322 ? 12.620 -5.500 -23.466 1.00 94.06 322 TYR A CA 1
ATOM 2519 C C . TYR A 1 322 ? 12.081 -6.278 -22.259 1.00 94.06 322 TYR A C 1
ATOM 2521 O O . TYR A 1 322 ? 11.721 -5.706 -21.230 1.00 94.06 322 TYR A O 1
ATOM 2529 N N . LEU A 1 323 ? 11.978 -7.597 -22.423 1.00 93.31 323 LEU A N 1
ATOM 2530 C CA . LEU A 1 323 ? 11.326 -8.507 -21.482 1.00 93.31 323 LEU A CA 1
ATOM 2531 C C . LEU A 1 323 ? 12.330 -9.318 -20.650 1.00 93.31 323 LEU A C 1
ATOM 2533 O O . LEU A 1 323 ? 11.929 -10.196 -19.889 1.00 93.31 323 LEU A O 1
ATOM 2537 N N . ASP A 1 324 ? 13.627 -9.018 -20.751 1.00 91.38 324 ASP A N 1
ATOM 2538 C CA . ASP A 1 324 ? 14.636 -9.552 -19.841 1.00 91.38 324 ASP A CA 1
ATOM 2539 C C . ASP A 1 324 ? 14.556 -8.892 -18.458 1.00 91.38 324 ASP A C 1
ATOM 2541 O O . ASP A 1 324 ? 13.987 -7.813 -18.265 1.00 91.38 324 ASP A O 1
ATOM 2545 N N . HIS A 1 325 ? 15.203 -9.529 -17.484 1.00 91.56 325 HIS A N 1
ATOM 2546 C CA . HIS A 1 325 ? 15.227 -9.067 -16.095 1.00 91.56 325 HIS A CA 1
ATOM 2547 C C . HIS A 1 325 ? 15.803 -7.653 -15.960 1.00 91.56 325 HIS A C 1
ATOM 2549 O O . HIS A 1 325 ? 15.249 -6.826 -15.235 1.00 91.56 325 HIS A O 1
ATOM 2555 N N . SER A 1 326 ? 16.890 -7.349 -16.677 1.00 90.94 326 SER A N 1
ATOM 2556 C CA . SER A 1 326 ? 17.582 -6.063 -16.551 1.00 90.94 326 SER A CA 1
ATOM 2557 C C . SER A 1 326 ? 16.735 -4.906 -17.077 1.00 90.94 326 SER A C 1
ATOM 2559 O O . SER A 1 326 ? 16.750 -3.817 -16.501 1.00 90.94 326 SER A O 1
ATOM 2561 N N . SER A 1 327 ? 15.962 -5.157 -18.133 1.00 92.56 327 SER A N 1
ATOM 2562 C CA . SER A 1 327 ? 15.048 -4.189 -18.728 1.00 92.56 327 SER A CA 1
ATOM 2563 C C . SER A 1 327 ? 13.790 -3.973 -17.887 1.00 92.56 327 SER A C 1
ATOM 2565 O O . SER A 1 327 ? 13.390 -2.826 -17.663 1.00 92.56 327 SER A O 1
ATOM 2567 N N . LEU A 1 328 ? 13.185 -5.055 -17.383 1.00 93.75 328 LEU A N 1
ATOM 2568 C CA . LEU A 1 328 ? 11.955 -4.990 -16.588 1.00 93.75 328 LEU A CA 1
ATOM 2569 C C . LEU A 1 328 ? 12.191 -4.464 -15.169 1.00 93.75 328 LEU A C 1
ATOM 2571 O O . LEU A 1 328 ? 11.312 -3.806 -14.615 1.00 93.75 328 LEU A O 1
ATOM 2575 N N . LYS A 1 329 ? 13.386 -4.659 -14.591 1.00 91.88 329 LYS A N 1
ATOM 2576 C CA . LYS A 1 329 ? 13.726 -4.138 -13.256 1.00 91.88 329 LYS A CA 1
ATOM 2577 C C . LYS A 1 329 ? 13.497 -2.626 -13.135 1.00 91.88 329 LYS A C 1
ATOM 2579 O O . LYS A 1 329 ? 13.088 -2.155 -12.079 1.00 91.88 329 LYS A O 1
ATOM 2584 N N . GLY A 1 330 ? 13.712 -1.859 -14.205 1.00 91.19 330 GLY A N 1
ATOM 2585 C CA . GLY A 1 330 ? 13.503 -0.410 -14.188 1.00 91.19 330 GLY A CA 1
ATOM 2586 C C . GLY A 1 330 ? 12.037 0.035 -14.095 1.00 91.19 330 GLY A C 1
ATOM 2587 O O . GLY A 1 330 ? 11.787 1.203 -13.803 1.00 91.19 330 GLY A O 1
ATOM 2588 N N . LEU A 1 331 ? 11.060 -0.865 -14.283 1.00 92.69 331 LEU A N 1
ATOM 2589 C CA . LEU A 1 331 ? 9.638 -0.571 -14.037 1.00 92.69 331 LEU A CA 1
ATOM 2590 C C . LEU A 1 331 ? 9.334 -0.473 -12.538 1.00 92.69 331 LEU A C 1
ATOM 2592 O O . LEU A 1 331 ? 8.415 0.247 -12.154 1.00 92.69 331 LEU A O 1
ATOM 2596 N N . ASN A 1 332 ? 10.125 -1.129 -11.690 1.00 92.12 332 ASN A N 1
ATOM 2597 C CA . ASN A 1 332 ? 10.018 -1.062 -10.236 1.00 92.12 332 ASN A CA 1
ATOM 2598 C C . ASN A 1 332 ? 11.348 -0.561 -9.655 1.00 92.12 332 ASN A C 1
ATOM 2600 O O . ASN A 1 332 ? 12.128 -1.351 -9.122 1.00 92.12 332 ASN A O 1
ATOM 2604 N N . PRO A 1 333 ? 11.655 0.742 -9.805 1.00 92.50 333 PRO A N 1
ATOM 2605 C CA . PRO A 1 333 ? 12.897 1.301 -9.298 1.00 92.50 333 PRO A CA 1
ATOM 2606 C C . PRO A 1 333 ? 12.859 1.439 -7.775 1.00 92.50 333 PRO A C 1
ATOM 2608 O O . PRO A 1 333 ? 11.797 1.419 -7.156 1.00 92.50 333 PRO A O 1
ATOM 2611 N N . TYR A 1 334 ? 14.028 1.641 -7.175 1.00 93.50 334 TYR A N 1
ATOM 2612 C CA . TYR A 1 334 ? 14.118 2.091 -5.791 1.00 93.50 334 TYR A CA 1
ATOM 2613 C C . TYR A 1 334 ? 13.478 3.481 -5.637 1.00 93.50 334 TYR A C 1
ATOM 2615 O O . TYR A 1 334 ? 13.748 4.389 -6.425 1.00 93.50 334 TYR A O 1
ATOM 2623 N N . LEU A 1 335 ? 12.619 3.625 -4.626 1.00 93.00 335 LEU A N 1
ATOM 2624 C CA . LEU A 1 335 ? 11.828 4.827 -4.364 1.00 93.00 335 LEU A CA 1
ATOM 2625 C C . LEU A 1 335 ? 12.107 5.305 -2.933 1.00 93.00 335 LEU A C 1
ATOM 2627 O O . LEU A 1 335 ? 11.503 4.790 -1.988 1.00 93.00 335 LEU A O 1
ATOM 2631 N N . PRO A 1 336 ? 13.041 6.254 -2.744 1.00 93.62 336 PRO A N 1
ATOM 2632 C CA . PRO A 1 336 ? 13.492 6.647 -1.413 1.00 93.62 336 PRO A CA 1
ATOM 2633 C C . PRO A 1 336 ? 12.406 7.317 -0.565 1.00 93.62 336 PRO A C 1
ATOM 2635 O O . PRO A 1 336 ? 12.407 7.152 0.653 1.00 93.62 336 PRO A O 1
ATOM 2638 N N . ASN A 1 337 ? 11.441 8.014 -1.175 1.00 90.88 337 ASN A N 1
ATOM 2639 C CA . ASN A 1 337 ? 10.273 8.521 -0.453 1.00 90.88 337 ASN A CA 1
ATOM 2640 C C . ASN A 1 337 ? 9.495 7.408 0.255 1.00 90.88 337 ASN A C 1
ATOM 2642 O O . ASN A 1 337 ? 9.187 7.555 1.434 1.00 90.88 337 ASN A O 1
ATOM 2646 N N . LEU A 1 338 ? 9.249 6.282 -0.418 1.00 88.88 338 LEU A N 1
ATOM 2647 C CA . LEU A 1 338 ? 8.605 5.119 0.184 1.00 88.88 338 LEU A CA 1
ATOM 2648 C C . LEU A 1 338 ? 9.546 4.408 1.156 1.00 88.88 338 LEU A C 1
ATOM 2650 O O . LEU A 1 338 ? 9.143 4.126 2.277 1.00 88.88 338 LEU A O 1
ATOM 2654 N N . ALA A 1 339 ? 10.814 4.188 0.802 1.00 89.00 339 ALA A N 1
ATOM 2655 C CA . ALA A 1 339 ? 11.771 3.529 1.698 1.00 89.00 339 ALA A CA 1
ATOM 2656 C C . ALA A 1 339 ? 11.924 4.264 3.047 1.00 89.00 339 ALA A C 1
ATOM 2658 O O . ALA A 1 339 ? 12.006 3.631 4.101 1.00 89.00 339 ALA A O 1
ATOM 2659 N N . SER A 1 340 ? 11.875 5.602 3.031 1.00 87.19 340 SER A N 1
ATOM 2660 C CA . SER A 1 340 ? 11.988 6.442 4.230 1.00 87.19 340 SER A CA 1
ATOM 2661 C C . SER A 1 340 ? 10.822 6.289 5.219 1.00 87.19 340 SER A C 1
ATOM 2663 O O . SER A 1 340 ? 10.964 6.602 6.401 1.00 87.19 340 SER A O 1
ATOM 2665 N N . THR A 1 341 ? 9.674 5.776 4.780 1.00 85.44 341 THR A N 1
ATOM 2666 C CA . THR A 1 341 ? 8.492 5.612 5.644 1.00 85.44 341 THR A CA 1
ATOM 2667 C C . THR A 1 341 ? 8.600 4.432 6.605 1.00 85.44 341 THR A C 1
ATOM 2669 O O . THR A 1 341 ? 7.893 4.396 7.610 1.00 85.44 341 THR A O 1
ATOM 2672 N N . TRP A 1 342 ? 9.516 3.490 6.359 1.00 81.44 342 TRP A N 1
ATOM 2673 C CA . TRP A 1 342 ? 9.682 2.323 7.224 1.00 81.44 342 TRP A CA 1
ATOM 2674 C C . TRP A 1 342 ? 10.033 2.710 8.668 1.00 81.44 342 TRP A C 1
ATOM 2676 O O . TRP A 1 342 ? 9.492 2.140 9.611 1.00 81.44 342 TRP A O 1
ATOM 2686 N N . MET A 1 343 ? 10.865 3.740 8.864 1.00 81.38 343 MET A N 1
ATOM 2687 C CA . MET A 1 343 ? 11.180 4.223 10.213 1.00 81.38 343 MET A CA 1
ATOM 2688 C C . MET A 1 343 ? 9.934 4.746 10.939 1.00 81.38 343 MET A C 1
ATOM 2690 O O . MET A 1 343 ? 9.836 4.613 12.156 1.00 81.38 343 MET A O 1
ATOM 2694 N N . MET A 1 344 ? 8.970 5.306 10.203 1.00 79.38 344 MET A N 1
ATOM 2695 C CA . MET A 1 344 ? 7.723 5.794 10.787 1.00 79.38 344 MET A CA 1
ATOM 2696 C C . MET A 1 344 ? 6.894 4.628 11.323 1.00 79.38 344 MET A C 1
ATOM 2698 O O . MET A 1 344 ? 6.459 4.678 12.469 1.00 79.38 344 MET A O 1
ATOM 2702 N N . GLN A 1 345 ? 6.784 3.538 10.558 1.00 82.44 345 GLN A N 1
ATOM 2703 C CA . GLN A 1 345 ? 6.146 2.303 11.018 1.00 82.44 345 GLN A CA 1
ATOM 2704 C C . GLN A 1 345 ? 6.785 1.778 12.315 1.00 82.44 345 GLN A C 1
ATOM 2706 O O . GLN A 1 345 ? 6.086 1.476 13.283 1.00 82.44 345 GLN A O 1
ATOM 2711 N N . THR A 1 346 ? 8.119 1.709 12.356 1.00 82.19 346 THR A N 1
ATOM 2712 C CA . THR A 1 346 ? 8.862 1.263 13.543 1.00 82.19 346 THR A CA 1
ATOM 2713 C C . THR A 1 346 ? 8.618 2.192 14.731 1.00 82.19 346 THR A C 1
ATOM 2715 O O . THR A 1 346 ? 8.363 1.727 15.838 1.00 82.19 346 THR A O 1
ATOM 2718 N N . SER A 1 347 ? 8.604 3.510 14.506 1.00 81.81 347 SER A N 1
ATOM 2719 C CA . SER A 1 347 ? 8.284 4.491 15.550 1.00 81.81 347 SER A CA 1
ATOM 2720 C C . SER A 1 347 ? 6.834 4.422 16.037 1.00 81.81 347 SER A C 1
ATOM 2722 O O . SER A 1 347 ? 6.551 4.871 17.139 1.00 81.81 347 SER A O 1
ATOM 2724 N N . MET A 1 348 ? 5.930 3.844 15.241 1.00 86.06 348 MET A N 1
ATOM 2725 C CA . MET A 1 348 ? 4.517 3.646 15.579 1.00 86.06 348 MET A CA 1
ATOM 2726 C C . MET A 1 348 ? 4.218 2.270 16.183 1.00 86.06 348 MET A C 1
ATOM 2728 O O . MET A 1 348 ? 3.071 1.985 16.523 1.00 86.06 348 MET A O 1
ATOM 2732 N N . SER A 1 349 ? 5.234 1.418 16.318 1.00 86.81 349 SER A N 1
ATOM 2733 C CA . SER A 1 349 ? 5.123 0.101 16.945 1.00 86.81 349 SER A CA 1
ATOM 2734 C C . SER A 1 349 ? 5.549 0.189 18.406 1.00 86.81 349 SER A C 1
ATOM 2736 O O . SER A 1 349 ? 6.566 0.810 18.706 1.00 86.81 349 SER A O 1
ATOM 2738 N N . ALA A 1 350 ? 4.816 -0.454 19.313 1.00 85.44 350 ALA A N 1
ATOM 2739 C CA . ALA A 1 350 ? 5.251 -0.593 20.703 1.00 85.44 350 ALA A CA 1
ATOM 2740 C C . ALA A 1 350 ? 6.445 -1.567 20.798 1.00 85.44 350 ALA A C 1
ATOM 2742 O O . ALA A 1 350 ? 6.460 -2.573 20.073 1.00 85.44 350 ALA A O 1
ATOM 2743 N N . PRO A 1 351 ? 7.451 -1.300 21.650 1.00 74.75 351 PRO A N 1
ATOM 2744 C CA . PRO A 1 351 ? 8.624 -2.157 21.755 1.00 74.75 351 PRO A CA 1
ATOM 2745 C C . PRO A 1 351 ? 8.243 -3.514 22.365 1.00 74.75 351 PRO A C 1
ATOM 2747 O O . PRO A 1 351 ? 7.311 -3.623 23.158 1.00 74.75 351 PRO A O 1
ATOM 2750 N N . VAL A 1 352 ? 8.961 -4.580 22.011 1.00 65.94 352 VAL A N 1
ATOM 2751 C CA . VAL A 1 352 ? 8.836 -5.839 22.764 1.00 65.94 352 VAL A CA 1
ATOM 2752 C C . VAL A 1 352 ? 9.650 -5.702 24.045 1.00 65.94 352 VAL A C 1
ATOM 2754 O O . VAL A 1 352 ? 10.795 -5.243 23.966 1.00 65.94 352 VAL A O 1
ATOM 2757 N N . PRO A 1 353 ? 9.132 -6.136 25.209 1.00 53.91 353 PRO A N 1
ATOM 2758 C CA . PRO A 1 353 ? 9.940 -6.248 26.410 1.00 53.91 353 PRO A CA 1
ATOM 2759 C C . PRO A 1 353 ? 11.164 -7.117 26.112 1.00 53.91 353 PRO A C 1
ATOM 2761 O O . PRO A 1 353 ? 11.047 -8.319 25.865 1.00 53.91 353 PRO A O 1
ATOM 2764 N N . VAL A 1 354 ? 12.354 -6.515 26.107 1.00 47.00 354 VAL A N 1
ATOM 2765 C CA . VAL A 1 354 ? 13.597 -7.278 26.019 1.00 47.00 354 VAL A CA 1
ATOM 2766 C C . VAL A 1 354 ? 13.632 -8.162 27.258 1.00 47.00 354 VAL A C 1
ATOM 2768 O O . VAL A 1 354 ? 13.750 -7.658 28.376 1.00 47.00 354 VAL A O 1
ATOM 2771 N N . VAL A 1 355 ? 13.517 -9.480 27.085 1.00 40.41 355 VAL A N 1
ATOM 2772 C CA . VAL A 1 355 ? 13.809 -10.415 28.172 1.00 40.41 355 VAL A CA 1
ATOM 2773 C C . VAL A 1 355 ? 15.275 -10.195 28.519 1.00 40.41 355 VAL A C 1
ATOM 2775 O O . VAL A 1 355 ? 16.165 -10.600 27.771 1.00 40.41 355 VAL A O 1
ATOM 2778 N N . ALA A 1 356 ? 15.529 -9.481 29.616 1.00 28.23 356 ALA A N 1
ATOM 2779 C CA . ALA A 1 356 ? 16.878 -9.273 30.102 1.00 28.23 356 ALA A CA 1
ATOM 2780 C C . ALA A 1 356 ? 17.535 -10.655 30.266 1.00 28.23 356 ALA A C 1
ATOM 2782 O O . ALA A 1 356 ? 16.948 -11.526 30.921 1.00 28.23 356 ALA A O 1
ATOM 2783 N N . PRO A 1 357 ? 18.731 -10.892 29.695 1.00 29.86 357 PRO A N 1
ATOM 2784 C CA . PRO A 1 357 ? 19.508 -12.070 30.039 1.00 29.86 357 PRO A CA 1
ATOM 2785 C C . PRO A 1 357 ? 19.649 -12.097 31.559 1.00 29.86 357 PRO A C 1
ATOM 2787 O O . PRO A 1 357 ? 19.962 -11.072 32.169 1.00 29.86 357 PRO A O 1
ATOM 2790 N N . SER A 1 358 ? 19.376 -13.244 32.178 1.00 30.83 358 SER A N 1
ATOM 2791 C CA . SER A 1 358 ? 19.490 -13.420 33.624 1.00 30.83 358 SER A CA 1
ATOM 2792 C C . SER A 1 358 ? 20.860 -12.936 34.108 1.00 30.83 358 SER A C 1
ATOM 2794 O O . SER A 1 358 ? 21.874 -13.563 33.820 1.00 30.83 358 SER A O 1
ATOM 2796 N N . SER A 1 359 ? 20.850 -11.795 34.799 1.00 33.66 359 SER A N 1
ATOM 2797 C CA . SER A 1 359 ? 21.903 -11.214 35.634 1.00 33.66 359 SER A CA 1
ATOM 2798 C C . SER A 1 359 ? 23.360 -11.549 35.272 1.00 33.66 359 SER A C 1
ATOM 2800 O O . SER A 1 359 ? 23.903 -12.568 35.696 1.00 33.66 359 SER A O 1
ATOM 2802 N N . SER A 1 360 ? 24.064 -10.578 34.696 1.00 29.80 360 SER A N 1
ATOM 2803 C CA . SER A 1 360 ? 25.47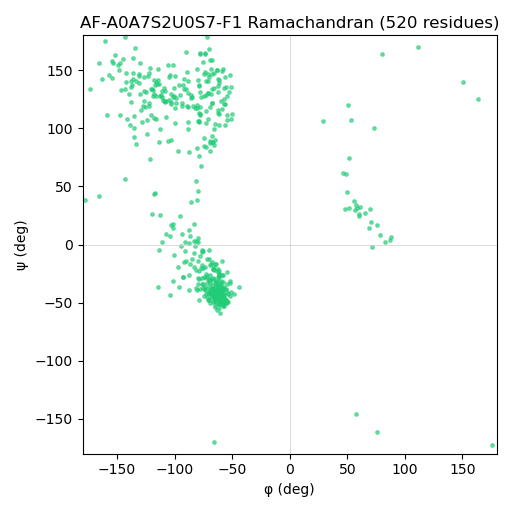1 -10.356 35.036 1.00 29.80 360 SER A CA 1
ATOM 2804 C C . SER A 1 360 ? 25.674 -8.880 35.362 1.00 29.80 360 SER A C 1
ATOM 2806 O O . SER A 1 360 ? 25.451 -7.996 34.533 1.00 29.80 360 SER A O 1
ATOM 2808 N N . SER A 1 361 ? 26.036 -8.636 36.619 1.00 36.72 361 SER A N 1
ATOM 2809 C CA . SER A 1 361 ? 26.256 -7.334 37.238 1.00 36.72 361 SER A CA 1
ATOM 2810 C C . SER A 1 361 ? 27.182 -6.446 36.406 1.00 36.72 361 SER A C 1
ATOM 2812 O O . SER A 1 361 ? 28.381 -6.684 36.302 1.00 36.72 361 SER A O 1
ATOM 2814 N N . SER A 1 362 ? 26.628 -5.368 35.859 1.00 30.48 362 SER A N 1
ATOM 2815 C CA . SER A 1 362 ? 27.406 -4.300 35.231 1.00 30.48 362 SER A CA 1
ATOM 2816 C C . SER A 1 362 ? 27.094 -3.005 35.968 1.00 30.48 362 SER A C 1
ATOM 2818 O O . SER A 1 362 ? 25.965 -2.524 35.952 1.00 30.48 362 SER A O 1
ATOM 2820 N N . LYS A 1 363 ? 28.088 -2.493 36.698 1.00 29.72 363 LYS A N 1
ATOM 2821 C CA . LYS A 1 363 ? 28.001 -1.258 37.484 1.00 29.72 363 LYS A CA 1
ATOM 2822 C C . LYS A 1 363 ? 27.677 -0.083 36.555 1.00 29.72 363 LYS A C 1
ATOM 2824 O O . LYS A 1 363 ? 28.428 0.170 35.616 1.00 29.72 363 LYS A O 1
ATOM 2829 N N . SER A 1 364 ? 26.592 0.640 36.831 1.00 28.62 364 SER A N 1
ATOM 2830 C CA . SER A 1 364 ? 26.254 1.880 36.132 1.00 28.62 364 SER A CA 1
ATOM 2831 C C . SER A 1 364 ? 27.271 2.968 36.479 1.00 28.62 364 SER A C 1
ATOM 2833 O O . SER A 1 364 ? 27.431 3.320 37.649 1.00 28.62 364 SER A O 1
ATOM 2835 N N . LEU A 1 365 ? 27.940 3.520 35.469 1.00 26.38 365 LEU A N 1
ATOM 2836 C CA . LEU A 1 365 ? 28.704 4.755 35.602 1.00 26.38 365 LEU A CA 1
ATOM 2837 C C . LEU A 1 365 ? 27.748 5.925 35.330 1.00 26.38 365 LEU A C 1
ATOM 2839 O O . LEU A 1 365 ? 27.352 6.156 34.191 1.00 26.38 365 LEU A O 1
ATOM 2843 N N . SER A 1 366 ? 27.340 6.639 36.374 1.00 27.14 366 SER A N 1
ATOM 2844 C CA . SER A 1 366 ? 26.568 7.876 36.250 1.00 27.14 366 SER A CA 1
ATOM 2845 C C . SER A 1 366 ? 27.507 9.044 35.932 1.00 27.14 366 SER A C 1
ATOM 2847 O O . SER A 1 366 ? 28.361 9.379 36.754 1.00 27.14 366 SER A O 1
ATOM 2849 N N . LEU A 1 367 ? 27.344 9.682 34.770 1.00 25.27 367 LEU A N 1
ATOM 2850 C CA . LEU A 1 367 ? 27.889 11.020 34.518 1.00 25.27 367 LEU A CA 1
ATOM 2851 C C . LEU A 1 367 ? 26.851 12.068 34.962 1.00 25.27 367 LEU A C 1
ATOM 2853 O O . LEU A 1 367 ? 25.696 11.962 34.550 1.00 25.27 367 LEU A O 1
ATOM 2857 N N . PRO A 1 368 ? 27.217 13.091 35.754 1.00 27.34 368 PRO A N 1
ATOM 2858 C CA . PRO A 1 368 ? 26.302 14.177 36.071 1.00 27.34 368 PRO A CA 1
ATOM 2859 C C . PRO A 1 368 ? 26.228 15.142 34.880 1.00 27.34 368 PRO A C 1
ATOM 2861 O O . PRO A 1 368 ? 27.228 15.751 34.501 1.00 27.34 368 PRO A O 1
ATOM 2864 N N . LEU A 1 369 ? 25.043 15.297 34.287 1.00 29.31 369 LEU A N 1
ATOM 2865 C CA . LEU A 1 369 ? 24.786 16.336 33.293 1.00 29.31 369 LEU A CA 1
ATOM 2866 C C . LEU A 1 369 ? 24.338 17.612 34.028 1.00 29.31 369 LEU A C 1
ATOM 2868 O O . LEU A 1 369 ? 23.183 17.737 34.429 1.00 29.31 369 LEU A O 1
ATOM 2872 N N . LEU A 1 370 ? 25.257 18.559 34.236 1.00 32.16 370 LEU A N 1
ATOM 2873 C CA . LEU A 1 370 ? 24.901 19.935 34.593 1.00 32.16 370 LEU A CA 1
ATOM 2874 C C . LEU A 1 370 ? 24.464 20.670 33.319 1.00 32.16 370 LEU A C 1
ATOM 2876 O O . LEU A 1 370 ? 25.303 21.056 32.509 1.00 32.16 370 LEU A O 1
ATOM 2880 N N . LEU A 1 371 ? 23.163 20.906 33.165 1.00 29.88 371 LEU A N 1
ATOM 2881 C CA . LEU A 1 371 ? 22.626 21.915 32.252 1.00 29.88 371 LEU A CA 1
ATOM 2882 C C . LEU A 1 371 ? 21.522 22.689 32.974 1.00 29.88 371 LEU A C 1
ATOM 2884 O O . LEU A 1 371 ? 20.355 22.310 32.970 1.00 29.88 371 LEU A O 1
ATOM 2888 N N . SER A 1 372 ? 21.903 23.799 33.602 1.00 29.55 372 SER A N 1
ATOM 2889 C CA . SER A 1 372 ? 20.974 24.883 33.899 1.00 29.55 372 SER A CA 1
ATOM 2890 C C . SER A 1 372 ? 20.760 25.685 32.610 1.00 29.55 372 SER A C 1
ATOM 2892 O O . SER A 1 372 ? 21.677 26.335 32.115 1.00 29.55 372 SER A O 1
ATOM 2894 N N . SER A 1 373 ? 19.556 25.624 32.034 1.00 29.72 373 SER A N 1
ATOM 2895 C CA . SER A 1 373 ? 19.185 26.439 30.868 1.00 29.72 373 SER A CA 1
ATOM 2896 C C . SER A 1 373 ? 18.287 27.608 31.292 1.00 29.72 373 SER A C 1
ATOM 2898 O O . SER A 1 373 ? 17.209 27.370 31.843 1.00 29.72 373 SER A O 1
ATOM 2900 N N . PRO A 1 374 ? 18.687 28.871 31.047 1.00 30.09 374 PRO A N 1
ATOM 2901 C CA . PRO A 1 374 ? 17.870 30.044 31.300 1.00 30.09 374 PRO A CA 1
ATOM 2902 C C . PRO A 1 374 ? 17.174 30.474 30.002 1.00 30.09 374 PRO A C 1
ATOM 2904 O O . PRO A 1 374 ? 17.610 31.406 29.340 1.00 30.09 374 PRO A O 1
ATOM 2907 N N . TYR A 1 375 ? 16.074 29.822 29.630 1.00 26.94 375 TYR A N 1
ATOM 2908 C CA . TYR A 1 375 ? 15.183 30.344 28.586 1.00 26.94 375 TYR A CA 1
ATOM 2909 C C . TYR A 1 375 ? 13.733 30.263 29.050 1.00 26.94 375 TYR A C 1
ATOM 2911 O O . TYR A 1 375 ? 13.006 29.307 28.800 1.00 26.94 375 TYR A O 1
ATOM 2919 N N . LYS A 1 376 ? 13.318 31.314 29.762 1.00 28.50 376 LYS A N 1
ATOM 2920 C CA . LYS A 1 376 ? 11.911 31.648 29.977 1.00 28.50 376 LYS A CA 1
ATOM 2921 C C . LYS A 1 376 ? 11.466 32.603 28.870 1.00 28.50 376 LYS A C 1
ATOM 2923 O O . LYS A 1 376 ? 12.096 33.634 28.669 1.00 28.50 376 LYS A O 1
ATOM 2928 N N . SER A 1 377 ? 10.300 32.297 28.297 1.00 28.25 377 SER A N 1
ATOM 2929 C CA . SER A 1 377 ? 9.362 33.243 27.675 1.00 28.25 377 SER A CA 1
ATOM 2930 C C . SER A 1 377 ? 9.752 33.843 26.318 1.00 28.25 377 SER A C 1
ATOM 2932 O O . SER A 1 377 ? 10.419 34.873 26.281 1.00 28.25 377 SER A O 1
ATOM 2934 N N . LEU A 1 378 ? 9.182 33.298 25.228 1.00 24.83 378 LEU A N 1
ATOM 2935 C CA . LEU A 1 378 ? 8.834 34.084 24.029 1.00 24.83 378 LEU A CA 1
ATOM 2936 C C . LEU A 1 378 ? 7.893 33.374 23.027 1.00 24.83 378 LEU A C 1
ATOM 2938 O O . LEU A 1 378 ? 8.089 33.527 21.836 1.00 24.83 378 LEU A O 1
ATOM 2942 N N . PHE A 1 379 ? 6.846 32.649 23.453 1.00 27.88 379 PHE A N 1
ATOM 2943 C CA . PHE A 1 379 ? 5.752 32.259 22.535 1.00 27.88 379 PHE A CA 1
ATOM 2944 C C . PHE A 1 379 ? 4.393 32.199 23.261 1.00 27.88 379 PHE A C 1
ATOM 2946 O O . PHE A 1 379 ? 4.322 31.643 24.361 1.00 27.88 379 PHE A O 1
ATOM 2953 N N . PRO A 1 380 ? 3.313 32.782 22.700 1.00 24.25 380 PRO A N 1
ATOM 2954 C CA . PRO A 1 380 ? 1.973 32.664 23.262 1.00 24.25 380 PRO A CA 1
ATOM 2955 C C . PRO A 1 380 ? 1.470 31.221 23.135 1.00 24.25 380 PRO A C 1
ATOM 2957 O O . PRO A 1 380 ? 1.596 30.596 22.085 1.00 24.25 380 PRO A O 1
ATOM 2960 N N . LYS A 1 381 ? 0.898 30.708 24.232 1.00 27.47 381 LYS A N 1
ATOM 2961 C CA . LYS A 1 381 ? 0.254 29.394 24.333 1.00 27.47 381 LYS A CA 1
ATOM 2962 C C . LYS A 1 381 ? -0.820 29.247 23.249 1.00 27.47 381 LYS A C 1
ATOM 2964 O O . LYS A 1 381 ? -1.892 29.837 23.367 1.00 27.47 381 LYS A O 1
ATOM 2969 N N . ALA A 1 382 ? -0.549 28.443 22.226 1.00 24.58 382 ALA A N 1
ATOM 2970 C CA . ALA A 1 382 ? -1.603 27.838 21.428 1.00 24.58 382 ALA A CA 1
ATOM 2971 C C . ALA A 1 382 ? -2.138 26.644 22.229 1.00 24.58 382 ALA A C 1
ATOM 2973 O O . ALA A 1 382 ? -1.453 25.643 22.418 1.00 24.58 382 ALA A O 1
ATOM 2974 N N . SER A 1 383 ? -3.330 26.810 22.794 1.00 22.02 383 SER A N 1
ATOM 2975 C CA . SER A 1 383 ? -4.003 25.796 23.598 1.00 22.02 383 SER A CA 1
ATOM 2976 C C . SER A 1 383 ? -4.537 24.663 22.716 1.00 22.02 383 SER A C 1
ATOM 2978 O O . SER A 1 383 ? -5.588 24.801 22.096 1.00 22.02 383 SER A O 1
ATOM 2980 N N . LEU A 1 384 ? -3.858 23.519 22.731 1.00 27.92 384 LEU A N 1
ATOM 2981 C CA . LEU A 1 384 ? -4.514 22.221 22.886 1.00 27.92 384 LEU A CA 1
ATOM 2982 C C . LEU A 1 384 ? -4.224 21.791 24.325 1.00 27.92 384 LEU A C 1
ATOM 2984 O O . LEU A 1 384 ? -3.082 21.846 24.775 1.00 27.92 384 LEU A O 1
ATOM 2988 N N . VAL A 1 385 ? -5.277 21.512 25.088 1.00 25.31 385 VAL A N 1
ATOM 2989 C CA . VAL A 1 385 ? -5.187 21.211 26.519 1.00 25.31 385 VAL A CA 1
ATOM 2990 C C . VAL A 1 385 ? -4.422 19.904 26.710 1.00 25.31 385 VAL A C 1
ATOM 2992 O O . VAL A 1 385 ? -4.994 18.841 26.529 1.00 25.31 385 VAL A O 1
ATOM 2995 N N . PHE A 1 386 ? -3.164 20.003 27.130 1.00 33.84 386 PHE A N 1
ATOM 2996 C CA . PHE A 1 386 ? -2.545 19.046 28.042 1.00 33.84 386 PHE A CA 1
ATOM 2997 C C . PHE A 1 386 ? -1.940 19.881 29.168 1.00 33.84 386 PHE A C 1
ATOM 2999 O O . PHE A 1 386 ? -1.032 20.691 28.970 1.00 33.84 386 PHE A O 1
ATOM 3006 N N . GLY A 1 387 ? -2.617 19.843 30.313 1.00 25.33 387 GLY A N 1
ATOM 3007 C CA . GLY A 1 387 ? -2.245 20.578 31.507 1.00 25.33 387 GLY A CA 1
ATOM 3008 C C . GLY A 1 387 ? -1.494 19.655 32.448 1.00 25.33 387 GLY A C 1
ATOM 3009 O O . GLY A 1 387 ? -2.058 18.668 32.892 1.00 25.33 387 GLY A O 1
ATOM 3010 N N . GLY A 1 388 ? -0.268 20.028 32.796 1.00 26.50 388 GLY A N 1
ATOM 3011 C CA . GLY A 1 388 ? 0.497 19.388 33.859 1.00 26.50 388 GLY A CA 1
ATOM 3012 C C . GLY A 1 388 ? 1.991 19.479 33.593 1.00 26.50 388 GLY A C 1
ATOM 3013 O O . GLY A 1 388 ? 2.436 19.356 32.458 1.00 26.50 388 GLY A O 1
ATOM 3014 N N . GLU A 1 389 ? 2.781 19.727 34.632 1.00 34.91 389 GLU A N 1
ATOM 3015 C CA . GLU A 1 389 ? 4.177 19.292 34.624 1.00 34.91 389 GLU A CA 1
ATOM 3016 C C . GLU A 1 389 ? 4.137 17.753 34.661 1.00 34.91 389 GLU A C 1
ATOM 3018 O O . GLU A 1 389 ? 3.937 17.167 35.721 1.00 34.91 389 GLU A O 1
ATOM 3023 N N . GLU A 1 390 ? 4.179 17.110 33.491 1.00 41.25 390 GLU A N 1
ATOM 3024 C CA . GLU A 1 390 ? 4.024 15.655 33.343 1.00 41.25 390 GLU A CA 1
ATOM 3025 C C . GLU A 1 390 ? 5.259 14.913 33.884 1.00 41.25 390 GLU A C 1
ATOM 3027 O O . GLU A 1 390 ? 6.403 15.238 33.547 1.00 41.25 390 GLU A O 1
ATOM 3032 N N . GLY A 1 391 ? 5.030 13.905 34.730 1.00 45.84 391 GLY A N 1
ATOM 3033 C CA . GLY A 1 391 ? 6.070 12.980 35.181 1.00 45.84 391 GLY A CA 1
ATOM 3034 C C . GLY A 1 391 ? 6.585 12.097 34.036 1.00 45.84 391 GLY A C 1
ATOM 3035 O O . GLY A 1 391 ? 5.908 11.897 33.030 1.00 45.84 391 GLY A O 1
ATOM 3036 N N . GLU A 1 392 ? 7.792 11.536 34.176 1.00 48.97 392 GLU A N 1
ATOM 3037 C CA . GLU A 1 392 ? 8.412 10.701 33.128 1.00 48.97 392 GLU A CA 1
ATOM 3038 C C . GLU A 1 392 ? 7.583 9.460 32.733 1.00 48.97 392 GLU A C 1
ATOM 3040 O O . GLU A 1 392 ? 7.708 9.001 31.595 1.00 48.97 392 GLU A O 1
ATOM 3045 N N . GLU A 1 393 ? 6.742 8.937 33.635 1.00 44.12 393 GLU A N 1
ATOM 3046 C CA . GLU A 1 393 ? 5.902 7.747 33.413 1.00 44.12 393 GLU A CA 1
ATOM 3047 C C . GLU A 1 393 ? 4.744 8.005 32.432 1.00 44.12 393 GLU A C 1
ATOM 3049 O O . GLU A 1 393 ? 4.598 7.257 31.467 1.00 44.12 393 GLU A O 1
ATOM 3054 N N . GLU A 1 394 ? 3.990 9.097 32.600 1.00 46.03 394 GLU A N 1
ATOM 3055 C CA . GLU A 1 394 ? 2.852 9.462 31.733 1.00 46.03 394 GLU A CA 1
ATOM 3056 C C . GLU A 1 394 ? 3.317 9.750 30.293 1.00 46.03 394 GLU A C 1
ATOM 3058 O O . GLU A 1 394 ? 2.687 9.357 29.314 1.00 46.03 394 GLU A O 1
ATOM 3063 N N . TYR A 1 395 ? 4.504 10.337 30.129 1.00 53.66 395 TYR A N 1
ATOM 3064 C CA . TYR A 1 395 ? 5.050 10.611 28.800 1.00 53.66 395 TYR A CA 1
ATOM 3065 C C . TYR A 1 395 ? 5.480 9.349 28.037 1.00 53.66 395 TYR A C 1
ATOM 3067 O O . TYR A 1 395 ? 5.472 9.342 26.804 1.00 53.66 395 TYR A O 1
ATOM 3075 N N . ASN A 1 396 ? 5.920 8.301 28.741 1.00 59.16 396 ASN A N 1
ATOM 3076 C CA . ASN A 1 396 ? 6.348 7.057 28.098 1.00 59.16 396 ASN A CA 1
ATOM 3077 C C . ASN A 1 396 ? 5.148 6.253 27.582 1.00 59.16 396 ASN A C 1
ATOM 3079 O O . ASN A 1 396 ? 5.225 5.737 26.470 1.00 59.16 396 ASN A O 1
ATOM 3083 N N . GLU A 1 397 ? 4.034 6.232 28.320 1.00 64.88 397 GLU A N 1
ATOM 3084 C CA . GLU A 1 397 ? 2.782 5.589 27.892 1.00 64.88 397 GLU A CA 1
ATOM 3085 C C . GLU A 1 397 ? 2.260 6.189 26.571 1.00 64.88 397 GLU A C 1
ATOM 3087 O O . GLU A 1 397 ? 1.861 5.467 25.655 1.00 64.88 397 GLU A O 1
ATOM 3092 N N . TYR A 1 398 ? 2.358 7.515 26.419 1.00 78.31 398 TYR A N 1
ATOM 3093 C CA . TYR A 1 398 ? 1.877 8.254 25.245 1.00 78.31 398 TYR A CA 1
ATOM 3094 C C . TYR A 1 398 ? 2.983 8.651 24.253 1.00 78.31 398 TYR A C 1
ATOM 3096 O O . TYR A 1 398 ? 2.764 9.521 23.405 1.00 78.31 398 TYR A O 1
ATOM 3104 N N . LEU A 1 399 ? 4.168 8.029 24.304 1.00 81.25 399 LEU A N 1
ATOM 3105 C CA . LEU A 1 399 ? 5.302 8.405 23.447 1.00 81.25 399 LEU A CA 1
ATOM 3106 C C . LEU A 1 399 ? 4.938 8.366 21.952 1.00 81.25 399 LEU A C 1
ATOM 3108 O O . LEU A 1 399 ? 5.184 9.334 21.229 1.00 81.25 399 LEU A O 1
ATOM 3112 N N . ILE A 1 400 ? 4.327 7.268 21.499 1.00 84.50 400 ILE A N 1
ATOM 3113 C CA . ILE A 1 400 ? 3.962 7.056 20.092 1.00 84.50 400 ILE A CA 1
ATOM 3114 C C . ILE A 1 400 ? 2.900 8.075 19.625 1.00 84.50 400 ILE A C 1
ATOM 3116 O O . ILE A 1 400 ? 3.162 8.784 18.644 1.00 84.50 400 ILE A O 1
ATOM 3120 N N . PRO A 1 401 ? 1.747 8.229 20.317 1.00 84.56 401 PRO A N 1
ATOM 3121 C CA . PRO A 1 401 ? 0.772 9.274 20.007 1.00 84.56 401 PRO A CA 1
ATOM 3122 C C . PRO A 1 401 ? 1.384 10.678 19.967 1.00 84.56 401 PRO A C 1
ATOM 3124 O O . PRO A 1 401 ? 1.105 11.447 19.047 1.00 84.56 401 PRO A O 1
ATOM 3127 N N . ASN A 1 402 ? 2.259 11.002 20.924 1.00 82.38 402 ASN A N 1
ATOM 3128 C CA . ASN A 1 402 ? 2.880 12.320 21.031 1.00 82.38 402 ASN A CA 1
ATOM 3129 C C . ASN A 1 402 ? 3.825 12.622 19.866 1.00 82.38 402 ASN A C 1
ATOM 3131 O O . ASN A 1 402 ? 3.790 13.729 19.325 1.00 82.38 402 ASN A O 1
ATOM 3135 N N . ILE A 1 403 ? 4.653 11.657 19.453 1.00 82.94 403 ILE A N 1
ATOM 3136 C CA . ILE A 1 403 ? 5.537 11.820 18.290 1.00 82.94 403 ILE A CA 1
ATOM 3137 C C . ILE A 1 403 ? 4.704 12.083 17.035 1.00 82.94 403 ILE A C 1
ATOM 3139 O O . ILE A 1 403 ? 4.999 13.019 16.287 1.00 82.94 403 ILE A O 1
ATOM 3143 N N . LEU A 1 404 ? 3.655 11.288 16.813 1.00 83.00 404 LEU A N 1
ATOM 3144 C CA . LEU A 1 404 ? 2.813 11.408 15.629 1.00 83.00 404 LEU A CA 1
ATOM 3145 C C . LEU A 1 404 ? 2.065 12.748 15.602 1.00 83.00 404 LEU A C 1
ATOM 3147 O O . LEU A 1 404 ? 2.161 13.489 14.622 1.00 83.00 404 LEU A O 1
ATOM 3151 N N . ALA A 1 405 ? 1.372 13.083 16.694 1.00 83.69 405 ALA A N 1
ATOM 3152 C CA . ALA A 1 405 ? 0.580 14.302 16.803 1.00 83.69 405 ALA A CA 1
ATOM 3153 C C . ALA A 1 405 ? 1.444 15.553 16.614 1.00 83.69 405 ALA A C 1
ATOM 3155 O O . ALA A 1 405 ? 1.101 16.423 15.810 1.00 83.69 405 ALA A O 1
ATOM 3156 N N . ARG A 1 406 ? 2.606 15.614 17.280 1.00 84.94 406 ARG A N 1
ATOM 3157 C CA . ARG A 1 406 ? 3.539 16.738 17.130 1.00 84.94 406 ARG A CA 1
ATOM 3158 C C . ARG A 1 406 ? 4.112 16.798 15.719 1.00 84.94 406 ARG A C 1
ATOM 3160 O O . ARG A 1 406 ? 4.230 17.884 15.168 1.00 84.94 406 ARG A O 1
ATOM 3167 N N . THR A 1 407 ? 4.414 15.662 15.091 1.00 86.00 407 THR A N 1
ATOM 3168 C CA . THR A 1 407 ? 4.897 15.650 13.700 1.00 86.00 407 THR A CA 1
ATOM 3169 C C . THR A 1 407 ? 3.854 16.233 12.742 1.00 86.00 407 THR A C 1
ATOM 3171 O O . THR A 1 407 ? 4.192 17.092 11.926 1.00 86.00 407 THR A O 1
ATOM 3174 N N . PHE A 1 408 ? 2.582 15.836 12.861 1.00 87.25 408 PHE A N 1
ATOM 3175 C CA . PHE A 1 408 ? 1.497 16.370 12.026 1.00 87.25 408 PHE A CA 1
ATOM 3176 C C . PHE A 1 408 ? 1.221 17.847 12.294 1.00 87.25 408 PHE A C 1
ATOM 3178 O O . PHE A 1 408 ? 1.007 18.612 11.353 1.00 87.25 408 PHE A O 1
ATOM 3185 N N . GLU A 1 409 ? 1.270 18.266 13.556 1.00 86.19 409 GLU A N 1
ATOM 3186 C CA . GLU A 1 409 ? 1.159 19.674 13.927 1.00 86.19 409 GLU A CA 1
ATOM 3187 C C . GLU A 1 409 ? 2.271 20.500 13.277 1.00 86.19 409 GLU A C 1
ATOM 3189 O O . GLU A 1 409 ? 1.995 21.515 12.639 1.00 86.19 409 GLU A O 1
ATOM 3194 N N . GLN A 1 410 ? 3.522 20.045 13.359 1.00 89.56 410 GLN A N 1
ATOM 3195 C CA . GLN A 1 410 ? 4.638 20.744 12.730 1.00 89.56 410 GLN A CA 1
ATOM 3196 C C . GLN A 1 410 ? 4.476 20.794 11.209 1.00 89.56 410 GLN A C 1
ATOM 3198 O O . GLN A 1 410 ? 4.617 21.870 10.633 1.00 89.56 410 GLN A O 1
ATOM 3203 N N . MET A 1 411 ? 4.080 19.694 10.557 1.00 89.06 411 MET A N 1
ATOM 3204 C CA . MET A 1 411 ? 3.769 19.690 9.119 1.00 89.06 411 MET A CA 1
ATOM 3205 C C . MET A 1 411 ? 2.679 20.703 8.744 1.00 89.06 411 MET A C 1
ATOM 3207 O O . MET A 1 411 ? 2.769 21.343 7.698 1.00 89.06 411 MET A O 1
ATOM 3211 N N . LEU A 1 412 ? 1.657 20.871 9.585 1.00 87.69 412 LEU A N 1
ATOM 3212 C CA . LEU A 1 412 ? 0.596 21.856 9.381 1.00 87.69 412 LEU A CA 1
ATOM 3213 C C . LEU A 1 412 ? 1.114 23.296 9.547 1.00 87.69 412 LEU A C 1
ATOM 3215 O O . LEU A 1 412 ? 0.745 24.185 8.772 1.00 87.69 412 LEU A O 1
ATOM 3219 N N . LEU A 1 413 ? 1.983 23.525 10.533 1.00 87.94 413 LEU A N 1
ATOM 3220 C CA . LEU A 1 413 ? 2.577 24.830 10.830 1.00 87.94 413 LEU A CA 1
ATOM 3221 C C . LEU A 1 413 ? 3.585 25.294 9.770 1.00 87.94 413 LEU A C 1
ATOM 3223 O O . LEU A 1 413 ? 3.663 26.500 9.529 1.00 87.94 413 LEU A O 1
ATOM 3227 N N . LEU A 1 414 ? 4.291 24.375 9.094 1.00 88.38 414 LEU A N 1
ATOM 3228 C CA . LEU A 1 414 ? 5.234 24.700 8.007 1.00 88.38 414 LEU A CA 1
ATOM 3229 C C . LEU A 1 414 ? 4.618 25.591 6.922 1.00 88.38 414 LEU A C 1
ATOM 3231 O O . LEU A 1 414 ? 5.321 26.400 6.320 1.00 88.38 414 LEU A O 1
ATOM 3235 N N . ASP A 1 415 ? 3.310 25.458 6.692 1.00 86.00 415 ASP A N 1
ATOM 3236 C CA . ASP A 1 415 ? 2.580 26.186 5.650 1.00 86.00 415 ASP A CA 1
ATOM 3237 C C . ASP A 1 415 ? 1.574 27.188 6.219 1.00 86.00 415 ASP A C 1
ATOM 3239 O O . ASP A 1 415 ? 0.556 27.493 5.592 1.00 86.00 415 ASP A O 1
ATOM 3243 N N . GLY A 1 416 ? 1.817 27.674 7.439 1.00 83.88 416 GLY A N 1
ATOM 3244 C CA . GLY A 1 416 ? 0.939 28.637 8.103 1.00 83.88 416 GLY A CA 1
ATOM 3245 C C . GLY A 1 416 ? -0.474 28.099 8.339 1.00 83.88 416 GLY A C 1
ATOM 3246 O O . GLY A 1 416 ? -1.439 28.856 8.256 1.00 83.88 416 GLY A O 1
ATOM 3247 N N . GLY A 1 417 ? -0.617 26.790 8.573 1.00 82.31 417 GLY A N 1
ATOM 3248 C CA . GLY A 1 417 ? -1.904 26.148 8.843 1.00 82.31 417 GLY A CA 1
ATOM 3249 C C . GLY A 1 417 ? -2.689 25.701 7.607 1.00 82.31 417 GLY A C 1
ATOM 3250 O O . GLY A 1 417 ? -3.808 25.216 7.752 1.00 82.31 417 GLY A O 1
ATOM 3251 N N . LYS 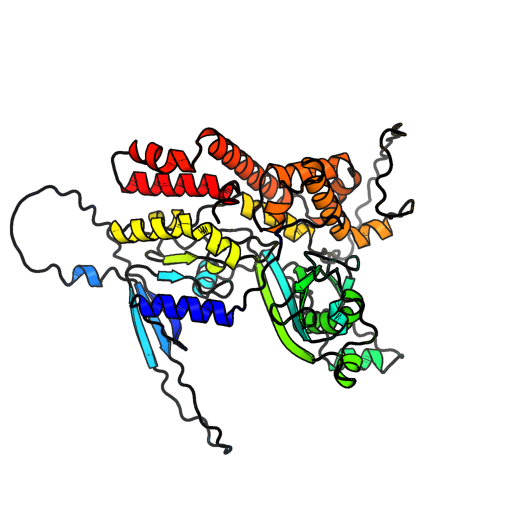A 1 418 ? -2.138 25.840 6.393 1.00 83.25 418 LYS A N 1
ATOM 3252 C CA . LYS A 1 418 ? -2.829 25.458 5.144 1.00 83.25 418 LYS A CA 1
ATOM 3253 C C . LYS A 1 418 ? -2.841 23.954 4.864 1.00 83.25 418 LYS A C 1
ATOM 3255 O O . LYS A 1 418 ? -3.663 23.490 4.080 1.00 83.25 418 LYS A O 1
ATOM 3260 N N . GLY A 1 419 ? -1.927 23.203 5.479 1.00 83.31 419 GLY A N 1
ATOM 3261 C CA . GLY A 1 419 ? -1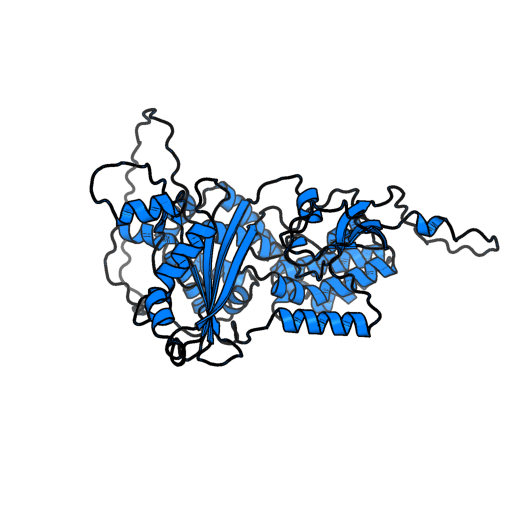.832 21.749 5.326 1.00 83.31 419 GLY A CA 1
ATOM 3262 C C . GLY A 1 419 ? -1.216 21.280 4.004 1.00 83.31 419 GLY A C 1
ATOM 3263 O O . GLY A 1 419 ? -1.369 20.113 3.666 1.00 83.31 419 GLY A O 1
ATOM 3264 N N . GLU A 1 420 ? -0.511 22.140 3.262 1.00 87.94 420 GLU A N 1
ATOM 3265 C CA . GLU A 1 420 ? 0.104 21.784 1.969 1.00 87.94 420 GLU A CA 1
ATOM 3266 C C . GLU A 1 420 ? 1.195 20.708 2.101 1.00 87.94 420 GLU A C 1
ATOM 3268 O O . GLU A 1 420 ? 1.348 19.885 1.207 1.00 87.94 420 GLU A O 1
ATOM 3273 N N . SER A 1 421 ? 1.916 20.669 3.223 1.00 89.62 421 SER A N 1
ATOM 3274 C CA . SER A 1 421 ? 2.938 19.658 3.520 1.00 89.62 421 SER A CA 1
ATOM 3275 C C . SER A 1 421 ? 2.361 18.410 4.187 1.00 89.62 421 SER A C 1
ATOM 3277 O O . SER A 1 421 ? 2.934 17.330 4.060 1.00 89.62 421 SER A O 1
ATOM 3279 N N . LEU A 1 422 ? 1.229 18.545 4.884 1.00 88.12 422 LEU A N 1
ATOM 3280 C CA . LEU A 1 422 ? 0.539 17.434 5.544 1.00 88.12 422 LEU A CA 1
ATOM 3281 C C . LEU A 1 422 ? -0.329 16.640 4.554 1.00 88.12 422 LEU A C 1
ATOM 3283 O O . LEU A 1 422 ? -0.388 15.419 4.625 1.00 88.12 422 LEU A O 1
ATOM 3287 N N . LYS A 1 423 ? -0.983 17.309 3.598 1.00 88.00 423 LYS A N 1
ATOM 3288 C CA . LYS A 1 423 ? -1.914 16.677 2.652 1.00 88.00 423 LYS A CA 1
ATOM 3289 C C . LYS A 1 423 ? -1.268 15.560 1.812 1.00 88.00 423 LYS A C 1
ATOM 3291 O O . LYS A 1 423 ? -1.865 14.486 1.775 1.00 88.00 423 LYS A O 1
ATOM 3296 N N . PRO A 1 424 ? -0.076 15.732 1.199 1.00 88.69 424 PRO A N 1
ATOM 3297 C CA . PRO A 1 424 ? 0.596 14.649 0.482 1.00 88.69 424 PRO A CA 1
ATOM 3298 C C . PRO A 1 424 ? 0.847 13.437 1.362 1.00 88.69 424 PRO A C 1
ATOM 3300 O O . PRO A 1 424 ? 0.547 12.314 0.968 1.00 88.69 424 PRO A O 1
ATOM 3303 N N . PHE A 1 425 ? 1.299 13.680 2.590 1.00 86.38 425 PHE A N 1
ATOM 3304 C CA . PHE A 1 425 ? 1.553 12.631 3.561 1.00 86.38 425 PHE A CA 1
ATOM 3305 C C . PHE A 1 425 ? 0.286 11.818 3.868 1.00 86.38 425 PHE A C 1
ATOM 3307 O O . PHE A 1 425 ? 0.310 10.592 3.801 1.00 86.38 425 PHE A O 1
ATOM 3314 N N . LEU A 1 426 ? -0.843 12.494 4.112 1.00 83.06 426 LEU A N 1
ATOM 3315 C CA . LEU A 1 426 ? -2.140 11.847 4.356 1.00 83.06 426 LEU A CA 1
ATOM 3316 C C . LEU A 1 426 ? -2.718 11.129 3.120 1.00 83.06 426 LEU A C 1
ATOM 3318 O O . LEU A 1 426 ? -3.636 10.326 3.259 1.00 83.06 426 LEU A O 1
ATOM 3322 N N . GLN A 1 427 ? -2.201 11.403 1.918 1.00 81.81 427 GLN A N 1
ATOM 3323 C CA . GLN A 1 427 ? -2.543 10.704 0.670 1.00 81.81 427 GLN A CA 1
ATOM 3324 C C . GLN A 1 427 ? -1.463 9.710 0.228 1.00 81.81 427 GLN A C 1
ATOM 3326 O O . GLN A 1 427 ? -1.460 9.253 -0.920 1.00 81.81 427 GLN A O 1
ATOM 3331 N N . ASP A 1 428 ? -0.570 9.352 1.147 1.00 82.38 428 ASP A N 1
ATOM 3332 C CA . ASP A 1 428 ? 0.470 8.358 0.942 1.00 82.38 428 ASP A CA 1
ATOM 3333 C C . ASP A 1 428 ? 1.602 8.759 -0.014 1.00 82.38 428 ASP A C 1
ATOM 3335 O O . ASP A 1 428 ? 2.197 7.935 -0.713 1.00 82.38 428 ASP A O 1
ATOM 3339 N N . VAL A 1 429 ? 1.905 10.052 -0.063 1.00 88.56 429 VAL A N 1
ATOM 3340 C CA . VAL A 1 429 ? 3.031 10.590 -0.821 1.00 88.56 429 VAL A CA 1
ATOM 3341 C C . VAL A 1 429 ? 3.927 11.381 0.115 1.00 88.56 429 VAL A C 1
ATOM 3343 O O . VAL A 1 429 ? 3.612 12.489 0.547 1.00 88.56 429 VAL A O 1
ATOM 3346 N N . VAL A 1 430 ? 5.088 10.808 0.423 1.00 90.44 430 VAL A N 1
ATOM 3347 C CA . VAL A 1 430 ? 6.079 11.467 1.272 1.00 90.44 430 VAL A CA 1
ATOM 3348 C C . VAL A 1 430 ? 6.959 12.381 0.433 1.00 90.44 430 VAL A C 1
ATOM 3350 O O . VAL A 1 430 ? 7.522 11.976 -0.582 1.00 90.44 430 VAL A O 1
ATOM 3353 N N . GLN A 1 431 ? 7.069 13.630 0.878 1.00 93.31 431 GLN A N 1
ATOM 3354 C CA . GLN A 1 431 ? 7.896 14.656 0.256 1.00 93.31 431 GLN A CA 1
ATOM 3355 C C . GLN A 1 431 ? 8.909 15.200 1.271 1.00 93.31 431 GLN A C 1
ATOM 3357 O O . GLN A 1 431 ? 8.575 15.320 2.456 1.00 93.31 431 GLN A O 1
ATOM 3362 N N . PRO A 1 432 ? 10.116 15.613 0.833 1.00 93.81 432 PRO A N 1
ATOM 3363 C CA . PRO A 1 432 ? 11.143 16.129 1.735 1.00 93.81 432 PRO A CA 1
ATOM 3364 C C . PRO A 1 432 ? 10.675 17.276 2.626 1.00 93.81 432 PRO A C 1
ATOM 3366 O O . PRO A 1 432 ? 10.988 17.281 3.811 1.00 93.81 432 PRO A O 1
ATOM 3369 N N . LYS A 1 433 ? 9.907 18.228 2.076 1.00 92.00 433 LYS A N 1
ATOM 3370 C CA . LYS A 1 433 ? 9.420 19.401 2.816 1.00 92.00 433 LYS A CA 1
ATOM 3371 C C . LYS A 1 433 ? 8.584 18.991 4.031 1.00 92.00 433 LYS A C 1
ATOM 3373 O O . LYS A 1 433 ? 8.884 19.431 5.136 1.00 92.00 433 LYS A O 1
ATOM 3378 N N . GLY A 1 434 ? 7.586 18.129 3.829 1.00 90.62 434 GLY A N 1
ATOM 3379 C CA . GLY A 1 434 ? 6.730 17.645 4.911 1.00 90.62 434 GLY A CA 1
ATOM 3380 C C . GLY A 1 434 ? 7.487 16.774 5.904 1.00 90.62 434 GLY A C 1
ATOM 3381 O O . GLY A 1 434 ? 7.448 17.049 7.100 1.00 90.62 434 GLY A O 1
ATOM 3382 N N . LEU A 1 435 ? 8.236 15.775 5.424 1.00 90.25 435 LEU A N 1
ATOM 3383 C CA . LEU A 1 435 ? 8.953 14.848 6.305 1.00 90.25 435 LEU A CA 1
ATOM 3384 C C . LEU A 1 435 ? 10.014 15.562 7.153 1.00 90.25 435 LEU A C 1
ATOM 3386 O O . LEU A 1 435 ? 9.989 15.480 8.379 1.00 90.25 435 LEU A O 1
ATOM 3390 N N . LEU A 1 436 ? 10.946 16.272 6.510 1.00 90.62 436 LEU A N 1
ATOM 3391 C CA . LEU A 1 436 ? 12.050 16.928 7.210 1.00 90.62 436 LEU A CA 1
ATOM 3392 C C . LEU A 1 436 ? 11.561 18.103 8.043 1.00 90.62 436 LEU A C 1
ATOM 3394 O O . LEU A 1 436 ? 12.011 18.263 9.172 1.00 90.62 436 LEU A O 1
ATOM 3398 N N . GLY A 1 437 ? 10.647 18.914 7.510 1.00 89.19 437 GLY A N 1
ATOM 3399 C CA . GLY A 1 437 ? 10.120 20.056 8.244 1.00 89.19 437 GLY A CA 1
ATOM 3400 C C . GLY A 1 437 ? 9.326 19.629 9.479 1.00 89.19 437 GLY A C 1
ATOM 3401 O O . GLY A 1 437 ? 9.496 20.228 10.537 1.00 89.19 437 GLY A O 1
ATOM 3402 N N . GLY A 1 438 ? 8.533 18.554 9.379 1.00 87.62 438 GLY A N 1
ATOM 3403 C CA . GLY A 1 438 ? 7.815 17.984 10.518 1.00 87.62 438 GLY A CA 1
ATOM 3404 C C . GLY A 1 438 ? 8.774 17.504 11.606 1.00 87.62 438 GLY A C 1
ATOM 3405 O O . GLY A 1 438 ? 8.670 17.923 12.757 1.00 87.62 438 GLY A O 1
ATOM 3406 N N . LEU A 1 439 ? 9.768 16.693 11.231 1.00 86.19 439 LEU A N 1
ATOM 3407 C CA . LEU A 1 439 ? 10.747 16.150 12.177 1.00 86.19 439 LEU A CA 1
ATOM 3408 C C . LEU A 1 439 ? 11.639 17.232 12.797 1.00 86.19 439 LEU A C 1
ATOM 3410 O O . LEU A 1 439 ? 11.817 17.242 14.012 1.00 86.19 439 LEU A O 1
ATOM 3414 N N . LEU A 1 440 ? 12.167 18.169 12.002 1.00 87.88 440 LEU A N 1
ATOM 3415 C CA . LEU A 1 440 ? 12.965 19.291 12.511 1.00 87.88 440 LEU A CA 1
ATOM 3416 C C . LEU A 1 440 ? 12.145 20.183 13.444 1.00 87.88 440 LEU A C 1
ATOM 3418 O O . LEU A 1 440 ? 12.650 20.601 14.484 1.00 87.88 440 LEU A O 1
ATOM 3422 N N . GLY A 1 441 ? 10.876 20.429 13.109 1.00 86.75 441 GLY A N 1
ATOM 3423 C CA . GLY A 1 441 ? 9.951 21.140 13.982 1.00 86.75 441 GLY A CA 1
ATOM 3424 C C . GLY A 1 441 ? 9.839 20.463 15.347 1.00 86.75 441 GLY A C 1
ATOM 3425 O O . GLY A 1 441 ? 9.998 21.126 16.369 1.00 86.75 441 GLY A O 1
ATOM 3426 N N . VAL A 1 442 ? 9.664 19.136 15.380 1.00 85.31 442 VAL A N 1
ATOM 3427 C CA . VAL A 1 442 ? 9.600 18.363 16.634 1.00 85.31 442 VAL A CA 1
ATOM 3428 C C . VAL A 1 442 ? 10.927 18.419 17.390 1.00 85.31 442 VAL A C 1
ATOM 3430 O O . VAL A 1 442 ? 10.925 18.623 18.599 1.00 85.31 442 VAL A O 1
ATOM 3433 N N . MET A 1 443 ? 12.068 18.299 16.706 1.00 85.81 443 MET A N 1
ATOM 3434 C CA . MET A 1 443 ? 13.390 18.395 17.340 1.00 85.81 443 MET A CA 1
ATOM 3435 C C . MET A 1 443 ? 13.624 19.759 18.005 1.00 85.81 443 MET A C 1
ATOM 3437 O O . MET A 1 443 ? 14.257 19.824 19.056 1.00 85.81 443 MET A O 1
ATOM 3441 N N . ILE A 1 444 ? 13.109 20.840 17.412 1.00 86.25 444 ILE A N 1
ATOM 3442 C CA . ILE A 1 444 ? 13.252 22.205 17.935 1.00 86.25 444 ILE A CA 1
ATOM 3443 C C . ILE A 1 444 ? 12.277 22.461 19.089 1.00 86.25 444 ILE A C 1
ATOM 3445 O O . ILE A 1 444 ? 12.671 22.997 20.123 1.00 86.25 444 ILE A O 1
ATOM 3449 N N . THR A 1 445 ? 11.003 22.102 18.921 1.00 83.19 445 THR A N 1
ATOM 3450 C CA . THR A 1 445 ? 9.950 22.399 19.911 1.00 83.19 445 THR A CA 1
ATOM 3451 C C . THR A 1 445 ? 9.918 21.399 21.063 1.00 83.19 445 THR A C 1
ATOM 3453 O O . THR A 1 445 ? 9.401 21.708 22.133 1.00 83.19 445 THR A O 1
ATOM 3456 N N . SER A 1 446 ? 10.463 20.200 20.851 1.00 82.88 446 SER A N 1
ATOM 3457 C CA . SER A 1 446 ? 10.372 19.052 21.758 1.00 82.88 446 SER A CA 1
ATOM 3458 C C . SER A 1 446 ? 11.676 18.229 21.801 1.00 82.88 446 SER A C 1
ATOM 3460 O O . SER A 1 446 ? 11.656 17.020 21.560 1.00 82.88 446 SER A O 1
ATOM 3462 N N . PRO A 1 447 ? 12.833 18.834 22.128 1.00 84.06 447 PRO A N 1
ATOM 3463 C CA . PRO A 1 447 ? 14.141 18.178 22.018 1.00 84.06 447 PRO A CA 1
ATOM 3464 C C . PRO A 1 447 ? 14.297 16.928 22.898 1.00 84.06 447 PRO A C 1
ATOM 3466 O O . PRO A 1 447 ? 15.056 16.024 22.550 1.00 84.06 447 PRO A O 1
ATOM 3469 N N . SER A 1 448 ? 13.553 16.827 24.006 1.00 81.88 448 SER A N 1
ATOM 3470 C CA . SER A 1 448 ? 13.548 15.650 24.889 1.00 81.88 448 SER A CA 1
ATOM 3471 C C . SER A 1 448 ? 13.005 14.376 24.228 1.00 81.88 448 SER A C 1
ATOM 3473 O O . SER A 1 448 ? 13.277 13.280 24.716 1.00 81.88 448 SER A O 1
ATOM 3475 N N . ILE A 1 449 ? 12.285 14.488 23.105 1.00 79.25 449 ILE A N 1
ATOM 3476 C CA . ILE A 1 449 ? 11.787 13.343 22.329 1.00 79.25 449 ILE A CA 1
ATOM 3477 C C . ILE A 1 449 ? 12.925 12.626 21.594 1.00 79.25 449 ILE A C 1
ATOM 3479 O O . ILE A 1 449 ? 12.879 11.410 21.425 1.00 79.25 449 ILE A O 1
ATOM 3483 N N . VAL A 1 450 ? 13.962 13.348 21.159 1.00 80.56 450 VAL A N 1
ATOM 3484 C CA . VAL A 1 450 ? 14.996 12.799 20.264 1.00 80.56 450 VAL A CA 1
ATOM 3485 C C . VAL A 1 450 ? 15.752 11.617 20.889 1.00 80.56 450 VAL A C 1
ATOM 3487 O O . VAL A 1 450 ? 15.843 10.574 20.235 1.00 80.56 450 VAL A O 1
ATOM 3490 N N . PRO A 1 451 ? 16.240 11.696 22.146 1.00 82.00 451 PRO A N 1
ATOM 3491 C CA . PRO A 1 451 ? 16.858 10.544 22.799 1.00 82.00 451 PRO A CA 1
ATOM 3492 C C . PRO A 1 451 ? 15.891 9.365 22.963 1.00 82.00 451 PRO A C 1
ATOM 3494 O O . PRO A 1 451 ? 16.318 8.221 22.839 1.00 82.00 451 PRO A O 1
ATOM 3497 N N . LYS A 1 452 ? 14.596 9.628 23.187 1.00 80.56 452 LYS A N 1
ATOM 3498 C CA . LYS A 1 452 ? 13.569 8.586 23.338 1.00 80.56 452 LYS A CA 1
ATOM 3499 C C . LYS A 1 452 ? 13.289 7.866 22.020 1.00 80.56 452 LYS A C 1
ATOM 3501 O O . LYS A 1 452 ? 13.219 6.646 22.016 1.00 80.56 452 LYS A O 1
ATOM 3506 N N . ILE A 1 453 ? 13.232 8.582 20.892 1.00 79.50 453 ILE A N 1
ATOM 3507 C CA . ILE A 1 453 ? 13.146 7.959 19.557 1.00 79.50 453 ILE A CA 1
ATOM 3508 C C . ILE A 1 453 ? 14.367 7.070 19.305 1.00 79.50 453 ILE A C 1
ATOM 3510 O O . ILE A 1 453 ? 14.220 5.946 18.832 1.00 79.50 453 ILE A O 1
ATOM 3514 N N . LEU A 1 454 ? 15.570 7.549 19.639 1.00 82.19 454 LEU A N 1
ATOM 3515 C CA . LEU A 1 454 ? 16.798 6.772 19.468 1.00 82.19 454 LEU A CA 1
ATOM 3516 C C . LEU A 1 454 ? 16.804 5.503 20.336 1.00 82.19 454 LEU A C 1
ATOM 3518 O O . LEU A 1 454 ? 17.251 4.457 19.869 1.00 82.19 454 LEU A O 1
ATOM 3522 N N . GLN A 1 455 ? 16.296 5.580 21.568 1.00 82.62 455 GLN A N 1
ATOM 3523 C CA . GLN A 1 455 ? 16.125 4.421 22.450 1.00 82.62 455 GLN A CA 1
ATOM 3524 C C . GLN A 1 455 ? 15.051 3.453 21.937 1.00 82.62 455 GLN A C 1
ATOM 3526 O O . GLN A 1 455 ? 15.253 2.245 21.996 1.00 82.62 455 GLN A O 1
ATOM 3531 N N . HIS A 1 456 ? 13.946 3.981 21.408 1.00 81.31 456 HIS A N 1
ATOM 3532 C CA . HIS A 1 456 ? 12.803 3.214 20.909 1.00 81.31 456 HIS A CA 1
ATOM 3533 C C . HIS A 1 456 ? 13.120 2.454 19.618 1.00 81.31 456 HIS A C 1
ATOM 3535 O O . HIS A 1 456 ? 12.829 1.270 19.491 1.00 81.31 456 HIS A O 1
ATOM 3541 N N . VAL A 1 457 ? 13.737 3.135 18.651 1.00 80.06 457 VAL A N 1
ATOM 3542 C CA . VAL A 1 457 ? 13.984 2.603 17.303 1.00 80.06 457 VAL A CA 1
ATOM 3543 C C . VAL A 1 457 ? 15.363 1.935 17.194 1.00 80.06 457 VAL A C 1
ATOM 3545 O O . VAL A 1 457 ? 15.559 1.023 16.393 1.00 80.06 457 VAL A O 1
ATOM 3548 N N . GLY A 1 458 ? 16.335 2.368 17.996 1.00 83.31 458 GLY A N 1
ATOM 3549 C CA . GLY A 1 458 ? 17.718 1.902 17.932 1.00 83.31 458 GLY A CA 1
ATOM 3550 C C . GLY A 1 458 ? 18.552 2.560 16.816 1.00 83.31 458 GLY A C 1
ATOM 3551 O O . GLY A 1 458 ? 18.023 3.165 15.880 1.00 83.31 458 GLY A O 1
ATOM 3552 N N . PRO A 1 459 ? 19.894 2.452 16.886 1.00 81.56 459 PRO A N 1
ATOM 3553 C CA . PRO A 1 459 ? 20.799 3.207 16.013 1.00 81.56 459 PRO A CA 1
ATOM 3554 C C . PRO A 1 459 ? 20.851 2.700 14.562 1.00 81.56 459 PRO A C 1
ATOM 3556 O O . PRO A 1 459 ? 20.958 3.503 13.636 1.00 81.56 459 PRO A O 1
ATOM 3559 N N . ASN A 1 460 ? 20.767 1.384 14.337 1.00 83.19 460 ASN A N 1
ATOM 3560 C CA . ASN A 1 460 ? 20.921 0.799 12.997 1.00 83.19 460 ASN A CA 1
ATOM 3561 C C . ASN A 1 460 ? 19.796 1.221 12.026 1.00 83.19 460 ASN A C 1
ATOM 3563 O O . ASN A 1 460 ? 20.115 1.697 10.932 1.00 83.19 460 ASN A O 1
ATOM 3567 N N . PRO A 1 461 ? 18.504 1.127 12.405 1.00 82.75 461 PRO A N 1
ATOM 3568 C CA . PRO A 1 461 ? 17.397 1.682 11.621 1.00 82.75 461 PRO A CA 1
ATOM 3569 C C . PRO A 1 461 ? 17.577 3.147 11.213 1.00 82.75 461 PRO A C 1
ATOM 3571 O O . PRO A 1 461 ? 17.290 3.505 10.073 1.00 82.75 461 PRO A O 1
ATOM 3574 N N . ILE A 1 462 ? 18.095 3.983 12.118 1.00 85.94 462 ILE A N 1
ATOM 3575 C CA . ILE A 1 462 ? 18.274 5.420 11.881 1.00 85.94 462 ILE A CA 1
ATOM 3576 C C . ILE A 1 462 ? 19.353 5.671 10.827 1.00 85.94 462 ILE A C 1
ATOM 3578 O O . ILE A 1 462 ? 19.149 6.490 9.936 1.00 85.94 462 ILE A O 1
ATOM 3582 N N . ILE A 1 463 ? 20.478 4.950 10.875 1.00 87.56 463 ILE A N 1
ATOM 3583 C CA . ILE A 1 463 ? 21.552 5.094 9.877 1.00 87.56 463 ILE A CA 1
ATOM 3584 C C . ILE A 1 463 ? 21.033 4.763 8.475 1.00 87.56 463 ILE A C 1
ATOM 3586 O O . ILE A 1 463 ? 21.258 5.530 7.537 1.00 87.56 463 ILE A O 1
ATOM 3590 N N . LYS A 1 464 ? 20.309 3.644 8.333 1.00 86.56 464 LYS A N 1
ATOM 3591 C CA . LYS A 1 464 ? 19.685 3.270 7.056 1.00 86.56 464 LYS A CA 1
ATOM 3592 C C . LYS A 1 464 ? 18.716 4.359 6.590 1.00 86.56 464 LYS A C 1
ATOM 3594 O O . LYS A 1 464 ? 18.801 4.808 5.449 1.00 86.56 464 LYS A O 1
ATOM 3599 N N . TRP A 1 465 ? 17.844 4.812 7.488 1.00 89.62 465 TRP A N 1
ATOM 3600 C CA . TRP A 1 465 ? 16.842 5.828 7.191 1.00 89.62 465 TRP A CA 1
ATOM 3601 C C . TRP A 1 465 ? 17.453 7.165 6.750 1.00 89.62 465 TRP A C 1
ATOM 3603 O O . TRP A 1 465 ? 16.965 7.771 5.801 1.00 89.62 465 TRP A O 1
ATOM 3613 N N . VAL A 1 466 ? 18.559 7.605 7.361 1.00 91.00 466 VAL A N 1
ATOM 3614 C CA . VAL A 1 466 ? 19.297 8.804 6.921 1.00 91.00 466 VAL A CA 1
ATOM 3615 C C . VAL A 1 466 ? 19.758 8.663 5.467 1.00 91.00 466 VAL A C 1
ATOM 3617 O O . VAL A 1 466 ? 19.668 9.625 4.704 1.00 91.00 466 VAL A O 1
ATOM 3620 N N . GLY A 1 467 ? 20.201 7.469 5.061 1.00 92.88 467 GLY A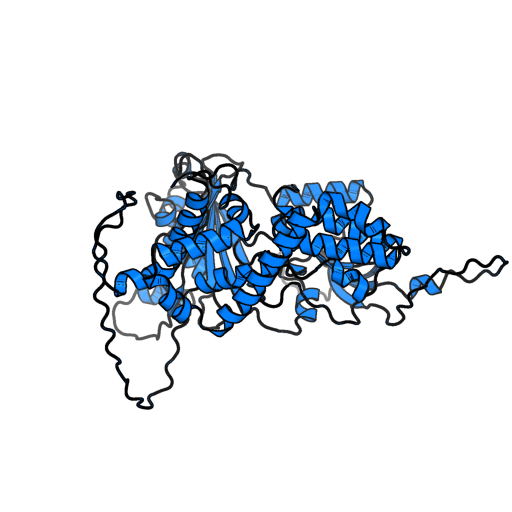 N 1
ATOM 3621 C CA . GLY A 1 467 ? 20.531 7.170 3.666 1.00 92.88 467 GLY A CA 1
ATOM 3622 C C . GLY A 1 467 ? 19.324 7.308 2.732 1.00 92.88 467 GLY A C 1
ATOM 3623 O O . GLY A 1 467 ? 19.418 7.990 1.709 1.00 92.88 467 GLY A O 1
ATOM 3624 N N . ASP A 1 468 ? 18.182 6.729 3.115 1.00 93.06 468 ASP A N 1
ATOM 3625 C CA . ASP A 1 468 ? 16.927 6.814 2.355 1.00 93.06 468 ASP A CA 1
ATOM 3626 C C . ASP A 1 468 ? 16.457 8.282 2.213 1.00 93.06 468 ASP A C 1
ATOM 3628 O O . ASP A 1 468 ? 16.106 8.740 1.123 1.00 93.06 468 ASP A O 1
ATOM 3632 N N . VAL A 1 469 ? 16.540 9.077 3.283 1.00 93.38 469 VAL A N 1
ATOM 3633 C CA . VAL A 1 469 ? 16.201 10.511 3.269 1.00 93.38 469 VAL A CA 1
ATOM 3634 C C . VAL A 1 469 ? 17.162 11.324 2.400 1.00 93.38 469 VAL A C 1
ATOM 3636 O O . VAL A 1 469 ? 16.715 12.173 1.626 1.00 93.38 469 VAL A O 1
ATOM 3639 N N . ALA A 1 470 ? 18.471 11.073 2.480 1.00 95.19 470 ALA A N 1
ATOM 3640 C CA . ALA A 1 470 ? 19.459 11.750 1.642 1.00 95.19 470 ALA A CA 1
ATOM 3641 C C . ALA A 1 470 ? 19.224 11.465 0.148 1.00 95.19 470 ALA A C 1
ATOM 3643 O O . ALA A 1 470 ? 19.282 12.381 -0.681 1.00 95.19 470 ALA A O 1
ATOM 3644 N N . ALA A 1 471 ? 18.891 10.217 -0.198 1.00 95.62 471 ALA A N 1
ATOM 3645 C CA . ALA A 1 471 ? 18.488 9.847 -1.549 1.00 95.62 471 ALA A CA 1
ATOM 3646 C C . ALA A 1 471 ? 17.201 10.576 -1.973 1.00 95.62 471 ALA A C 1
ATOM 3648 O O . ALA A 1 471 ? 17.165 11.145 -3.064 1.00 95.62 471 ALA A O 1
ATOM 3649 N N . MET A 1 472 ? 16.187 10.653 -1.103 1.00 95.44 472 MET A N 1
ATOM 3650 C CA . MET A 1 472 ? 14.933 11.364 -1.385 1.00 95.44 472 MET A CA 1
ATOM 3651 C C . MET A 1 472 ? 15.167 12.858 -1.661 1.00 95.44 472 MET A C 1
ATOM 3653 O O . MET A 1 472 ? 14.651 13.395 -2.642 1.00 95.44 472 MET A O 1
ATOM 3657 N N . VAL A 1 473 ? 15.977 13.532 -0.836 1.00 96.00 473 VAL A N 1
ATOM 3658 C CA . VAL A 1 473 ? 16.353 14.945 -1.035 1.00 96.00 473 VAL A CA 1
ATOM 3659 C C . VAL A 1 473 ? 17.102 15.127 -2.352 1.00 96.00 473 VAL A C 1
ATOM 3661 O O . VAL A 1 473 ? 16.808 16.054 -3.108 1.00 96.00 473 VAL A O 1
ATOM 3664 N N . THR A 1 474 ? 18.030 14.221 -2.663 1.00 96.44 474 THR A N 1
ATOM 3665 C CA . THR A 1 474 ? 18.773 14.245 -3.930 1.00 96.44 474 THR A CA 1
ATOM 3666 C C . THR A 1 474 ? 17.829 14.100 -5.123 1.00 96.44 474 THR A C 1
ATOM 3668 O O . THR A 1 474 ? 17.919 14.866 -6.081 1.00 96.44 474 THR A O 1
ATOM 3671 N N . TYR A 1 475 ? 16.880 13.165 -5.053 1.00 96.19 475 TYR A N 1
ATOM 3672 C CA . TYR A 1 475 ? 15.885 12.947 -6.101 1.00 96.19 475 TYR A CA 1
ATOM 3673 C C . TYR A 1 475 ? 15.003 14.182 -6.278 1.00 96.19 475 TYR A C 1
ATOM 3675 O O . TYR A 1 475 ? 14.787 14.614 -7.406 1.00 96.19 475 TYR A O 1
ATOM 3683 N N . ALA A 1 476 ? 14.556 14.806 -5.187 1.00 94.62 476 ALA A N 1
ATOM 3684 C CA . ALA A 1 476 ? 13.761 16.030 -5.243 1.00 94.62 476 ALA A CA 1
ATOM 3685 C C . ALA A 1 476 ? 14.531 17.209 -5.854 1.00 94.62 476 ALA A C 1
ATOM 3687 O O . ALA A 1 476 ? 13.973 17.948 -6.671 1.00 94.62 476 ALA A O 1
ATOM 3688 N N . ALA A 1 477 ? 15.816 17.363 -5.521 1.00 94.50 477 ALA A N 1
ATOM 3689 C CA . ALA A 1 477 ? 16.671 18.377 -6.127 1.00 94.50 477 ALA A CA 1
ATOM 3690 C C . ALA A 1 477 ? 16.792 18.149 -7.641 1.00 94.50 477 ALA A C 1
ATOM 3692 O O . ALA A 1 477 ? 16.492 19.049 -8.426 1.00 94.50 477 ALA A O 1
ATOM 3693 N N . ILE A 1 478 ? 17.139 16.927 -8.065 1.00 92.69 478 ILE A N 1
ATOM 3694 C CA . ILE A 1 478 ? 17.243 16.579 -9.489 1.00 92.69 478 ILE A CA 1
ATOM 3695 C C . ILE A 1 478 ? 15.899 16.788 -10.192 1.00 92.69 478 ILE A C 1
ATOM 3697 O O . ILE A 1 478 ? 15.866 17.378 -11.271 1.00 92.69 478 ILE A O 1
ATOM 3701 N N . ASN A 1 479 ? 14.790 16.355 -9.590 1.00 91.31 479 ASN A N 1
ATOM 3702 C CA . ASN A 1 479 ? 13.454 16.506 -10.155 1.00 91.31 479 ASN A CA 1
ATOM 3703 C C . ASN A 1 479 ? 13.102 17.982 -10.400 1.00 91.31 479 ASN A C 1
ATOM 3705 O O . ASN A 1 479 ? 12.633 18.342 -11.479 1.00 91.31 479 ASN A O 1
ATOM 3709 N N . THR A 1 480 ? 13.417 18.843 -9.430 1.00 88.44 480 THR A N 1
ATOM 3710 C CA . THR A 1 480 ? 13.185 20.292 -9.507 1.00 88.44 480 THR A CA 1
ATOM 3711 C C . THR A 1 480 ? 14.033 20.946 -10.600 1.00 88.44 480 THR A C 1
ATOM 3713 O O . THR A 1 480 ? 13.512 21.727 -11.393 1.00 88.44 480 THR A O 1
ATOM 3716 N N . PHE A 1 481 ? 15.325 20.609 -10.690 1.00 85.00 481 PHE A N 1
ATOM 3717 C CA . PHE A 1 481 ? 16.228 21.183 -11.696 1.00 85.00 481 PHE A CA 1
ATOM 3718 C C . PHE A 1 481 ? 15.940 20.693 -13.113 1.00 85.00 481 PHE A C 1
ATOM 3720 O O . PHE A 1 481 ? 15.998 21.468 -14.066 1.00 85.00 481 PHE A O 1
ATOM 3727 N N . THR A 1 482 ? 15.655 19.401 -13.265 1.00 80.19 482 THR A N 1
ATOM 3728 C CA . THR A 1 482 ? 15.438 18.793 -14.582 1.00 80.19 482 THR A CA 1
ATOM 3729 C C . THR A 1 482 ? 14.021 18.993 -15.093 1.00 80.19 482 THR A C 1
ATOM 3731 O O . THR A 1 482 ? 13.821 18.864 -16.295 1.00 80.19 482 THR A O 1
ATOM 3734 N N . LYS A 1 483 ? 13.048 19.307 -14.224 1.00 78.50 483 LYS A N 1
ATOM 3735 C CA . LYS A 1 483 ? 11.616 19.282 -14.551 1.00 78.50 483 LYS A CA 1
ATOM 3736 C C . LYS A 1 483 ? 11.260 17.994 -15.294 1.00 78.50 483 LYS A C 1
ATOM 3738 O O . LYS A 1 483 ? 10.861 18.033 -16.457 1.00 78.50 483 LYS A O 1
ATOM 3743 N N . THR A 1 484 ? 11.460 16.846 -14.646 1.00 74.19 484 THR A N 1
ATOM 3744 C CA . THR A 1 484 ? 11.378 15.508 -15.274 1.00 74.19 484 THR A CA 1
ATOM 3745 C C . THR A 1 484 ? 10.168 15.319 -16.200 1.00 74.19 484 THR A C 1
ATOM 3747 O O . THR A 1 484 ? 10.330 14.740 -17.269 1.00 74.19 484 THR A O 1
ATOM 3750 N N . ASN A 1 485 ? 9.002 15.885 -15.865 1.00 68.62 485 ASN A N 1
ATOM 3751 C CA . ASN A 1 485 ? 7.800 15.900 -16.712 1.00 68.62 485 ASN A CA 1
ATOM 3752 C C . ASN A 1 485 ? 8.030 16.483 -18.116 1.00 68.62 485 ASN A C 1
ATOM 3754 O O . ASN A 1 485 ? 7.654 15.874 -19.114 1.00 68.62 485 ASN A O 1
ATOM 3758 N N . GLU A 1 486 ? 8.666 17.650 -18.202 1.00 72.75 486 GLU A N 1
ATOM 3759 C CA . GLU A 1 486 ? 8.983 18.324 -19.468 1.00 72.75 486 GLU A CA 1
ATOM 3760 C C . GLU A 1 486 ? 10.229 17.702 -20.121 1.00 72.75 486 GLU A C 1
ATOM 3762 O O . GLU A 1 486 ? 10.343 17.600 -21.346 1.00 72.75 486 GLU A O 1
ATOM 3767 N N . ALA A 1 487 ? 11.178 17.256 -19.295 1.00 73.94 487 ALA A N 1
ATOM 3768 C CA . ALA A 1 487 ? 12.457 16.740 -19.749 1.00 73.94 487 ALA A CA 1
ATOM 3769 C C . ALA A 1 487 ? 12.407 15.300 -20.262 1.00 73.94 487 ALA A C 1
ATOM 3771 O O . ALA A 1 487 ? 13.269 14.947 -21.059 1.00 73.94 487 ALA A O 1
ATOM 3772 N N . LYS A 1 488 ? 11.429 14.467 -19.884 1.00 79.12 488 LYS A N 1
ATOM 3773 C CA . LYS A 1 488 ? 11.416 13.033 -20.230 1.00 79.12 488 LYS A CA 1
ATOM 3774 C C . LYS A 1 488 ? 11.563 12.776 -21.728 1.00 79.12 488 LYS A C 1
ATOM 3776 O O . LYS A 1 488 ? 12.444 12.022 -22.146 1.00 79.12 488 LYS A O 1
ATOM 3781 N N . ASN A 1 489 ? 10.773 13.464 -22.548 1.00 75.44 489 ASN A N 1
ATOM 3782 C CA . ASN A 1 489 ? 10.833 13.317 -24.004 1.00 75.44 489 ASN A CA 1
ATOM 3783 C C . ASN A 1 489 ? 12.063 14.018 -24.600 1.00 75.44 489 ASN A C 1
ATOM 3785 O O . ASN A 1 489 ? 12.712 13.490 -25.499 1.00 75.44 489 ASN A O 1
ATOM 3789 N N . LYS A 1 490 ? 12.445 15.176 -24.052 1.00 81.88 490 LYS A N 1
ATOM 3790 C CA . LYS A 1 490 ? 13.589 15.958 -24.537 1.00 81.88 490 LYS A CA 1
ATOM 3791 C C . LYS A 1 490 ? 14.928 15.271 -24.254 1.00 81.88 490 LYS A C 1
ATOM 3793 O O . LYS A 1 490 ? 15.725 15.092 -25.166 1.00 81.88 490 LYS A O 1
ATOM 3798 N N . VAL A 1 491 ? 15.162 14.849 -23.016 1.00 79.25 491 VAL A N 1
ATOM 3799 C CA . VAL A 1 491 ? 16.390 14.181 -22.564 1.00 79.25 491 VAL A CA 1
ATOM 3800 C C . VAL A 1 491 ? 16.514 12.801 -23.191 1.00 79.25 491 VAL A C 1
ATOM 3802 O O . VAL A 1 491 ? 17.592 12.454 -23.661 1.00 79.25 491 VAL A O 1
ATOM 3805 N N . SER A 1 492 ? 15.425 12.026 -23.281 1.00 80.00 492 SER A N 1
ATOM 3806 C CA . SER A 1 492 ? 15.492 10.736 -23.978 1.00 80.00 492 SER A CA 1
ATOM 3807 C C . SER A 1 492 ? 15.834 10.908 -25.465 1.00 80.00 492 SER A C 1
ATOM 3809 O O . SER A 1 492 ? 16.632 10.135 -25.987 1.00 80.00 492 SER A O 1
ATOM 3811 N N . SER A 1 493 ? 15.358 11.964 -26.136 1.00 84.44 493 SER A N 1
ATOM 3812 C CA . SER A 1 493 ? 15.701 12.224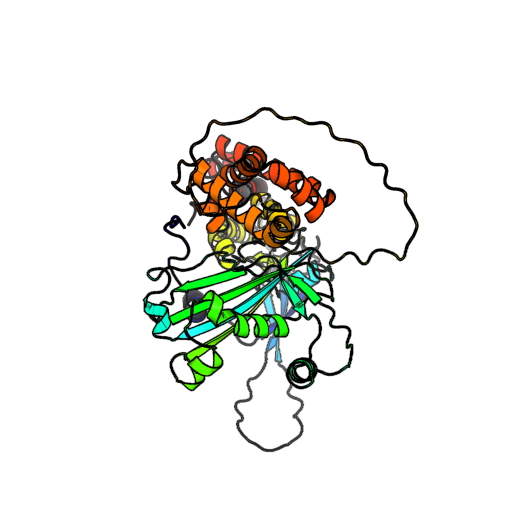 -27.545 1.00 84.44 493 SER A CA 1
ATOM 3813 C C . SER A 1 493 ? 17.194 12.482 -27.806 1.00 84.44 493 SER A C 1
ATOM 3815 O O . SER A 1 493 ? 17.653 12.269 -28.928 1.00 84.44 493 SER A O 1
ATOM 3817 N N . TRP A 1 494 ? 17.973 12.878 -26.788 1.00 88.50 494 TRP A N 1
ATOM 3818 C CA . TRP A 1 494 ? 19.427 13.073 -26.911 1.00 88.50 494 TRP A CA 1
ATOM 3819 C C . TRP A 1 494 ? 20.185 11.767 -27.160 1.00 88.50 494 TRP A C 1
ATOM 3821 O O . TRP A 1 494 ? 21.304 11.782 -27.675 1.00 88.50 494 TRP A O 1
ATOM 3831 N N . PHE A 1 495 ? 19.581 10.630 -26.816 1.00 89.94 495 PHE A N 1
ATOM 3832 C CA . PHE A 1 495 ? 20.178 9.317 -27.009 1.00 89.94 495 PHE A CA 1
ATOM 3833 C C . PHE A 1 495 ? 19.781 8.732 -28.364 1.00 89.94 495 PHE A C 1
ATOM 3835 O O . PHE A 1 495 ? 18.656 8.901 -28.838 1.00 89.94 495 PHE A O 1
ATOM 3842 N N . LYS A 1 496 ? 20.722 8.033 -29.006 1.00 85.81 496 LYS A N 1
ATOM 3843 C CA . LYS A 1 496 ? 20.563 7.555 -30.389 1.00 85.81 496 LYS A CA 1
ATOM 3844 C C . LYS A 1 496 ? 19.727 6.280 -30.517 1.00 85.81 496 LYS A C 1
ATOM 3846 O O . LYS A 1 496 ? 19.115 6.085 -31.558 1.00 85.81 496 LYS A O 1
ATOM 3851 N N . THR A 1 497 ? 19.706 5.419 -29.500 1.00 90.19 497 THR A N 1
ATOM 3852 C CA . THR A 1 497 ? 19.109 4.076 -29.585 1.00 90.19 497 THR A CA 1
ATOM 3853 C C . THR A 1 497 ? 17.936 3.922 -28.618 1.00 90.19 497 THR A C 1
ATOM 3855 O O . THR A 1 497 ? 18.030 4.335 -27.461 1.00 90.19 497 THR A O 1
ATOM 3858 N N . GLU A 1 498 ? 16.840 3.297 -29.064 1.00 90.81 498 GLU A N 1
ATOM 3859 C CA . GLU A 1 498 ? 15.642 3.082 -28.231 1.00 90.81 498 GLU A CA 1
ATOM 3860 C C . GLU A 1 498 ? 15.900 2.347 -26.903 1.00 90.81 498 GLU A C 1
ATOM 3862 O O . GLU A 1 498 ? 15.360 2.802 -25.894 1.00 90.81 498 GLU A O 1
ATOM 3867 N N . PRO A 1 499 ? 16.786 1.331 -26.806 1.00 91.12 499 PRO A N 1
ATOM 3868 C CA . PRO A 1 499 ? 17.077 0.691 -25.520 1.00 91.12 499 PRO A CA 1
ATOM 3869 C C . PRO A 1 499 ? 17.634 1.667 -24.477 1.00 91.12 499 PRO A C 1
ATOM 3871 O O . PRO A 1 499 ? 17.311 1.592 -23.290 1.00 91.12 499 PRO A O 1
ATOM 3874 N N . VAL A 1 500 ? 18.462 2.623 -24.912 1.00 91.88 500 VAL A N 1
ATOM 3875 C CA . VAL A 1 500 ? 19.006 3.654 -24.021 1.00 91.88 500 VAL A CA 1
ATOM 3876 C C . VAL A 1 500 ? 17.914 4.653 -23.655 1.00 91.88 500 VAL A C 1
ATOM 3878 O O . VAL A 1 500 ? 17.786 5.007 -22.485 1.00 91.88 500 VAL A O 1
ATOM 3881 N N . ARG A 1 501 ? 17.082 5.064 -24.621 1.00 91.81 501 ARG A N 1
ATOM 3882 C CA . ARG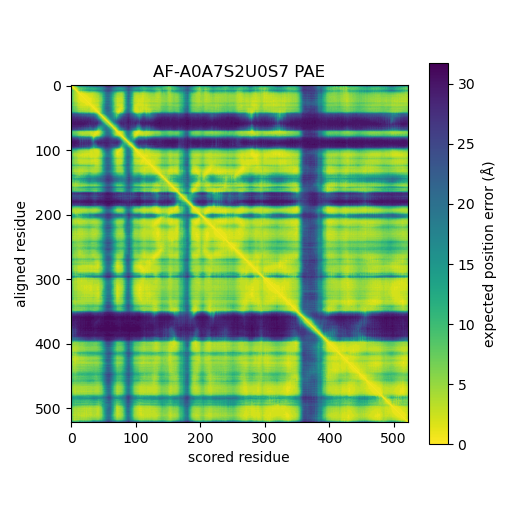 A 1 501 ? 15.948 5.960 -24.357 1.00 91.81 501 ARG A CA 1
ATOM 3883 C C . ARG A 1 501 ? 14.977 5.364 -23.343 1.00 91.81 501 ARG A C 1
ATOM 3885 O O . ARG A 1 501 ? 14.566 6.071 -22.428 1.00 91.81 501 ARG A O 1
ATOM 3892 N N . PHE A 1 502 ? 14.661 4.079 -23.471 1.00 92.62 502 PHE A N 1
ATOM 3893 C CA . PHE A 1 502 ? 13.802 3.336 -22.554 1.00 92.62 502 PHE A CA 1
ATOM 3894 C C . PHE A 1 502 ? 14.339 3.370 -21.115 1.00 92.62 502 PHE A C 1
ATOM 3896 O O . PHE A 1 502 ? 13.637 3.812 -20.205 1.00 92.62 502 PHE A O 1
ATOM 3903 N N . ARG A 1 503 ? 15.620 3.032 -20.912 1.00 92.62 503 ARG A N 1
ATOM 3904 C CA . ARG A 1 503 ? 16.270 3.085 -19.586 1.00 92.62 503 ARG A CA 1
ATOM 3905 C C . ARG A 1 503 ? 16.338 4.500 -19.007 1.00 92.62 503 ARG A C 1
ATOM 3907 O O . ARG A 1 503 ? 16.148 4.698 -17.807 1.00 92.62 503 ARG A O 1
ATOM 3914 N N . VAL A 1 504 ? 16.582 5.503 -19.851 1.00 92.50 504 VAL A N 1
ATOM 3915 C CA . VAL A 1 504 ? 16.573 6.916 -19.442 1.00 92.50 504 VAL A CA 1
ATOM 3916 C C . VAL A 1 504 ? 15.177 7.342 -18.989 1.00 92.50 504 VAL A C 1
ATOM 3918 O O . VAL A 1 504 ? 15.055 7.962 -17.936 1.00 92.50 504 VAL A O 1
ATOM 3921 N N . ARG A 1 505 ? 14.118 6.969 -19.724 1.00 92.06 505 ARG A N 1
ATOM 3922 C CA . ARG A 1 505 ? 12.726 7.244 -19.327 1.00 92.06 505 ARG A CA 1
ATOM 3923 C C . ARG A 1 505 ? 12.408 6.636 -17.956 1.00 92.06 505 ARG A C 1
ATOM 3925 O O . ARG A 1 505 ? 11.901 7.356 -17.101 1.00 92.06 505 ARG A O 1
ATOM 3932 N N . GLN A 1 506 ? 12.784 5.377 -17.724 1.00 93.00 506 GLN A N 1
ATOM 3933 C CA . GLN A 1 506 ? 12.616 4.706 -16.427 1.00 93.00 506 GLN A CA 1
ATOM 3934 C C . GLN A 1 506 ? 13.390 5.398 -15.293 1.00 93.00 506 GLN A C 1
ATOM 3936 O O . GLN A 1 506 ? 12.877 5.549 -14.188 1.00 93.00 506 GLN A O 1
ATOM 3941 N N . THR A 1 507 ? 14.616 5.857 -15.561 1.00 92.94 507 THR A N 1
ATOM 3942 C CA . THR A 1 507 ? 15.444 6.566 -14.566 1.00 92.94 507 THR A CA 1
ATOM 3943 C C . THR A 1 507 ? 14.819 7.906 -14.174 1.00 92.94 507 THR A C 1
ATOM 3945 O O . THR A 1 507 ? 14.794 8.265 -12.999 1.00 92.94 507 THR A O 1
ATOM 3948 N N . LEU A 1 508 ? 14.273 8.642 -15.145 1.00 92.81 508 LEU A N 1
ATOM 3949 C CA . LEU A 1 508 ? 13.567 9.898 -14.880 1.00 92.81 508 LEU A CA 1
ATOM 3950 C C . LEU A 1 508 ? 12.270 9.664 -14.096 1.00 92.81 508 LEU A C 1
ATOM 3952 O O . LEU A 1 508 ? 11.968 10.443 -13.192 1.00 92.81 508 LEU A O 1
ATOM 3956 N N . ASP A 1 509 ? 11.552 8.572 -14.374 1.00 93.25 509 ASP A N 1
ATOM 3957 C CA . ASP A 1 509 ? 10.397 8.165 -13.568 1.00 93.25 509 ASP A CA 1
ATOM 3958 C C . ASP A 1 509 ? 10.808 7.821 -12.131 1.00 93.25 509 ASP A C 1
ATOM 3960 O O . ASP A 1 509 ? 10.162 8.273 -11.189 1.00 93.25 509 ASP A O 1
ATOM 3964 N N . ALA A 1 510 ? 11.913 7.093 -11.936 1.00 94.25 510 ALA A N 1
ATOM 3965 C CA . ALA A 1 510 ? 12.441 6.788 -10.606 1.00 94.25 510 ALA A CA 1
ATOM 3966 C C . ALA A 1 510 ? 12.739 8.059 -9.798 1.00 94.25 510 ALA A C 1
ATOM 3968 O O . ALA A 1 510 ? 12.381 8.141 -8.626 1.00 94.25 510 ALA A O 1
ATOM 3969 N N . ILE A 1 511 ? 13.336 9.072 -10.433 1.00 95.19 511 ILE A N 1
ATOM 3970 C CA . ILE A 1 511 ? 13.634 10.365 -9.803 1.00 95.19 511 ILE A CA 1
ATOM 3971 C C . ILE A 1 511 ? 12.346 11.091 -9.405 1.00 95.19 511 ILE A C 1
ATOM 3973 O O . ILE A 1 511 ? 12.214 11.539 -8.264 1.00 95.19 511 ILE A O 1
ATOM 3977 N N . LYS A 1 512 ? 11.385 11.200 -10.329 1.00 93.25 512 LYS A N 1
ATOM 3978 C CA . LYS A 1 512 ? 10.116 11.888 -10.074 1.00 93.25 512 LYS A CA 1
ATOM 3979 C C . LYS A 1 512 ? 9.354 11.228 -8.928 1.00 93.25 512 LYS A C 1
ATOM 3981 O O . LYS A 1 512 ? 9.095 11.875 -7.913 1.00 93.25 512 LYS A O 1
ATOM 3986 N N . TYR A 1 513 ? 9.047 9.945 -9.074 1.00 93.06 513 TYR A N 1
ATOM 3987 C CA . TYR A 1 513 ? 8.229 9.196 -8.124 1.00 93.06 513 TYR A CA 1
ATOM 3988 C C . TYR A 1 513 ? 8.963 8.969 -6.806 1.00 93.06 513 TYR A C 1
ATOM 3990 O O . TYR A 1 513 ? 8.370 9.081 -5.742 1.00 93.06 513 TYR A O 1
ATOM 3998 N N . GLY A 1 514 ? 10.278 8.749 -6.851 1.00 94.12 514 GLY A N 1
ATOM 3999 C CA . GLY A 1 514 ? 11.106 8.587 -5.659 1.00 94.12 514 GLY A CA 1
ATOM 4000 C C . GLY A 1 514 ? 11.255 9.866 -4.830 1.00 94.12 514 GLY A C 1
ATOM 4001 O O . GLY A 1 514 ? 11.627 9.799 -3.663 1.00 94.12 514 GLY A O 1
ATOM 4002 N N . SER A 1 515 ? 10.944 11.029 -5.412 1.00 94.00 515 SER A N 1
ATOM 4003 C CA . SER A 1 515 ? 10.886 12.318 -4.708 1.00 94.00 515 SER A CA 1
ATOM 4004 C C . SER A 1 515 ? 9.503 12.671 -4.143 1.00 94.00 515 SER A C 1
ATOM 4006 O O . SER A 1 515 ? 9.373 13.703 -3.484 1.00 94.00 515 SER A O 1
ATOM 4008 N N . GLY A 1 516 ? 8.470 11.869 -4.432 1.00 92.19 516 GLY A N 1
ATOM 4009 C CA . GLY A 1 516 ? 7.070 12.235 -4.189 1.00 92.19 516 GLY A CA 1
ATOM 4010 C C . GLY A 1 516 ? 6.554 13.334 -5.129 1.00 92.19 516 GLY A C 1
ATOM 4011 O O . GLY A 1 516 ? 5.588 14.033 -4.815 1.00 92.19 516 GLY A O 1
ATOM 4012 N N . GLY A 1 517 ? 7.226 13.545 -6.267 1.00 91.38 517 GLY A N 1
ATOM 4013 C CA . GLY A 1 517 ? 6.853 14.537 -7.281 1.00 91.38 517 GLY A CA 1
ATOM 4014 C C . GLY A 1 517 ? 5.662 14.121 -8.148 1.00 91.38 517 GLY A C 1
ATOM 4015 O O . GLY A 1 517 ? 5.205 14.905 -8.974 1.00 91.38 517 GLY A O 1
ATOM 4016 N N . ASP A 1 518 ? 5.175 12.898 -7.961 1.00 89.50 518 ASP A N 1
ATOM 4017 C CA . ASP A 1 518 ? 3.967 12.321 -8.547 1.00 89.50 518 ASP A CA 1
ATOM 4018 C C . ASP A 1 518 ? 2.685 12.705 -7.793 1.00 89.50 518 ASP A C 1
ATOM 4020 O O . ASP A 1 518 ? 1.587 12.350 -8.217 1.00 89.50 518 ASP A O 1
ATOM 4024 N N . PHE A 1 519 ? 2.800 13.472 -6.700 1.00 87.56 519 PHE A N 1
ATOM 4025 C CA . PHE A 1 519 ? 1.648 13.876 -5.896 1.00 87.56 519 PHE A CA 1
ATOM 4026 C C . PHE A 1 519 ? 0.520 14.514 -6.716 1.00 87.56 519 PHE A C 1
ATOM 4028 O O . PHE A 1 519 ? -0.623 14.297 -6.376 1.00 87.56 519 PHE A O 1
ATOM 4035 N N . ASN A 1 520 ? 0.791 15.254 -7.793 1.00 82.56 520 ASN A N 1
ATOM 4036 C CA . ASN A 1 520 ? -0.257 15.916 -8.588 1.00 82.56 520 ASN A CA 1
ATOM 4037 C C . ASN A 1 520 ? -0.605 15.184 -9.900 1.00 82.56 520 ASN A C 1
ATOM 4039 O O . ASN A 1 520 ? -1.217 15.782 -10.779 1.00 82.56 520 ASN A O 1
ATOM 4043 N N . ASP A 1 521 ? -0.180 13.930 -10.078 1.00 74.06 521 ASP A N 1
ATOM 4044 C CA . ASP A 1 521 ? -0.367 13.190 -11.339 1.00 74.06 521 ASP A CA 1
ATOM 4045 C C . ASP A 1 521 ? -1.748 12.520 -11.492 1.00 74.06 521 ASP A C 1
ATOM 4047 O O . ASP A 1 521 ? -1.963 11.796 -12.468 1.00 74.06 521 ASP A O 1
ATOM 4051 N N . HIS A 1 522 ? -2.657 12.710 -10.533 1.00 60.25 522 HIS A N 1
ATOM 4052 C CA . HIS A 1 522 ? -3.938 12.005 -10.445 1.00 60.25 522 HIS A CA 1
ATOM 4053 C C . HIS A 1 522 ? -5.157 12.859 -10.797 1.00 60.25 522 HIS A C 1
ATOM 4055 O O . HIS A 1 522 ? -5.130 14.087 -10.549 1.00 60.25 522 HIS A O 1
#

Radius of gyration: 27.39 Å; Cα contacts (8 Å, |Δi|>4): 724; chains: 1; bounding box: 60×75×93 Å